Protein 7P47 (pdb70)

Structure (mmCIF, N/CA/C/O backbone):
data_7P47
#
_entry.id   7P47
#
_cell.length_a   71.144
_cell.length_b   103.240
_cell.length_c   115.616
_cell.angle_alpha   90.000
_cell.angle_beta   90.000
_cell.angle_gamma   90.000
#
_symmetry.space_group_name_H-M   'P 21 21 21'
#
loop_
_entity.id
_entity.type
_entity.pdbx_description
1 polymer 'Structural maintenance of chromosomes protein 5'
2 polymer 'SUMO-conjugating enzyme UBC9'
3 polymer 'E3 SUMO-protein ligase MMS21'
4 polymer 'Ubiquitin-like protein SMT3'
5 non-polymer 'ZINC ION'
#
loop_
_atom_site.group_PDB
_atom_site.id
_atom_site.type_symbol
_atom_site.label_atom_id
_atom_site.label_alt_id
_atom_site.label_comp_id
_atom_site.label_asym_id
_atom_site.label_entity_id
_atom_site.label_seq_id
_atom_site.pdbx_PDB_ins_code
_atom_site.Cartn_x
_atom_site.Cartn_y
_atom_site.Cartn_z
_atom_site.occupancy
_atom_site.B_iso_or_equiv
_atom_site.auth_seq_id
_atom_site.auth_comp_id
_atom_site.auth_asym_id
_atom_site.auth_atom_id
_atom_site.pdbx_PDB_model_num
ATOM 1 N N . ASP A 1 4 ? -3.263 -18.346 -70.756 1.00 125.19 329 ASP B N 1
ATOM 2 C CA . ASP A 1 4 ? -1.881 -18.689 -71.194 1.00 125.21 329 ASP B CA 1
ATOM 3 C C . ASP A 1 4 ? -0.818 -17.852 -70.486 1.00 123.41 329 ASP B C 1
ATOM 4 O O . ASP A 1 4 ? 0.074 -18.408 -69.846 1.00 122.39 329 ASP B O 1
ATOM 9 N N . GLU A 1 5 ? -0.900 -16.527 -70.621 1.00 122.04 330 GLU B N 1
ATOM 10 C CA . GLU A 1 5 ? 0.071 -15.613 -69.996 1.00 120.74 330 GLU B CA 1
ATOM 11 C C . GLU A 1 5 ? 0.272 -15.928 -68.510 1.00 116.43 330 GLU B C 1
ATOM 12 O O . GLU A 1 5 ? 1.404 -15.983 -68.028 1.00 115.85 330 GLU B O 1
ATOM 18 N N . PHE A 1 6 ? -0.841 -16.169 -67.815 1.00 114.99 331 PHE B N 1
ATOM 19 C CA . PHE A 1 6 ? -0.868 -16.634 -66.430 1.00 111.78 331 PHE B CA 1
ATOM 20 C C . PHE A 1 6 ? 0.073 -17.818 -66.194 1.00 109.96 331 PHE B C 1
ATOM 21 O O . PHE A 1 6 ? 0.737 -17.903 -65.163 1.00 108.92 331 PHE B O 1
ATOM 29 N N . LEU A 1 7 ? 0.123 -18.724 -67.162 1.00 109.45 332 LEU B N 1
ATOM 30 C CA . LEU A 1 7 ? 0.825 -19.995 -67.021 1.00 107.74 332 LEU B CA 1
ATOM 31 C C . LEU A 1 7 ? 2.342 -19.863 -67.171 1.00 104.85 332 LEU B C 1
ATOM 32 O O . LEU A 1 7 ? 3.106 -20.340 -66.317 1.00 78.98 332 LEU B O 1
ATOM 37 N N . LYS A 1 8 ? 2.766 -19.230 -68.265 1.00 103.07 333 LYS B N 1
ATOM 38 C CA . LYS A 1 8 ? 4.186 -18.954 -68.509 1.00 100.46 333 LYS B CA 1
ATOM 39 C C . LYS A 1 8 ? 4.773 -18.095 -67.390 1.00 98.45 333 LYS B C 1
ATOM 40 O O . LYS A 1 8 ? 5.962 -18.155 -67.111 1.00 77.62 333 LYS B O 1
ATOM 46 N N . ALA A 1 9 ? 3.912 -17.315 -66.746 1.00 97.74 334 ALA B N 1
ATOM 47 C CA . ALA A 1 9 ? 4.258 -16.599 -65.528 1.00 95.82 334 ALA B CA 1
ATOM 48 C C . ALA A 1 9 ? 4.504 -17.580 -64.378 1.00 94.24 334 ALA B C 1
ATOM 49 O O . ALA A 1 9 ? 5.528 -17.496 -63.689 1.00 93.05 334 ALA B O 1
ATOM 51 N N . LYS A 1 10 ? 3.560 -18.504 -64.186 1.00 94.01 335 LYS B N 1
ATOM 52 C CA . LYS A 1 10 ? 3.639 -19.524 -63.136 1.00 93.49 335 LYS B CA 1
ATOM 53 C C . LYS A 1 10 ? 4.929 -20.351 -63.266 1.00 94.01 335 LYS B C 1
ATOM 54 O O . LYS A 1 10 ? 5.739 -20.416 -62.327 1.00 92.89 335 LYS B O 1
ATOM 60 N N . GLU A 1 11 ? 5.133 -20.951 -64.436 1.00 96.15 336 GLU B N 1
ATOM 61 C CA . GLU A 1 11 ? 6.349 -21.718 -64.676 1.00 98.30 336 GLU B CA 1
ATOM 62 C C . GLU A 1 11 ? 7.585 -20.842 -64.541 1.00 97.15 336 GLU B C 1
ATOM 63 O O . GLU A 1 11 ? 8.658 -21.320 -64.180 1.00 96.54 336 GLU B O 1
ATOM 69 N N . LYS A 1 12 ? 7.429 -19.553 -64.801 1.00 98.06 337 LYS B N 1
ATOM 70 C CA . LYS A 1 12 ? 8.527 -18.635 -64.600 1.00 97.57 337 LYS B CA 1
ATOM 71 C C . LYS A 1 12 ? 8.896 -18.558 -63.130 1.00 96.45 337 LYS B C 1
ATOM 72 O O . LYS A 1 12 ? 10.068 -18.683 -62.795 1.00 95.61 337 LYS B O 1
ATOM 78 N N . ILE A 1 13 ? 7.899 -18.371 -62.263 1.00 96.15 338 ILE B N 1
ATOM 79 C CA . ILE A 1 13 ? 8.133 -18.287 -60.807 1.00 94.45 338 ILE B CA 1
ATOM 80 C C . ILE A 1 13 ? 8.877 -19.526 -60.292 1.00 92.99 338 ILE B C 1
ATOM 81 O O . ILE A 1 13 ? 9.920 -19.401 -59.641 1.00 72.42 338 ILE B O 1
ATOM 86 N N . ASN A 1 14 ? 8.345 -20.712 -60.587 1.00 92.85 339 ASN B N 1
ATOM 87 C CA . ASN A 1 14 ? 8.973 -21.944 -60.124 1.00 93.53 339 ASN B CA 1
ATOM 88 C C . ASN A 1 14 ? 10.445 -22.020 -60.505 1.00 94.48 339 ASN B C 1
ATOM 89 O O . ASN A 1 14 ? 11.279 -22.424 -59.691 1.00 94.46 339 ASN B O 1
ATOM 94 N N . GLU A 1 15 ? 10.767 -21.591 -61.722 1.00 95.49 340 GLU B N 1
ATOM 95 C CA . GLU A 1 15 ? 12.160 -21.467 -62.122 1.00 95.56 340 GLU B CA 1
ATOM 96 C C . GLU A 1 15 ? 12.952 -20.586 -61.137 1.00 94.06 340 GLU B C 1
ATOM 97 O O . GLU A 1 15 ? 14.052 -20.957 -60.730 1.00 94.71 340 GLU B O 1
ATOM 103 N N . ILE A 1 16 ? 12.378 -19.447 -60.741 1.00 92.90 341 ILE B N 1
ATOM 104 C CA . ILE A 1 16 ? 13.010 -18.535 -59.775 1.00 91.79 341 ILE B CA 1
ATOM 105 C C . ILE A 1 16 ? 13.254 -19.221 -58.448 1.00 92.38 341 ILE B C 1
ATOM 106 O O . ILE A 1 16 ? 14.356 -19.150 -57.907 1.00 92.01 341 ILE B O 1
ATOM 111 N N . PHE A 1 17 ? 12.211 -19.860 -57.920 1.00 92.90 342 PHE B N 1
ATOM 112 C CA . PHE A 1 17 ? 12.310 -20.591 -56.667 1.00 92.02 342 PHE B CA 1
ATOM 113 C C . PHE A 1 17 ? 13.481 -21.580 -56.710 1.00 91.61 342 PHE B C 1
ATOM 114 O O . PHE A 1 17 ? 14.376 -21.545 -55.858 1.00 91.25 342 PHE B O 1
ATOM 122 N N . GLU A 1 18 ? 13.496 -22.444 -57.716 1.00 92.01 343 GLU B N 1
ATOM 123 C CA . GLU A 1 18 ? 14.536 -23.448 -57.766 1.00 92.77 343 GLU B CA 1
ATOM 124 C C . GLU A 1 18 ? 15.909 -22.811 -57.986 1.00 91.90 343 GLU B C 1
ATOM 125 O O . GLU A 1 18 ? 16.895 -23.280 -57.423 1.00 91.36 343 GLU B O 1
ATOM 131 N N . LYS A 1 19 ? 15.972 -21.735 -58.772 1.00 91.99 344 LYS B N 1
ATOM 132 C CA . LYS A 1 19 ? 17.218 -20.983 -58.908 1.00 71.80 344 LYS B CA 1
ATOM 133 C C . LYS A 1 19 ? 17.701 -20.566 -57.525 1.00 70.88 344 LYS B C 1
ATOM 134 O O . LYS A 1 19 ? 18.825 -20.849 -57.138 1.00 70.82 344 LYS B O 1
ATOM 140 N N . LEU A 1 20 ? 16.823 -19.922 -56.769 1.00 80.84 345 LEU B N 1
ATOM 141 C CA . LEU A 1 20 ? 17.142 -19.472 -55.423 1.00 80.07 345 LEU B CA 1
ATOM 142 C C . LEU A 1 20 ? 17.658 -20.565 -54.496 1.00 80.95 345 LEU B C 1
ATOM 143 O O . LEU A 1 20 ? 18.572 -20.343 -53.691 1.00 80.31 345 LEU B O 1
ATOM 148 N N . ASN A 1 21 ? 17.062 -21.744 -54.601 1.00 82.37 346 ASN B N 1
ATOM 149 C CA . ASN A 1 21 ? 17.472 -22.846 -53.762 1.00 83.49 346 ASN B CA 1
ATOM 150 C C . ASN A 1 21 ? 18.889 -23.296 -54.052 1.00 87.05 346 ASN B C 1
ATOM 151 O O . ASN A 1 21 ? 19.710 -23.359 -53.133 1.00 87.19 346 ASN B O 1
ATOM 156 N N . THR A 1 22 ? 19.191 -23.576 -55.321 1.00 90.48 347 THR B N 1
ATOM 157 C CA . THR A 1 22 ? 20.540 -24.029 -55.668 1.00 93.51 347 THR B CA 1
ATOM 158 C C . THR A 1 22 ? 21.569 -22.974 -55.255 1.00 94.67 347 THR B C 1
ATOM 159 O O . THR A 1 22 ? 22.696 -23.322 -54.894 1.00 96.51 347 THR B O 1
ATOM 163 N N . ILE A 1 23 ? 21.177 -21.698 -55.271 1.00 93.15 348 ILE B N 1
ATOM 164 C CA . ILE A 1 23 ? 22.080 -20.636 -54.822 1.00 91.81 348 ILE B CA 1
ATOM 165 C C . ILE A 1 23 ? 22.331 -20.725 -53.315 1.00 93.00 348 ILE B C 1
ATOM 166 O O . ILE A 1 23 ? 23.456 -20.506 -52.870 1.00 92.94 348 ILE B O 1
ATOM 171 N N . ARG A 1 24 ? 21.302 -21.056 -52.536 1.00 94.30 349 ARG B N 1
ATOM 172 C CA . ARG A 1 24 ? 21.516 -21.324 -51.119 1.00 93.25 349 ARG B CA 1
ATOM 173 C C . ARG A 1 24 ? 22.584 -22.385 -50.939 1.00 93.93 349 ARG B C 1
ATOM 174 O O . ARG A 1 24 ? 23.598 -22.146 -50.282 1.00 94.02 349 ARG B O 1
ATOM 182 N N . ASP A 1 25 ? 22.349 -23.550 -51.537 1.00 95.28 350 ASP B N 1
ATOM 183 C CA . ASP A 1 25 ? 23.282 -24.670 -51.474 1.00 96.94 350 ASP B CA 1
ATOM 184 C C . ASP A 1 25 ? 24.689 -24.221 -51.769 1.00 97.39 350 ASP B C 1
ATOM 185 O O . ASP A 1 25 ? 25.595 -24.445 -50.977 1.00 96.08 350 ASP B O 1
ATOM 190 N N . GLU A 1 26 ? 24.863 -23.588 -52.921 1.00 99.57 351 GLU B N 1
ATOM 191 C CA . GLU A 1 26 ? 26.160 -23.080 -53.312 1.00 97.87 351 GLU B CA 1
ATOM 192 C C . GLU A 1 26 ? 26.779 -22.302 -52.169 1.00 95.00 351 GLU B C 1
ATOM 193 O O . GLU A 1 26 ? 27.871 -22.626 -51.723 1.00 95.58 351 GLU B O 1
ATOM 199 N N . VAL A 1 27 ? 26.053 -21.306 -51.670 1.00 91.89 352 VAL B N 1
ATOM 200 C CA . VAL A 1 27 ? 26.536 -20.471 -50.577 1.00 88.58 352 VAL B CA 1
ATOM 201 C C . VAL A 1 27 ? 26.974 -21.315 -49.383 1.00 86.76 352 VAL B C 1
ATOM 202 O O . VAL A 1 27 ? 28.127 -21.212 -48.944 1.00 86.41 352 VAL B O 1
ATOM 206 N N . ILE A 1 28 ? 26.060 -22.146 -48.875 1.00 85.08 353 ILE B N 1
ATOM 207 C CA . ILE A 1 28 ? 26.366 -23.069 -47.778 1.00 83.11 353 ILE B CA 1
ATOM 208 C C . ILE A 1 28 ? 27.683 -23.779 -48.059 1.00 84.25 353 ILE B C 1
ATOM 209 O O . ILE A 1 28 ? 28.618 -23.721 -47.264 1.00 84.24 353 ILE B O 1
ATOM 214 N N . LYS A 1 29 ? 27.729 -24.433 -49.218 1.00 85.64 354 LYS B N 1
ATOM 215 C CA . LYS A 1 29 ? 28.880 -25.191 -49.679 1.00 87.00 354 LYS B CA 1
ATOM 216 C C . LYS A 1 29 ? 30.190 -24.381 -49.551 1.00 88.83 354 LYS B C 1
ATOM 217 O O . LYS A 1 29 ? 31.193 -24.912 -49.080 1.00 89.74 354 LYS B O 1
ATOM 223 N N . LYS A 1 30 ? 30.171 -23.104 -49.936 1.00 89.82 355 LYS B N 1
ATOM 224 C CA . LYS A 1 30 ? 31.392 -22.287 -49.944 1.00 92.45 355 LYS B CA 1
ATOM 225 C C . LYS A 1 30 ? 31.628 -21.668 -48.580 1.00 94.86 355 LYS B C 1
ATOM 226 O O . LYS A 1 30 ? 32.749 -21.253 -48.255 1.00 94.89 355 LYS B O 1
ATOM 232 N N . LYS A 1 31 ? 30.548 -21.592 -47.801 1.00 97.57 356 LYS B N 1
ATOM 233 C CA . LYS A 1 31 ? 30.609 -21.190 -46.410 1.00 97.67 356 LYS B CA 1
ATOM 234 C C . LYS A 1 31 ? 31.252 -22.333 -45.635 1.00 99.51 356 LYS B C 1
ATOM 235 O O . LYS A 1 31 ? 31.926 -22.097 -44.654 1.00 101.41 356 LYS B O 1
ATOM 241 N N . ASN A 1 32 ? 31.060 -23.568 -46.092 1.00 101.84 357 ASN B N 1
ATOM 242 C CA . ASN A 1 32 ? 31.848 -24.696 -45.598 1.00 103.77 357 ASN B CA 1
ATOM 243 C C . ASN A 1 32 ? 33.301 -24.597 -46.021 1.00 104.62 357 ASN B C 1
ATOM 244 O O . ASN A 1 32 ? 34.184 -24.632 -45.170 1.00 104.29 357 ASN B O 1
ATOM 249 N N . GLN A 1 33 ? 33.546 -24.472 -47.328 1.00 106.52 358 GLN B N 1
ATOM 250 C CA . GLN A 1 33 ? 34.904 -24.300 -47.862 1.00 108.94 358 GLN B CA 1
ATOM 251 C C . GLN A 1 33 ? 35.665 -23.232 -47.089 1.00 110.66 358 GLN B C 1
ATOM 252 O O . GLN A 1 33 ? 36.892 -23.277 -46.991 1.00 111.85 358 GLN B O 1
ATOM 258 N N . ASN A 1 34 ? 34.926 -22.278 -46.534 1.00 111.29 359 ASN B N 1
ATOM 259 C CA . ASN A 1 34 ? 35.524 -21.250 -45.696 1.00 112.93 359 ASN B CA 1
ATOM 260 C C . ASN A 1 34 ? 35.633 -21.604 -44.213 1.00 113.66 359 ASN B C 1
ATOM 261 O O . ASN A 1 34 ? 36.593 -21.199 -43.565 1.00 113.28 359 ASN B O 1
ATOM 266 N N . GLU A 1 35 ? 34.671 -22.356 -43.673 1.00 114.65 360 GLU B N 1
ATOM 267 C CA . GLU A 1 35 ? 34.768 -22.812 -42.277 1.00 115.17 360 GLU B CA 1
ATOM 268 C C . GLU A 1 35 ? 35.896 -23.846 -42.141 1.00 116.75 360 GLU B C 1
ATOM 269 O O . GLU A 1 35 ? 36.373 -24.134 -41.042 1.00 117.39 360 GLU B O 1
ATOM 275 N N . TYR A 1 36 ? 36.313 -24.387 -43.282 1.00 117.69 361 TYR B N 1
ATOM 276 C CA . TYR A 1 36 ? 37.527 -25.176 -43.404 1.00 118.98 361 TYR B CA 1
ATOM 277 C C . TYR A 1 36 ? 38.724 -24.219 -43.384 1.00 120.03 361 TYR B C 1
ATOM 278 O O . TYR A 1 36 ? 39.880 -24.640 -43.390 1.00 118.73 361 TYR B O 1
ATOM 287 N N . TYR A 1 37 ? 38.409 -22.925 -43.334 1.00 123.06 362 TYR B N 1
ATOM 288 C CA . TYR A 1 37 ? 39.354 -21.802 -43.442 1.00 126.02 362 TYR B CA 1
ATOM 289 C C . TYR A 1 37 ? 40.447 -21.919 -44.532 1.00 129.85 362 TYR B C 1
ATOM 290 O O . TYR A 1 37 ? 41.561 -21.416 -44.350 1.00 131.19 362 TYR B O 1
ATOM 299 N N . ARG A 1 38 ? 40.112 -22.549 -45.670 1.00 131.73 363 ARG B N 1
ATOM 300 C CA . ARG A 1 38 ? 41.039 -22.616 -46.830 1.00 134.49 363 ARG B CA 1
ATOM 301 C C . ARG A 1 38 ? 40.461 -22.726 -48.250 1.00 133.24 363 ARG B C 1
ATOM 302 O O . ARG A 1 38 ? 39.273 -22.942 -48.447 1.00 131.45 363 ARG B O 1
ATOM 310 N N . VAL A 1 47 ? 49.178 -17.930 -47.755 1.00 134.11 740 VAL B N 1
ATOM 311 C CA . VAL A 1 47 ? 48.123 -18.734 -47.060 1.00 133.86 740 VAL B CA 1
ATOM 312 C C . VAL A 1 47 ? 46.742 -18.064 -47.071 1.00 134.27 740 VAL B C 1
ATOM 313 O O . VAL A 1 47 ? 45.714 -18.746 -47.027 1.00 132.98 740 VAL B O 1
ATOM 317 N N . SER A 1 48 ? 46.729 -16.735 -47.172 1.00 137.02 741 SER B N 1
ATOM 318 C CA . SER A 1 48 ? 45.545 -15.933 -46.833 1.00 138.12 741 SER B CA 1
ATOM 319 C C . SER A 1 48 ? 44.535 -15.633 -47.957 1.00 138.49 741 SER B C 1
ATOM 320 O O . SER A 1 48 ? 43.341 -15.490 -47.686 1.00 136.21 741 SER B O 1
ATOM 323 N N . GLN A 1 49 ? 45.014 -15.539 -49.199 1.00 141.15 742 GLN B N 1
ATOM 324 C CA . GLN A 1 49 ? 44.215 -15.032 -50.334 1.00 142.72 742 GLN B CA 1
ATOM 325 C C . GLN A 1 49 ? 42.861 -15.568 -50.811 1.00 141.88 742 GLN B C 1
ATOM 326 O O . GLN A 1 49 ? 41.906 -14.799 -50.980 1.00 139.43 742 GLN B O 1
ATOM 332 N N . LYS A 1 50 ? 42.808 -16.885 -51.023 1.00 145.67 743 LYS B N 1
ATOM 333 C CA . LYS A 1 50 ? 41.586 -17.603 -51.418 1.00 144.53 743 LYS B CA 1
ATOM 334 C C . LYS A 1 50 ? 40.422 -17.504 -50.452 1.00 142.21 743 LYS B C 1
ATOM 335 O O . LYS A 1 50 ? 39.272 -17.489 -50.873 1.00 141.95 743 LYS B O 1
ATOM 341 N N . ILE A 1 51 ? 40.734 -17.436 -49.164 1.00 141.88 744 ILE B N 1
ATOM 342 C CA . ILE A 1 51 ? 39.751 -17.201 -48.113 1.00 139.49 744 ILE B CA 1
ATOM 343 C C . ILE A 1 51 ? 38.869 -16.002 -48.445 1.00 134.20 744 ILE B C 1
ATOM 344 O O . ILE A 1 51 ? 37.647 -16.136 -48.539 1.00 131.55 744 ILE B O 1
ATOM 349 N N . LYS A 1 52 ? 39.503 -14.847 -48.640 1.00 132.32 745 LYS B N 1
ATOM 350 C CA . LYS A 1 52 ? 38.802 -13.606 -48.971 1.00 130.53 745 LYS B CA 1
ATOM 351 C C . LYS A 1 52 ? 38.153 -13.686 -50.346 1.00 130.37 745 LYS B C 1
ATOM 352 O O . LYS A 1 52 ? 37.001 -13.280 -50.532 1.00 130.70 745 LYS B O 1
ATOM 358 N N . ASP A 1 53 ? 38.914 -14.221 -51.293 1.00 130.18 746 ASP B N 1
ATOM 359 C CA . ASP A 1 53 ? 38.453 -14.479 -52.651 1.00 128.84 746 ASP B CA 1
ATOM 360 C C . ASP A 1 53 ? 37.118 -15.252 -52.655 1.00 126.18 746 ASP B C 1
ATOM 361 O O . ASP A 1 53 ? 36.119 -14.757 -53.187 1.00 125.15 746 ASP B O 1
ATOM 366 N N . ILE A 1 54 ? 37.113 -16.440 -52.042 1.00 125.10 747 ILE B N 1
ATOM 367 C CA . ILE A 1 54 ? 35.903 -17.269 -51.865 1.00 123.82 747 ILE B CA 1
ATOM 368 C C . ILE A 1 54 ? 34.808 -16.454 -51.206 1.00 121.85 747 ILE B C 1
ATOM 369 O O . ILE A 1 54 ? 33.687 -16.374 -51.718 1.00 121.73 747 ILE B O 1
ATOM 374 N N . ASP A 1 55 ? 35.157 -15.847 -50.075 1.00 121.10 748 ASP B N 1
ATOM 375 C CA . ASP A 1 55 ? 34.237 -15.021 -49.319 1.00 118.89 748 ASP B CA 1
ATOM 376 C C . ASP A 1 55 ? 33.596 -13.960 -50.204 1.00 115.92 748 ASP B C 1
ATOM 377 O O . ASP A 1 55 ? 32.415 -13.650 -50.054 1.00 114.75 748 ASP B O 1
ATOM 382 N N . ASP A 1 56 ? 34.377 -13.404 -51.122 1.00 115.76 749 ASP B N 1
ATOM 383 C CA . ASP A 1 56 ? 33.859 -12.358 -51.974 1.00 114.15 749 ASP B CA 1
ATOM 384 C C . ASP A 1 56 ? 32.880 -12.869 -53.021 1.00 111.21 749 ASP B C 1
ATOM 385 O O . ASP A 1 56 ? 31.885 -12.214 -53.313 1.00 110.44 749 ASP B O 1
ATOM 390 N N . GLN A 1 57 ? 33.174 -14.019 -53.606 1.00 108.88 750 GLN B N 1
ATOM 391 C CA . GLN A 1 57 ? 32.230 -14.640 -54.518 1.00 105.98 750 GLN B CA 1
ATOM 392 C C . GLN A 1 57 ? 30.916 -14.792 -53.807 1.00 102.50 750 GLN B C 1
ATOM 393 O O . GLN A 1 57 ? 29.874 -14.491 -54.372 1.00 101.58 750 GLN B O 1
ATOM 399 N N . ILE A 1 58 ? 30.977 -15.262 -52.562 1.00 100.78 751 ILE B N 1
ATOM 400 C CA . ILE A 1 58 ? 29.792 -15.404 -51.725 1.00 98.50 751 ILE B CA 1
ATOM 401 C C . ILE A 1 58 ? 28.957 -14.127 -51.738 1.00 94.37 751 ILE B C 1
ATOM 402 O O . ILE A 1 58 ? 27.734 -14.182 -51.903 1.00 93.22 751 ILE B O 1
ATOM 407 N N . GLN A 1 59 ? 29.623 -12.985 -51.564 1.00 92.31 752 GLN B N 1
ATOM 408 C CA . GLN A 1 59 ? 28.957 -11.689 -51.558 1.00 91.63 752 GLN B CA 1
ATOM 409 C C . GLN A 1 59 ? 28.184 -11.504 -52.860 1.00 91.31 752 GLN B C 1
ATOM 410 O O . GLN A 1 59 ? 26.996 -11.169 -52.849 1.00 90.99 752 GLN B O 1
ATOM 416 N N . GLN A 1 60 ? 28.866 -11.753 -53.975 1.00 91.23 753 GLN B N 1
ATOM 417 C CA . GLN A 1 60 ? 28.268 -11.733 -55.304 1.00 90.26 753 GLN B CA 1
ATOM 418 C C . GLN A 1 60 ? 27.003 -12.594 -55.391 1.00 87.89 753 GLN B C 1
ATOM 419 O O . GLN A 1 60 ? 26.032 -12.214 -56.042 1.00 87.41 753 GLN B O 1
ATOM 425 N N . LEU A 1 61 ? 27.026 -13.750 -54.732 1.00 86.30 754 LEU B N 1
ATOM 426 C CA . LEU A 1 61 ? 25.883 -14.663 -54.714 1.00 84.17 754 LEU B CA 1
ATOM 427 C C . LEU A 1 61 ? 24.699 -14.139 -53.923 1.00 83.14 754 LEU B C 1
ATOM 428 O O . LEU A 1 61 ? 23.554 -14.411 -54.268 1.00 84.26 754 LEU B O 1
ATOM 433 N N . LEU A 1 62 ? 24.961 -13.395 -52.859 1.00 81.01 755 LEU B N 1
ATOM 434 C CA . LEU A 1 62 ? 23.869 -12.828 -52.090 1.00 79.12 755 LEU B CA 1
ATOM 435 C C . LEU A 1 62 ? 23.181 -11.755 -52.886 1.00 78.63 755 LEU B C 1
ATOM 436 O O . LEU A 1 62 ? 21.963 -11.625 -52.822 1.00 79.14 755 LEU B O 1
ATOM 441 N N . LEU A 1 63 ? 23.968 -10.999 -53.648 1.00 78.41 756 LEU B N 1
ATOM 442 C CA . LEU A 1 63 ? 23.413 -10.072 -54.627 1.00 78.14 756 LEU B CA 1
ATOM 443 C C . LEU A 1 63 ? 22.410 -10.801 -55.517 1.00 79.33 756 LEU B C 1
ATOM 444 O O . LEU A 1 63 ? 21.230 -10.435 -55.552 1.00 78.83 756 LEU B O 1
ATOM 449 N N . LYS A 1 64 ? 22.882 -11.835 -56.216 1.00 80.42 757 LYS B N 1
ATOM 450 C CA . LYS A 1 64 ? 22.013 -12.654 -57.056 1.00 80.42 757 LYS B CA 1
ATOM 451 C C . LYS A 1 64 ? 20.708 -12.971 -56.340 1.00 79.66 757 LYS B C 1
ATOM 452 O O . LYS A 1 64 ? 19.625 -12.818 -56.905 1.00 80.76 757 LYS B O 1
ATOM 458 N N . GLN A 1 65 ? 20.821 -13.388 -55.085 1.00 77.56 758 GLN B N 1
ATOM 459 C CA . GLN A 1 65 ? 19.654 -13.738 -54.301 1.00 75.98 758 GLN B CA 1
ATOM 460 C C . GLN A 1 65 ? 18.660 -12.579 -54.170 1.00 74.92 758 GLN B C 1
ATOM 461 O O . GLN A 1 65 ? 17.459 -12.753 -54.398 1.00 74.81 758 GLN B O 1
ATOM 467 N N . ARG A 1 66 ? 19.168 -11.402 -53.811 1.00 74.08 759 ARG B N 1
ATOM 468 C CA . ARG A 1 66 ? 18.328 -10.233 -53.546 1.00 73.48 759 ARG B CA 1
ATOM 469 C C . ARG A 1 66 ? 17.644 -9.761 -54.817 1.00 73.26 759 ARG B C 1
ATOM 470 O O . ARG A 1 66 ? 16.529 -9.214 -54.791 1.00 72.48 759 ARG B O 1
ATOM 478 N N . HIS A 1 67 ? 18.346 -9.977 -55.925 1.00 73.95 760 HIS B N 1
ATOM 479 C CA . HIS A 1 67 ? 17.864 -9.649 -57.251 1.00 74.62 760 HIS B CA 1
ATOM 480 C C . HIS A 1 67 ? 16.822 -10.632 -57.718 1.00 74.36 760 HIS B C 1
ATOM 481 O O . HIS A 1 67 ? 15.825 -10.253 -58.327 1.00 74.59 760 HIS B O 1
ATOM 488 N N . LEU A 1 68 ? 17.040 -11.910 -57.437 1.00 73.88 761 LEU B N 1
ATOM 489 C CA . LEU A 1 68 ? 16.071 -12.915 -57.830 1.00 73.62 761 LEU B CA 1
ATOM 490 C C . LEU A 1 68 ? 14.749 -12.658 -57.144 1.00 74.06 761 LEU B C 1
ATOM 491 O O . LEU A 1 68 ? 13.711 -12.687 -57.795 1.00 75.49 761 LEU B O 1
ATOM 496 N N . LEU A 1 69 ? 14.795 -12.371 -55.844 1.00 73.19 762 LEU B N 1
ATOM 497 C CA . LEU A 1 69 ? 13.589 -12.053 -55.076 1.00 72.46 762 LEU B CA 1
ATOM 498 C C . LEU A 1 69 ? 12.886 -10.896 -55.719 1.00 72.87 762 LEU B C 1
ATOM 499 O O . LEU A 1 69 ? 11.658 -10.873 -55.809 1.00 68.60 762 LEU B O 1
ATOM 504 N N . SER A 1 70 ? 13.697 -9.939 -56.159 1.00 73.53 763 SER B N 1
ATOM 505 C CA . SER A 1 70 ? 13.236 -8.782 -56.891 1.00 74.43 763 SER B CA 1
ATOM 506 C C . SER A 1 70 ? 12.393 -9.203 -58.098 1.00 75.32 763 SER B C 1
ATOM 507 O O . SER A 1 70 ? 11.228 -8.818 -58.199 1.00 75.87 763 SER B O 1
ATOM 510 N N . LYS A 1 71 ? 12.965 -10.012 -58.990 1.00 75.31 764 LYS B N 1
ATOM 511 C CA . LYS A 1 71 ? 12.221 -10.504 -60.151 1.00 75.22 764 LYS B CA 1
ATOM 512 C C . LYS A 1 71 ? 10.952 -11.154 -59.664 1.00 75.83 764 LYS B C 1
ATOM 513 O O . LYS A 1 71 ? 9.859 -10.762 -60.061 1.00 76.98 764 LYS B O 1
ATOM 519 N N . MET A 1 72 ? 11.119 -12.133 -58.781 1.00 75.71 765 MET B N 1
ATOM 520 C CA . MET A 1 72 ? 10.027 -12.933 -58.252 1.00 76.20 765 MET B CA 1
ATOM 521 C C . MET A 1 72 ? 8.835 -12.085 -57.868 1.00 76.00 765 MET B C 1
ATOM 522 O O . MET A 1 72 ? 7.720 -12.329 -58.324 1.00 75.67 765 MET B O 1
ATOM 527 N N . ALA A 1 73 ? 9.087 -11.083 -57.036 1.00 77.06 766 ALA B N 1
ATOM 528 C CA . ALA A 1 73 ? 8.030 -10.233 -56.527 1.00 78.31 766 ALA B CA 1
ATOM 529 C C . ALA A 1 73 ? 7.241 -9.533 -57.640 1.00 81.98 766 ALA B C 1
ATOM 530 O O . ALA A 1 73 ? 6.061 -9.818 -57.819 1.00 83.09 766 ALA B O 1
ATOM 532 N N . SER A 1 74 ? 7.889 -8.644 -58.397 1.00 84.14 767 SER B N 1
ATOM 533 C CA . SER A 1 74 ? 7.201 -7.867 -59.445 1.00 85.08 767 SER B CA 1
ATOM 534 C C . SER A 1 74 ? 6.519 -8.787 -60.446 1.00 86.44 767 SER B C 1
ATOM 535 O O . SER A 1 74 ? 5.514 -8.443 -61.063 1.00 87.30 767 SER B O 1
ATOM 538 N N . SER A 1 75 ? 7.077 -9.978 -60.562 1.00 86.48 768 SER B N 1
ATOM 539 C CA . SER A 1 75 ? 6.564 -11.015 -61.410 1.00 87.67 768 SER B CA 1
ATOM 540 C C . SER A 1 75 ? 5.158 -11.455 -61.001 1.00 88.09 768 SER B C 1
ATOM 541 O O . SER A 1 75 ? 4.381 -11.903 -61.829 1.00 73.98 768 SER B O 1
ATOM 544 N N . MET A 1 76 ? 4.826 -11.313 -59.725 1.00 88.41 769 MET B N 1
ATOM 545 C CA . MET A 1 76 ? 3.517 -11.739 -59.222 1.00 91.38 769 MET B CA 1
ATOM 546 C C . MET A 1 76 ? 2.411 -10.712 -59.388 1.00 93.43 769 MET B C 1
ATOM 547 O O . MET A 1 76 ? 1.296 -10.926 -58.914 1.00 94.09 769 MET B O 1
ATOM 552 N N . LYS A 1 77 ? 2.728 -9.603 -60.054 1.00 93.75 770 LYS B N 1
ATOM 553 C CA . LYS A 1 77 ? 1.735 -8.598 -60.436 1.00 94.65 770 LYS B CA 1
ATOM 554 C C . LYS A 1 77 ? 0.772 -9.149 -61.460 1.00 95.01 770 LYS B C 1
ATOM 555 O O . LYS A 1 77 ? -0.295 -8.586 -61.693 1.00 95.54 770 LYS B O 1
ATOM 561 N N . SER A 1 78 ? 1.155 -10.263 -62.064 1.00 94.77 771 SER B N 1
ATOM 562 C CA . SER A 1 78 ? 0.391 -10.809 -63.158 1.00 95.42 771 SER B CA 1
ATOM 563 C C . SER A 1 78 ? -0.135 -12.200 -62.850 1.00 95.24 771 SER B C 1
ATOM 564 O O . SER A 1 78 ? 0.109 -13.140 -63.599 1.00 95.68 771 SER B O 1
ATOM 567 N N . LEU A 1 79 ? -0.860 -12.332 -61.746 1.00 95.04 772 LEU B N 1
ATOM 568 C CA . LEU A 1 79 ? -1.635 -13.548 -61.513 1.00 95.81 772 LEU B CA 1
ATOM 569 C C . LEU A 1 79 ? -3.100 -13.260 -61.108 1.00 97.40 772 LEU B C 1
ATOM 570 O O . LEU A 1 79 ? -3.884 -14.191 -60.875 1.00 98.45 772 LEU B O 1
ATOM 575 N N . LYS A 1 80 ? -3.458 -11.971 -61.065 1.00 97.09 773 LYS B N 1
ATOM 576 C CA . LYS A 1 80 ? -4.831 -11.524 -60.801 1.00 98.15 773 LYS B CA 1
ATOM 577 C C . LYS A 1 80 ? -5.391 -12.057 -59.470 1.00 98.78 773 LYS B C 1
ATOM 578 O O . LYS A 1 80 ? -6.026 -13.118 -59.408 1.00 99.97 773 LYS B O 1
ATOM 584 N N . SER B 2 3 ? 20.290 -34.417 -16.772 1.00 88.01 3 SER C N 1
ATOM 585 C CA . SER B 2 3 ? 21.369 -33.955 -17.697 1.00 88.59 3 SER C CA 1
ATOM 586 C C . SER B 2 3 ? 21.118 -32.510 -18.066 1.00 88.05 3 SER C C 1
ATOM 587 O O . SER B 2 3 ? 22.060 -31.734 -18.137 1.00 87.76 3 SER C O 1
ATOM 590 N N . LEU B 2 4 ? 19.855 -32.150 -18.309 1.00 87.37 4 LEU C N 1
ATOM 591 C CA . LEU B 2 4 ? 19.513 -30.743 -18.501 1.00 85.45 4 LEU C CA 1
ATOM 592 C C . LEU B 2 4 ? 19.505 -29.917 -17.229 1.00 84.24 4 LEU C C 1
ATOM 593 O O . LEU B 2 4 ? 19.972 -28.770 -17.221 1.00 83.90 4 LEU C O 1
ATOM 598 N N . CYS B 2 5 ? 18.971 -30.517 -16.167 1.00 83.42 5 CYS C N 1
ATOM 599 C CA . CYS B 2 5 ? 19.131 -30.089 -14.782 1.00 81.05 5 CYS C CA 1
ATOM 600 C C . CYS B 2 5 ? 20.591 -29.804 -14.421 1.00 78.62 5 CYS C C 1
ATOM 601 O O . CYS B 2 5 ? 20.899 -28.832 -13.724 1.00 77.69 5 CYS C O 1
ATOM 604 N N . LEU B 2 6 ? 21.481 -30.662 -14.904 1.00 77.88 6 LEU C N 1
ATOM 605 C CA . LEU B 2 6 ? 22.901 -30.539 -14.615 1.00 77.55 6 LEU C CA 1
ATOM 606 C C . LEU B 2 6 ? 23.577 -29.459 -15.452 1.00 77.95 6 LEU C C 1
ATOM 607 O O . LEU B 2 6 ? 24.401 -28.695 -14.951 1.00 78.24 6 LEU C O 1
ATOM 612 N N . GLN B 2 7 ? 23.225 -29.391 -16.726 1.00 78.79 7 GLN C N 1
ATOM 613 C CA . GLN B 2 7 ? 23.762 -28.351 -17.586 1.00 80.12 7 GLN C CA 1
ATOM 614 C C . GLN B 2 7 ? 23.272 -27.011 -17.105 1.00 77.28 7 GLN C C 1
ATOM 615 O O . GLN B 2 7 ? 24.047 -26.063 -17.056 1.00 77.04 7 GLN C O 1
ATOM 621 N N . ARG B 2 8 ? 21.994 -26.946 -16.731 1.00 75.43 8 ARG C N 1
ATOM 622 C CA . ARG B 2 8 ? 21.449 -25.735 -16.140 1.00 73.34 8 ARG C CA 1
ATOM 623 C C . ARG B 2 8 ? 22.355 -25.242 -15.025 1.00 73.94 8 ARG C C 1
ATOM 624 O O . ARG B 2 8 ? 22.803 -24.094 -15.049 1.00 73.27 8 ARG C O 1
ATOM 632 N N . LEU B 2 9 ? 22.633 -26.118 -14.061 1.00 75.93 9 LEU C N 1
ATOM 633 C CA . LEU B 2 9 ? 23.417 -25.729 -12.883 1.00 77.07 9 LEU C CA 1
ATOM 634 C C . LEU B 2 9 ? 24.819 -25.293 -13.257 1.00 79.28 9 LEU C C 1
ATOM 635 O O . LEU B 2 9 ? 25.326 -24.306 -12.715 1.00 78.22 9 LEU C O 1
ATOM 640 N N . GLN B 2 10 ? 25.428 -26.002 -14.203 1.00 83.50 10 GLN C N 1
ATOM 641 C CA . GLN B 2 10 ? 26.772 -25.654 -14.626 1.00 87.44 10 GLN C CA 1
ATOM 642 C C . GLN B 2 10 ? 26.876 -24.213 -15.158 1.00 87.54 10 GLN C C 1
ATOM 643 O O . GLN B 2 10 ? 27.794 -23.475 -14.785 1.00 87.24 10 GLN C O 1
ATOM 649 N N . GLU B 2 11 ? 25.934 -23.809 -16.006 1.00 87.74 11 GLU C N 1
ATOM 650 C CA . GLU B 2 11 ? 25.909 -22.434 -16.489 1.00 88.10 11 GLU C CA 1
ATOM 651 C C . GLU B 2 11 ? 25.538 -21.483 -15.361 1.00 86.11 11 GLU C C 1
ATOM 652 O O . GLU B 2 11 ? 26.174 -20.442 -15.200 1.00 86.54 11 GLU C O 1
ATOM 658 N N . GLU B 2 12 ? 24.534 -21.855 -14.568 1.00 84.64 12 GLU C N 1
ATOM 659 C CA . GLU B 2 12 ? 24.151 -21.081 -13.379 1.00 82.69 12 GLU C CA 1
ATOM 660 C C . GLU B 2 12 ? 25.399 -20.664 -12.593 1.00 80.09 12 GLU C C 1
ATOM 661 O O . GLU B 2 12 ? 25.582 -19.477 -12.305 1.00 79.44 12 GLU C O 1
ATOM 667 N N . ARG B 2 13 ? 26.266 -21.634 -12.289 1.00 78.83 13 ARG C N 1
ATOM 668 C CA . ARG B 2 13 ? 27.510 -21.358 -11.575 1.00 77.53 13 ARG C CA 1
ATOM 669 C C . ARG B 2 13 ? 28.341 -20.273 -12.228 1.00 78.47 13 ARG C C 1
ATOM 670 O O . ARG B 2 13 ? 28.775 -19.349 -11.545 1.00 78.76 13 ARG C O 1
ATOM 678 N N . LYS B 2 14 ? 28.575 -20.376 -13.534 1.00 78.93 14 LYS C N 1
ATOM 679 C CA . LYS B 2 14 ? 29.416 -19.365 -14.178 1.00 79.02 14 LYS C CA 1
ATOM 680 C C . LYS B 2 14 ? 28.724 -18.011 -14.343 1.00 76.02 14 LYS C C 1
ATOM 681 O O . LYS B 2 14 ? 29.411 -16.989 -14.406 1.00 76.60 14 LYS C O 1
ATOM 687 N N . LYS B 2 15 ? 27.391 -17.989 -14.378 1.00 73.63 15 LYS C N 1
ATOM 688 C CA . LYS B 2 15 ? 26.688 -16.704 -14.353 1.00 72.09 15 LYS C CA 1
ATOM 689 C C . LYS B 2 15 ? 26.860 -16.040 -13.000 1.00 70.40 15 LYS C C 1
ATOM 690 O O . LYS B 2 15 ? 27.113 -14.836 -12.922 1.00 70.52 15 LYS C O 1
ATOM 696 N N . TRP B 2 16 ? 26.753 -16.832 -11.938 1.00 68.96 16 TRP C N 1
ATOM 697 C CA . TRP B 2 16 ? 26.977 -16.331 -10.579 1.00 66.96 16 TRP C CA 1
ATOM 698 C C . TRP B 2 16 ? 28.317 -15.654 -10.454 1.00 66.26 16 TRP C C 1
ATOM 699 O O . TRP B 2 16 ? 28.450 -14.563 -9.903 1.00 65.24 16 TRP C O 1
ATOM 710 N N . ARG B 2 17 ? 29.320 -16.320 -11.000 1.00 68.03 17 ARG C N 1
ATOM 711 C CA . ARG B 2 17 ? 30.680 -15.854 -10.947 1.00 70.20 17 ARG C CA 1
ATOM 712 C C . ARG B 2 17 ? 30.864 -14.556 -11.694 1.00 74.34 17 ARG C C 1
ATOM 713 O O . ARG B 2 17 ? 31.848 -13.850 -11.478 1.00 74.38 17 ARG C O 1
ATOM 721 N N . LYS B 2 18 ? 29.923 -14.247 -12.580 1.00 77.52 18 LYS C N 1
ATOM 722 C CA . LYS B 2 18 ? 30.043 -13.070 -13.431 1.00 81.69 18 LYS C CA 1
ATOM 723 C C . LYS B 2 18 ? 29.166 -11.944 -12.921 1.00 84.67 18 LYS C C 1
ATOM 724 O O . LYS B 2 18 ? 29.510 -10.780 -13.073 1.00 84.77 18 LYS C O 1
ATOM 730 N N . ASP B 2 19 ? 28.051 -12.298 -12.292 1.00 88.67 19 ASP C N 1
ATOM 731 C CA . ASP B 2 19 ? 27.171 -11.313 -11.672 1.00 92.96 19 ASP C CA 1
ATOM 732 C C . ASP B 2 19 ? 26.534 -11.874 -10.410 1.00 89.90 19 ASP C C 1
ATOM 733 O O . ASP B 2 19 ? 25.707 -12.794 -10.462 1.00 89.29 19 ASP C O 1
ATOM 738 N N . HIS B 2 20 ? 26.931 -11.304 -9.279 1.00 87.68 20 HIS C N 1
ATOM 739 C CA . HIS B 2 20 ? 26.346 -11.656 -7.996 1.00 84.94 20 HIS C CA 1
ATOM 740 C C . HIS B 2 20 ? 26.540 -10.542 -7.008 1.00 83.49 20 HIS C C 1
ATOM 741 O O . HIS B 2 20 ? 27.585 -9.892 -7.012 1.00 84.35 20 HIS C O 1
ATOM 748 N N . PRO B 2 21 ? 25.539 -10.309 -6.141 1.00 80.95 21 PRO C N 1
ATOM 749 C CA . PRO B 2 21 ? 25.509 -9.172 -5.228 1.00 79.45 21 PRO C CA 1
ATOM 750 C C . PRO B 2 21 ? 26.705 -9.184 -4.319 1.00 78.69 21 PRO C C 1
ATOM 751 O O . PRO B 2 21 ? 27.152 -10.264 -3.890 1.00 78.72 21 PRO C O 1
ATOM 755 N N . PHE B 2 22 ? 27.209 -7.987 -4.028 1.00 77.91 22 PHE C N 1
ATOM 756 C CA . PHE B 2 22 ? 28.440 -7.838 -3.272 1.00 77.04 22 PHE C CA 1
ATOM 757 C C . PHE B 2 22 ? 28.262 -8.298 -1.830 1.00 75.27 22 PHE C C 1
ATOM 758 O O . PHE B 2 22 ? 27.311 -7.904 -1.154 1.00 74.96 22 PHE C O 1
ATOM 766 N N . GLY B 2 23 ? 29.177 -9.149 -1.377 1.00 73.57 23 GLY C N 1
ATOM 767 C CA . GLY B 2 23 ? 29.083 -9.727 -0.044 1.00 73.34 23 GLY C CA 1
ATOM 768 C C . GLY B 2 23 ? 28.639 -11.176 -0.051 1.00 72.91 23 GLY C C 1
ATOM 769 O O . GLY B 2 23 ? 29.133 -11.975 0.740 1.00 58.59 23 GLY C O 1
ATOM 770 N N . PHE B 2 24 ? 27.704 -11.516 -0.939 1.00 72.77 24 PHE C N 1
ATOM 771 C CA . PHE B 2 24 ? 27.208 -12.899 -1.073 1.00 73.19 24 PHE C CA 1
ATOM 772 C C . PHE B 2 24 ? 28.192 -13.836 -1.732 1.00 73.98 24 PHE C C 1
ATOM 773 O O . PHE B 2 24 ? 29.103 -13.408 -2.453 1.00 74.81 24 PHE C O 1
ATOM 781 N N . TYR B 2 25 ? 27.990 -15.121 -1.511 1.00 57.96 25 TYR C N 1
ATOM 782 C CA . TYR B 2 25 ? 28.780 -16.087 -2.226 1.00 70.96 25 TYR C CA 1
ATOM 783 C C . TYR B 2 25 ? 27.992 -17.386 -2.357 1.00 70.93 25 TYR C C 1
ATOM 784 O O . TYR B 2 25 ? 27.043 -17.638 -1.608 1.00 70.99 25 TYR C O 1
ATOM 793 N N . ALA B 2 26 ? 28.404 -18.199 -3.320 1.00 70.14 26 ALA C N 1
ATOM 794 C CA . ALA B 2 26 ? 27.696 -19.394 -3.678 1.00 69.01 26 ALA C CA 1
ATOM 795 C C . ALA B 2 26 ? 28.620 -20.259 -4.525 1.00 68.27 26 ALA C C 1
ATOM 796 O O . ALA B 2 26 ? 29.272 -19.769 -5.459 1.00 69.12 26 ALA C O 1
ATOM 798 N N . LYS B 2 27 ? 28.694 -21.538 -4.169 1.00 66.99 27 LYS C N 1
ATOM 799 C CA . LYS B 2 27 ? 29.476 -22.536 -4.901 1.00 66.54 27 LYS C CA 1
ATOM 800 C C . LYS B 2 27 ? 28.905 -23.905 -4.583 1.00 67.59 27 LYS C C 1
ATOM 801 O O . LYS B 2 27 ? 28.248 -24.075 -3.556 1.00 67.87 27 LYS C O 1
ATOM 807 N N . PRO B 2 28 ? 29.117 -24.885 -5.473 1.00 68.73 28 PRO C N 1
ATOM 808 C CA . PRO B 2 28 ? 28.688 -26.220 -5.085 1.00 70.11 28 PRO C CA 1
ATOM 809 C C . PRO B 2 28 ? 29.718 -26.895 -4.153 1.00 72.16 28 PRO C C 1
ATOM 810 O O . PRO B 2 28 ? 30.831 -26.387 -3.994 1.00 72.60 28 PRO C O 1
ATOM 814 N N . VAL B 2 29 ? 29.331 -28.010 -3.531 1.00 73.32 29 VAL C N 1
ATOM 815 C CA . VAL B 2 29 ? 30.202 -28.742 -2.607 1.00 74.41 29 VAL C CA 1
ATOM 816 C C . VAL B 2 29 ? 30.909 -29.914 -3.273 1.00 76.24 29 VAL C C 1
ATOM 817 O O . VAL B 2 29 ? 30.405 -30.494 -4.244 1.00 76.76 29 VAL C O 1
ATOM 821 N N . LYS B 2 30 ? 32.075 -30.263 -2.732 1.00 77.35 30 LYS C N 1
ATOM 822 C CA . LYS B 2 30 ? 32.773 -31.481 -3.112 1.00 78.70 30 LYS C CA 1
ATOM 823 C C . LYS B 2 30 ? 32.160 -32.651 -2.349 1.00 80.09 30 LYS C C 1
ATOM 824 O O . LYS B 2 30 ? 31.852 -32.525 -1.157 1.00 80.41 30 LYS C O 1
ATOM 830 N N . LYS B 2 31 ? 31.949 -33.772 -3.036 1.00 81.39 31 LYS C N 1
ATOM 831 C CA . LYS B 2 31 ? 31.513 -35.001 -2.364 1.00 83.28 31 LYS C CA 1
ATOM 832 C C . LYS B 2 31 ? 32.722 -35.832 -1.892 1.00 85.07 31 LYS C C 1
ATOM 833 O O . LYS B 2 31 ? 33.862 -35.371 -1.963 1.00 85.24 31 LYS C O 1
ATOM 839 N N . ALA B 2 32 ? 32.481 -37.043 -1.395 1.00 86.55 32 ALA C N 1
ATOM 840 C CA . ALA B 2 32 ? 33.562 -37.855 -0.835 1.00 88.52 32 ALA C CA 1
ATOM 841 C C . ALA B 2 32 ? 34.596 -38.281 -1.889 1.00 90.36 32 ALA C C 1
ATOM 842 O O . ALA B 2 32 ? 35.637 -38.834 -1.553 1.00 91.74 32 ALA C O 1
ATOM 844 N N . ASP B 2 33 ? 34.309 -38.002 -3.157 1.00 90.60 33 ASP C N 1
ATOM 845 C CA . ASP B 2 33 ? 35.183 -38.384 -4.261 1.00 92.54 33 ASP C CA 1
ATOM 846 C C . ASP B 2 33 ? 36.263 -37.349 -4.488 1.00 90.71 33 ASP C C 1
ATOM 847 O O . ASP B 2 33 ? 37.379 -37.672 -4.892 1.00 90.78 33 ASP C O 1
ATOM 852 N N . GLY B 2 34 ? 35.912 -36.097 -4.236 1.00 89.16 34 GLY C N 1
ATOM 853 C CA . GLY B 2 34 ? 36.693 -34.971 -4.702 1.00 88.13 34 GLY C CA 1
ATOM 854 C C . GLY B 2 34 ? 35.948 -34.324 -5.853 1.00 86.97 34 GLY C C 1
ATOM 855 O O . GLY B 2 34 ? 36.361 -33.275 -6.336 1.00 85.60 34 GLY C O 1
ATOM 856 N N . SER B 2 35 ? 34.848 -34.952 -6.286 1.00 86.71 35 SER C N 1
ATOM 857 C CA . SER B 2 35 ? 34.028 -34.453 -7.403 1.00 86.69 35 SER C CA 1
ATOM 858 C C . SER B 2 35 ? 32.978 -33.432 -6.959 1.00 85.61 35 SER C C 1
ATOM 859 O O . SER B 2 35 ? 32.631 -33.372 -5.778 1.00 86.30 35 SER C O 1
ATOM 862 N N . MET B 2 36 ? 32.489 -32.629 -7.908 1.00 84.95 36 MET C N 1
ATOM 863 C CA . MET B 2 36 ? 31.536 -31.561 -7.609 1.00 83.34 36 MET C CA 1
ATOM 864 C C . MET B 2 36 ? 30.131 -32.094 -7.574 1.00 82.72 36 MET C C 1
ATOM 865 O O . MET B 2 36 ? 29.706 -32.810 -8.476 1.00 83.00 36 MET C O 1
ATOM 870 N N . ASP B 2 37 ? 29.412 -31.741 -6.518 1.00 81.88 37 ASP C N 1
ATOM 871 C CA . ASP B 2 37 ? 28.004 -32.084 -6.400 1.00 82.46 37 ASP C CA 1
ATOM 872 C C . ASP B 2 37 ? 27.221 -30.844 -6.804 1.00 82.65 37 ASP C C 1
ATOM 873 O O . ASP B 2 37 ? 26.981 -29.955 -5.989 1.00 83.04 37 ASP C O 1
ATOM 878 N N . LEU B 2 38 ? 26.832 -30.776 -8.069 1.00 82.02 38 LEU C N 1
ATOM 879 C CA . LEU B 2 38 ? 26.187 -29.580 -8.579 1.00 80.15 38 LEU C CA 1
ATOM 880 C C . LEU B 2 38 ? 24.782 -29.461 -8.060 1.00 77.90 38 LEU C C 1
ATOM 881 O O . LEU B 2 38 ? 24.129 -28.451 -8.279 1.00 77.21 38 LEU C O 1
ATOM 886 N N . GLN B 2 39 ? 24.330 -30.491 -7.352 1.00 77.09 39 GLN C N 1
ATOM 887 C CA . GLN B 2 39 ? 23.005 -30.491 -6.755 1.00 76.06 39 GLN C CA 1
ATOM 888 C C . GLN B 2 39 ? 22.999 -30.030 -5.292 1.00 76.37 39 GLN C C 1
ATOM 889 O O . GLN B 2 39 ? 21.942 -29.833 -4.700 1.00 76.55 39 GLN C O 1
ATOM 895 N N . LYS B 2 40 ? 24.174 -29.846 -4.711 1.00 76.40 40 LYS C N 1
ATOM 896 C CA . LYS B 2 40 ? 24.253 -29.292 -3.373 1.00 77.00 40 LYS C CA 1
ATOM 897 C C . LYS B 2 40 ? 25.187 -28.087 -3.371 1.00 77.66 40 LYS C C 1
ATOM 898 O O . LYS B 2 40 ? 26.246 -28.121 -3.991 1.00 77.91 40 LYS C O 1
ATOM 904 N N . TRP B 2 41 ? 24.792 -27.020 -2.680 1.00 78.36 41 TRP C N 1
ATOM 905 C CA . TRP B 2 41 ? 25.544 -25.770 -2.721 1.00 78.87 41 TRP C CA 1
ATOM 906 C C . TRP B 2 41 ? 25.758 -25.178 -1.364 1.00 80.77 41 TRP C C 1
ATOM 907 O O . TRP B 2 41 ? 24.887 -25.290 -0.499 1.00 82.21 41 TRP C O 1
ATOM 918 N N . GLU B 2 42 ? 26.915 -24.545 -1.158 1.00 81.58 42 GLU C N 1
ATOM 919 C CA . GLU B 2 42 ? 27.105 -23.684 0.005 1.00 82.28 42 GLU C CA 1
ATOM 920 C C . GLU B 2 42 ? 26.923 -22.234 -0.425 1.00 80.03 42 GLU C C 1
ATOM 921 O O . GLU B 2 42 ? 27.382 -21.831 -1.492 1.00 79.04 42 GLU C O 1
ATOM 927 N N . ALA B 2 43 ? 26.229 -21.461 0.402 1.00 79.83 43 ALA C N 1
ATOM 928 C CA . ALA B 2 43 ? 26.030 -20.048 0.139 1.00 78.16 43 ALA C CA 1
ATOM 929 C C . ALA B 2 43 ? 26.107 -19.243 1.423 1.00 77.40 43 ALA C C 1
ATOM 930 O O . ALA B 2 43 ? 25.817 -19.757 2.502 1.00 78.14 43 ALA C O 1
ATOM 932 N N . GLY B 2 44 ? 26.503 -17.981 1.297 1.00 75.05 44 GLY C N 1
ATOM 933 C CA . GLY B 2 44 ? 26.557 -17.075 2.433 1.00 72.86 44 GLY C CA 1
ATOM 934 C C . GLY B 2 44 ? 25.819 -15.784 2.160 1.00 70.61 44 GLY C C 1
ATOM 935 O O . GLY B 2 44 ? 26.020 -15.141 1.125 1.00 70.38 44 GLY C O 1
ATOM 936 N N . ILE B 2 45 ? 24.963 -15.405 3.099 1.00 69.54 45 ILE C N 1
ATOM 937 C CA . ILE B 2 45 ? 24.133 -14.222 2.958 1.00 68.80 45 ILE C CA 1
ATOM 938 C C . ILE B 2 45 ? 24.496 -13.161 3.995 1.00 69.73 45 ILE C C 1
ATOM 939 O O . ILE B 2 45 ? 24.259 -13.344 5.200 1.00 70.81 45 ILE C O 1
ATOM 944 N N . PRO B 2 46 ? 25.081 -12.046 3.533 1.00 68.96 46 PRO C N 1
ATOM 945 C CA . PRO B 2 46 ? 25.467 -11.002 4.469 1.00 68.43 46 PRO C CA 1
ATOM 946 C C . PRO B 2 46 ? 24.246 -10.203 4.926 1.00 67.41 46 PRO C C 1
ATOM 947 O O . PRO B 2 46 ? 23.259 -10.120 4.198 1.00 67.05 46 PRO C O 1
ATOM 951 N N . GLY B 2 47 ? 24.316 -9.643 6.132 1.00 67.01 47 GLY C N 1
ATOM 952 C CA . GLY B 2 47 ? 23.205 -8.888 6.712 1.00 67.16 47 GLY C CA 1
ATOM 953 C C . GLY B 2 47 ? 23.265 -7.422 6.349 1.00 60.13 47 GLY C C 1
ATOM 954 O O . GLY B 2 47 ? 24.347 -6.839 6.299 1.00 60.24 47 GLY C O 1
ATOM 955 N N . LYS B 2 48 ? 22.099 -6.827 6.110 1.00 60.32 48 LYS C N 1
ATOM 956 C CA . LYS B 2 48 ? 22.003 -5.444 5.637 1.00 78.05 48 LYS C CA 1
ATOM 957 C C . LYS B 2 48 ? 22.518 -4.438 6.653 1.00 80.31 48 LYS C C 1
ATOM 958 O O . LYS B 2 48 ? 22.066 -4.445 7.794 1.00 80.08 48 LYS C O 1
ATOM 964 N N . GLU B 2 49 ? 23.459 -3.584 6.240 1.00 83.33 49 GLU C N 1
ATOM 965 C CA . GLU B 2 49 ? 24.103 -2.641 7.171 1.00 87.71 49 GLU C CA 1
ATOM 966 C C . GLU B 2 49 ? 23.076 -1.777 7.860 1.00 86.30 49 GLU C C 1
ATOM 967 O O . GLU B 2 49 ? 22.117 -1.312 7.226 1.00 87.56 49 GLU C O 1
ATOM 973 N N . GLY B 2 50 ? 23.277 -1.571 9.157 1.00 83.59 50 GLY C N 1
ATOM 974 C CA . GLY B 2 50 ? 22.369 -0.744 9.933 1.00 82.97 50 GLY C CA 1
ATOM 975 C C . GLY B 2 50 ? 21.274 -1.540 10.614 1.00 82.06 50 GLY C C 1
ATOM 976 O O . GLY B 2 50 ? 20.462 -0.979 11.358 1.00 83.50 50 GLY C O 1
ATOM 977 N N . THR B 2 51 ? 21.239 -2.843 10.348 1.00 81.74 51 THR C N 1
ATOM 978 C CA . THR B 2 51 ? 20.367 -3.754 11.086 1.00 81.18 51 THR C CA 1
ATOM 979 C C . THR B 2 51 ? 21.240 -4.603 11.994 1.00 79.87 51 THR C C 1
ATOM 980 O O . THR B 2 51 ? 22.450 -4.722 11.764 1.00 78.12 51 THR C O 1
ATOM 984 N N . ASN B 2 52 ? 20.637 -5.195 13.021 1.00 78.34 52 ASN C N 1
ATOM 985 C CA . ASN B 2 52 ? 21.389 -5.991 13.991 1.00 76.88 52 ASN C CA 1
ATOM 986 C C . ASN B 2 52 ? 22.003 -7.212 13.331 1.00 74.77 52 ASN C C 1
ATOM 987 O O . ASN B 2 52 ? 22.943 -7.834 13.851 1.00 73.81 52 ASN C O 1
ATOM 992 N N . TRP B 2 53 ? 21.505 -7.470 12.115 1.00 74.54 53 TRP C N 1
ATOM 993 C CA . TRP B 2 53 ? 21.970 -8.574 11.235 1.00 73.17 53 TRP C CA 1
ATOM 994 C C . TRP B 2 53 ? 23.238 -8.123 10.501 1.00 75.42 53 TRP C C 1
ATOM 995 O O . TRP B 2 53 ? 23.906 -8.988 9.900 1.00 75.05 53 TRP C O 1
ATOM 1006 N N . ALA B 2 54 ? 23.555 -6.820 10.549 1.00 78.28 54 ALA C N 1
ATOM 1007 C CA . ALA B 2 54 ? 24.780 -6.303 9.922 1.00 80.20 54 ALA C CA 1
ATOM 1008 C C . ALA B 2 54 ? 26.059 -6.951 10.454 1.00 82.86 54 ALA C C 1
ATOM 1009 O O . ALA B 2 54 ? 26.138 -7.338 11.624 1.00 82.74 54 ALA C O 1
ATOM 1011 N N . GLY B 2 55 ? 27.054 -7.075 9.581 1.00 85.08 55 GLY C N 1
ATOM 1012 C CA . GLY B 2 55 ? 28.309 -7.739 9.933 1.00 87.84 55 GLY C CA 1
ATOM 1013 C C . GLY B 2 55 ? 28.203 -9.254 9.911 1.00 89.96 55 GLY C C 1
ATOM 1014 O O . GLY B 2 55 ? 29.218 -9.959 9.865 1.00 89.67 55 GLY C O 1
ATOM 1015 N N . GLY B 2 56 ? 26.965 -9.751 9.944 1.00 92.71 56 GLY C N 1
ATOM 1016 C CA . GLY B 2 56 ? 26.686 -11.181 9.866 1.00 91.93 56 GLY C CA 1
ATOM 1017 C C . GLY B 2 56 ? 26.681 -11.674 8.436 1.00 90.90 56 GLY C C 1
ATOM 1018 O O . GLY B 2 56 ? 26.151 -11.020 7.538 1.00 90.95 56 GLY C O 1
ATOM 1019 N N . VAL B 2 57 ? 27.298 -12.826 8.223 1.00 85.95 57 VAL C N 1
ATOM 1020 C CA . VAL B 2 57 ? 27.303 -13.471 6.912 1.00 80.85 57 VAL C CA 1
ATOM 1021 C C . VAL B 2 57 ? 26.853 -14.928 7.079 1.00 75.88 57 VAL C C 1
ATOM 1022 O O . VAL B 2 57 ? 27.632 -15.778 7.493 1.00 59.39 57 VAL C O 1
ATOM 1026 N N . TYR B 2 58 ? 25.593 -15.206 6.771 1.00 72.69 58 TYR C N 1
ATOM 1027 C CA . TYR B 2 58 ? 24.963 -16.429 7.257 1.00 73.63 58 TYR C CA 1
ATOM 1028 C C . TYR B 2 58 ? 24.910 -17.560 6.238 1.00 74.42 58 TYR C C 1
ATOM 1029 O O . TYR B 2 58 ? 24.494 -17.348 5.097 1.00 76.04 58 TYR C O 1
ATOM 1038 N N . PRO B 2 59 ? 25.320 -18.772 6.650 1.00 73.60 59 PRO C N 1
ATOM 1039 C CA . PRO B 2 59 ? 25.353 -19.899 5.736 1.00 72.82 59 PRO C CA 1
ATOM 1040 C C . PRO B 2 59 ? 23.989 -20.523 5.525 1.00 72.22 59 PRO C C 1
ATOM 1041 O O . PRO B 2 59 ? 23.208 -20.670 6.464 1.00 72.74 59 PRO C O 1
ATOM 1045 N N . ILE B 2 60 ? 23.713 -20.858 4.274 1.00 70.82 60 ILE C N 1
ATOM 1046 C CA . ILE B 2 60 ? 22.572 -21.665 3.917 1.00 69.84 60 ILE C CA 1
ATOM 1047 C C . ILE B 2 60 ? 23.101 -22.682 2.935 1.00 70.27 60 ILE C C 1
ATOM 1048 O O . ILE B 2 60 ? 24.127 -22.453 2.288 1.00 69.88 60 ILE C O 1
ATOM 1053 N N . THR B 2 61 ? 22.430 -23.817 2.832 1.00 71.41 61 THR C N 1
ATOM 1054 C CA . THR B 2 61 ? 22.765 -24.738 1.773 1.00 72.97 61 THR C CA 1
ATOM 1055 C C . THR B 2 61 ? 21.577 -24.782 0.838 1.00 74.38 61 THR C C 1
ATOM 1056 O O . THR B 2 61 ? 20.435 -24.539 1.245 1.00 73.90 61 THR C O 1
ATOM 1060 N N . VAL B 2 62 ? 21.848 -25.075 -0.426 1.00 76.36 62 VAL C N 1
ATOM 1061 C CA . VAL B 2 62 ? 20.779 -25.254 -1.392 1.00 78.08 62 VAL C CA 1
ATOM 1062 C C . VAL B 2 62 ? 20.844 -26.666 -1.949 1.00 80.82 62 VAL C C 1
ATOM 1063 O O . VAL B 2 62 ? 21.861 -27.062 -2.530 1.00 80.61 62 VAL C O 1
ATOM 1067 N N . GLU B 2 63 ? 19.774 -27.429 -1.742 1.00 84.11 63 GLU C N 1
ATOM 1068 C CA . GLU B 2 63 ? 19.709 -28.775 -2.283 1.00 88.43 63 GLU C CA 1
ATOM 1069 C C . GLU B 2 63 ? 18.721 -28.804 -3.433 1.00 85.22 63 GLU C C 1
ATOM 1070 O O . GLU B 2 63 ? 17.521 -28.646 -3.226 1.00 85.95 63 GLU C O 1
ATOM 1076 N N . TYR B 2 64 ? 19.259 -28.966 -4.646 1.00 82.20 64 TYR C N 1
ATOM 1077 C CA . TYR B 2 64 ? 18.497 -29.003 -5.910 1.00 78.70 64 TYR C CA 1
ATOM 1078 C C . TYR B 2 64 ? 17.963 -30.394 -6.240 1.00 78.06 64 TYR C C 1
ATOM 1079 O O . TYR B 2 64 ? 18.734 -31.346 -6.265 1.00 77.58 64 TYR C O 1
ATOM 1088 N N . PRO B 2 65 ? 16.655 -30.519 -6.537 1.00 78.51 65 PRO C N 1
ATOM 1089 C CA . PRO B 2 65 ? 16.138 -31.845 -6.856 1.00 80.91 65 PRO C CA 1
ATOM 1090 C C . PRO B 2 65 ? 16.631 -32.289 -8.242 1.00 83.12 65 PRO C C 1
ATOM 1091 O O . PRO B 2 65 ? 17.324 -31.520 -8.926 1.00 83.50 65 PRO C O 1
ATOM 1095 N N . ASN B 2 66 ? 16.288 -33.513 -8.647 1.00 84.39 66 ASN C N 1
ATOM 1096 C CA . ASN B 2 66 ? 16.689 -34.028 -9.955 1.00 84.45 66 ASN C CA 1
ATOM 1097 C C . ASN B 2 66 ? 15.929 -33.405 -11.105 1.00 85.98 66 ASN C C 1
ATOM 1098 O O . ASN B 2 66 ? 16.368 -33.497 -12.247 1.00 86.51 66 ASN C O 1
ATOM 1103 N N . GLU B 2 67 ? 14.793 -32.780 -10.807 1.00 87.43 67 GLU C N 1
ATOM 1104 C CA . GLU B 2 67 ? 13.952 -32.193 -11.849 1.00 89.10 67 GLU C CA 1
ATOM 1105 C C . GLU B 2 67 ? 14.022 -30.694 -11.838 1.00 87.28 67 GLU C C 1
ATOM 1106 O O . GLU B 2 67 ? 13.197 -30.045 -12.465 1.00 88.05 67 GLU C O 1
ATOM 1112 N N . TYR B 2 68 ? 14.988 -30.138 -11.118 1.00 84.97 68 TYR C N 1
ATOM 1113 C CA . TYR B 2 68 ? 15.286 -28.721 -11.268 1.00 82.66 68 TYR C CA 1
ATOM 1114 C C . TYR B 2 68 ? 15.538 -28.478 -12.746 1.00 81.87 68 TYR C C 1
ATOM 1115 O O . TYR B 2 68 ? 16.318 -29.201 -13.358 1.00 82.40 68 TYR C O 1
ATOM 1124 N N . PRO B 2 69 ? 14.896 -27.450 -13.323 1.00 80.49 69 PRO C N 1
ATOM 1125 C CA . PRO B 2 69 ? 14.133 -26.428 -12.631 1.00 80.07 69 PRO C CA 1
ATOM 1126 C C . PRO B 2 69 ? 12.615 -26.625 -12.568 1.00 81.21 69 PRO C C 1
ATOM 1127 O O . PRO B 2 69 ? 11.908 -25.668 -12.252 1.00 81.69 69 PRO C O 1
ATOM 1131 N N . SER B 2 70 ? 12.109 -27.824 -12.857 1.00 81.64 70 SER C N 1
ATOM 1132 C CA . SER B 2 70 ? 10.662 -28.052 -12.774 1.00 81.39 70 SER C CA 1
ATOM 1133 C C . SER B 2 70 ? 10.197 -27.867 -11.344 1.00 80.26 70 SER C C 1
ATOM 1134 O O . SER B 2 70 ? 9.297 -27.081 -11.079 1.00 79.81 70 SER C O 1
ATOM 1137 N N . LYS B 2 71 ? 10.827 -28.595 -10.431 1.00 79.99 71 LYS C N 1
ATOM 1138 C CA . LYS B 2 71 ? 10.625 -28.394 -9.008 1.00 80.27 71 LYS C CA 1
ATOM 1139 C C . LYS B 2 71 ? 11.814 -27.612 -8.450 1.00 77.86 71 LYS C C 1
ATOM 1140 O O . LYS B 2 71 ? 12.957 -27.910 -8.787 1.00 76.07 71 LYS C O 1
ATOM 1146 N N . PRO B 2 72 ? 11.544 -26.605 -7.603 1.00 78.29 72 PRO C N 1
ATOM 1147 C CA . PRO B 2 72 ? 12.528 -25.692 -7.013 1.00 61.22 72 PRO C CA 1
ATOM 1148 C C . PRO B 2 72 ? 13.320 -26.356 -5.901 1.00 76.04 72 PRO C C 1
ATOM 1149 O O . PRO B 2 72 ? 12.915 -27.416 -5.420 1.00 77.06 72 PRO C O 1
ATOM 1153 N N . PRO B 2 73 ? 14.432 -25.730 -5.473 1.00 75.06 73 PRO C N 1
ATOM 1154 C CA . PRO B 2 73 ? 15.347 -26.356 -4.517 1.00 60.71 73 PRO C CA 1
ATOM 1155 C C . PRO B 2 73 ? 14.981 -26.050 -3.074 1.00 74.07 73 PRO C C 1
ATOM 1156 O O . PRO B 2 73 ? 14.321 -25.048 -2.807 1.00 72.75 73 PRO C O 1
ATOM 1160 N N . LYS B 2 74 ? 15.384 -26.909 -2.148 1.00 76.97 74 LYS C N 1
ATOM 1161 C CA . LYS B 2 74 ? 15.146 -26.618 -0.737 1.00 79.53 74 LYS C CA 1
ATOM 1162 C C . LYS B 2 74 ? 16.341 -25.812 -0.184 1.00 79.54 74 LYS C C 1
ATOM 1163 O O . LYS B 2 74 ? 17.506 -26.068 -0.544 1.00 79.88 74 LYS C O 1
ATOM 1169 N N . VAL B 2 75 ? 16.043 -24.808 0.644 1.00 77.11 75 VAL C N 1
ATOM 1170 C CA . VAL B 2 75 ? 17.089 -23.976 1.236 1.00 74.71 75 VAL C CA 1
ATOM 1171 C C . VAL B 2 75 ? 17.105 -24.046 2.768 1.00 74.64 75 VAL C C 1
ATOM 1172 O O . VAL B 2 75 ? 16.082 -23.864 3.449 1.00 74.69 75 VAL C O 1
ATOM 1176 N N . LYS B 2 76 ? 18.292 -24.304 3.299 1.00 73.06 76 LYS C N 1
ATOM 1177 C CA . LYS B 2 76 ? 18.452 -24.540 4.716 1.00 71.71 76 LYS C CA 1
ATOM 1178 C C . LYS B 2 76 ? 19.536 -23.683 5.359 1.00 71.71 76 LYS C C 1
ATOM 1179 O O . LYS B 2 76 ? 20.715 -23.764 5.005 1.00 70.67 76 LYS C O 1
ATOM 1185 N N . PHE B 2 77 ? 19.104 -22.855 6.301 1.00 73.44 77 PHE C N 1
ATOM 1186 C CA . PHE B 2 77 ? 19.970 -22.286 7.317 1.00 76.37 77 PHE C CA 1
ATOM 1187 C C . PHE B 2 77 ? 20.395 -23.396 8.281 1.00 81.81 77 PHE C C 1
ATOM 1188 O O . PHE B 2 77 ? 19.728 -24.437 8.369 1.00 83.82 77 PHE C O 1
ATOM 1196 N N . PRO B 2 78 ? 21.499 -23.173 9.020 1.00 85.68 78 PRO C N 1
ATOM 1197 C CA . PRO B 2 78 ? 22.018 -24.100 10.025 1.00 87.53 78 PRO C CA 1
ATOM 1198 C C . PRO B 2 78 ? 21.017 -24.658 11.025 1.00 91.56 78 PRO C C 1
ATOM 1199 O O . PRO B 2 78 ? 20.005 -24.018 11.350 1.00 91.21 78 PRO C O 1
ATOM 1203 N N . ALA B 2 79 ? 21.342 -25.870 11.475 1.00 95.92 79 ALA C N 1
ATOM 1204 C CA . ALA B 2 79 ? 20.686 -26.574 12.565 1.00 96.29 79 ALA C CA 1
ATOM 1205 C C . ALA B 2 79 ? 19.497 -25.807 13.149 1.00 95.90 79 ALA C C 1
ATOM 1206 O O . ALA B 2 79 ? 18.370 -25.970 12.679 1.00 96.24 79 ALA C O 1
ATOM 1208 N N . GLY B 2 80 ? 19.755 -24.955 14.140 1.00 94.06 80 GLY C N 1
ATOM 1209 C CA . GLY B 2 80 ? 18.695 -24.200 14.793 1.00 92.58 80 GLY C CA 1
ATOM 1210 C C . GLY B 2 80 ? 18.899 -22.711 14.648 1.00 89.56 80 GLY C C 1
ATOM 1211 O O . GLY B 2 80 ? 19.267 -22.034 15.598 1.00 89.28 80 GLY C O 1
ATOM 1212 N N . PHE B 2 81 ? 18.661 -22.192 13.453 1.00 86.33 81 PHE C N 1
ATOM 1213 C CA . PHE B 2 81 ? 18.857 -20.769 13.207 1.00 82.61 81 PHE C CA 1
ATOM 1214 C C . PHE B 2 81 ? 17.737 -19.948 13.852 1.00 81.84 81 PHE C C 1
ATOM 1215 O O . PHE B 2 81 ? 16.571 -20.341 13.853 1.00 82.37 81 PHE C O 1
ATOM 1223 N N . TYR B 2 82 ? 18.105 -18.804 14.405 1.00 80.57 82 TYR C N 1
ATOM 1224 C CA . TYR B 2 82 ? 17.176 -18.004 15.176 1.00 80.29 82 TYR C CA 1
ATOM 1225 C C . TYR B 2 82 ? 16.578 -16.914 14.316 1.00 77.36 82 TYR C C 1
ATOM 1226 O O . TYR B 2 82 ? 17.205 -15.889 14.109 1.00 76.45 82 TYR C O 1
ATOM 1235 N N . HIS B 2 83 ? 15.375 -17.160 13.807 1.00 75.84 83 HIS C N 1
ATOM 1236 C CA . HIS B 2 83 ? 14.598 -16.183 13.033 1.00 74.12 83 HIS C CA 1
ATOM 1237 C C . HIS B 2 83 ? 13.183 -16.671 12.984 1.00 63.63 83 HIS C C 1
ATOM 1238 O O . HIS B 2 83 ? 12.936 -17.877 12.884 1.00 63.75 83 HIS C O 1
ATOM 1245 N N . PRO B 2 84 ? 12.222 -15.745 13.073 1.00 64.13 84 PRO C N 1
ATOM 1246 C CA . PRO B 2 84 ? 10.810 -16.131 13.117 1.00 72.49 84 PRO C CA 1
ATOM 1247 C C . PRO B 2 84 ? 10.314 -17.051 11.984 1.00 72.39 84 PRO C C 1
ATOM 1248 O O . PRO B 2 84 ? 9.318 -17.750 12.172 1.00 72.72 84 PRO C O 1
ATOM 1252 N N . ASN B 2 85 ? 10.992 -17.057 10.838 1.00 72.60 85 ASN C N 1
ATOM 1253 C CA . ASN B 2 85 ? 10.489 -17.757 9.645 1.00 72.83 85 ASN C CA 1
ATOM 1254 C C . ASN B 2 85 ? 11.377 -18.884 9.179 1.00 72.64 85 ASN C C 1
ATOM 1255 O O . ASN B 2 85 ? 11.072 -19.570 8.213 1.00 72.40 85 ASN C O 1
ATOM 1260 N N . VAL B 2 86 ? 12.494 -19.061 9.859 1.00 73.66 86 VAL C N 1
ATOM 1261 C CA . VAL B 2 86 ? 13.275 -20.256 9.675 1.00 76.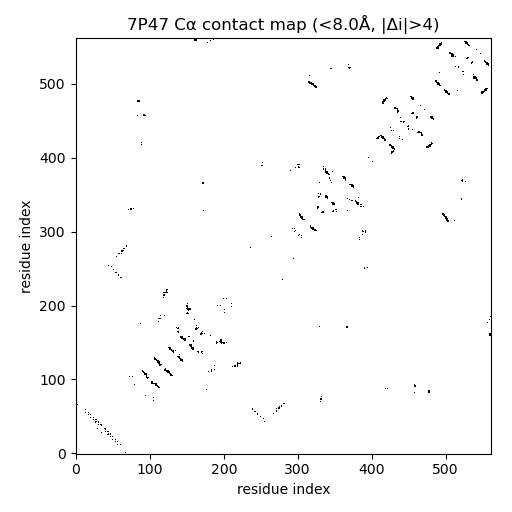00 86 VAL C CA 1
ATOM 1262 C C . VAL B 2 86 ? 12.625 -21.337 10.520 1.00 78.79 86 VAL C C 1
ATOM 1263 O O . VAL B 2 86 ? 12.156 -21.059 11.623 1.00 80.27 86 VAL C O 1
ATOM 1267 N N . TYR B 2 87 ? 12.585 -22.559 9.995 1.00 80.07 87 TYR C N 1
ATOM 1268 C CA . TYR B 2 87 ? 12.131 -23.723 10.757 1.00 81.46 87 TYR C CA 1
ATOM 1269 C C . TYR B 2 87 ? 13.174 -24.108 11.826 1.00 82.49 87 TYR C C 1
ATOM 1270 O O . TYR B 2 87 ? 14.319 -23.627 11.788 1.00 81.31 87 TYR C O 1
ATOM 1279 N N . PRO B 2 88 ? 12.788 -24.967 12.793 1.00 84.34 88 PRO C N 1
ATOM 1280 C CA . PRO B 2 88 ? 13.788 -25.393 13.766 1.00 85.02 88 PRO C CA 1
ATOM 1281 C C . PRO B 2 88 ? 14.790 -26.303 13.094 1.00 85.64 88 PRO C C 1
ATOM 1282 O O . PRO B 2 88 ? 15.877 -26.513 13.629 1.00 84.98 88 PRO C O 1
ATOM 1286 N N . SER B 2 89 ? 14.408 -26.825 11.927 1.00 87.00 89 SER C N 1
ATOM 1287 C CA . SER B 2 89 ? 15.263 -27.668 11.098 1.00 86.99 89 SER C CA 1
ATOM 1288 C C . SER B 2 89 ? 16.161 -26.832 10.205 1.00 87.15 89 SER C C 1
ATOM 1289 O O . SER B 2 89 ? 16.944 -27.369 9.420 1.00 63.11 89 SER C O 1
ATOM 1292 N N . GLY B 2 90 ? 16.009 -25.516 10.305 1.00 86.96 90 GLY C N 1
ATOM 1293 C CA . GLY B 2 90 ? 16.830 -24.577 9.561 1.00 85.04 90 GLY C CA 1
ATOM 1294 C C . GLY B 2 90 ? 16.263 -24.263 8.197 1.00 83.44 90 GLY C C 1
ATOM 1295 O O . GLY B 2 90 ? 16.812 -23.450 7.470 1.00 82.85 90 GLY C O 1
ATOM 1296 N N . THR B 2 91 ? 15.158 -24.903 7.846 1.00 83.59 91 THR C N 1
ATOM 1297 C CA . THR B 2 91 ? 14.577 -24.707 6.532 1.00 82.69 91 THR C CA 1
ATOM 1298 C C . THR B 2 91 ? 13.921 -23.353 6.473 1.00 81.74 91 THR C C 1
ATOM 1299 O O . THR B 2 91 ? 13.433 -22.867 7.489 1.00 81.99 91 THR C O 1
ATOM 1303 N N . ILE B 2 92 ? 13.935 -22.731 5.297 1.00 80.84 92 ILE C N 1
ATOM 1304 C CA . ILE B 2 92 ? 13.117 -21.540 5.055 1.00 81.28 92 ILE C CA 1
ATOM 1305 C C . ILE B 2 92 ? 12.250 -21.779 3.862 1.00 82.27 92 ILE C C 1
ATOM 1306 O O . ILE B 2 92 ? 12.664 -22.460 2.931 1.00 82.72 92 ILE C O 1
ATOM 1311 N N . CYS B 2 93 ? 11.056 -21.209 3.871 1.00 82.41 93 CYS C N 1
ATOM 1312 C CA . CYS B 2 93 ? 10.218 -21.307 2.697 1.00 81.75 93 CYS C CA 1
ATOM 1313 C C . CYS B 2 93 ? 9.777 -19.928 2.236 1.00 80.87 93 CYS C C 1
ATOM 1314 O O . CYS B 2 93 ? 8.885 -19.316 2.813 1.00 81.77 93 CYS C O 1
ATOM 1317 N N . LEU B 2 94 ? 10.451 -19.444 1.201 1.00 79.10 94 LEU C N 1
ATOM 1318 C CA . LEU B 2 94 ? 10.090 -18.214 0.521 1.00 78.29 94 LEU C CA 1
ATOM 1319 C C . LEU B 2 94 ? 8.987 -18.497 -0.518 1.00 77.49 94 LEU C C 1
ATOM 1320 O O . LEU B 2 94 ? 8.873 -19.622 -1.000 1.00 77.41 94 LEU C O 1
ATOM 1325 N N . SER B 2 95 ? 8.169 -17.497 -0.854 1.00 77.44 95 SER C N 1
ATOM 1326 C CA . SER B 2 95 ? 7.036 -17.723 -1.771 1.00 78.65 95 SER C CA 1
ATOM 1327 C C . SER B 2 95 ? 7.512 -18.121 -3.173 1.00 79.26 95 SER C C 1
ATOM 1328 O O . SER B 2 95 ? 6.922 -18.987 -3.822 1.00 79.18 95 SER C O 1
ATOM 1331 N N . ILE B 2 96 ? 8.593 -17.487 -3.617 1.00 79.39 96 ILE C N 1
ATOM 1332 C CA . ILE B 2 96 ? 9.219 -17.788 -4.903 1.00 79.06 96 ILE C CA 1
ATOM 1333 C C . ILE B 2 96 ? 9.949 -19.116 -4.838 1.00 81.40 96 ILE C C 1
ATOM 1334 O O . ILE B 2 96 ? 10.357 -19.680 -5.849 1.00 81.60 96 ILE C O 1
ATOM 1339 N N . LEU B 2 97 ? 10.117 -19.618 -3.634 1.00 83.67 97 LEU C N 1
ATOM 1340 C CA . LEU B 2 97 ? 10.810 -20.859 -3.469 1.00 86.17 97 LEU C CA 1
ATOM 1341 C C . LEU B 2 97 ? 9.793 -21.973 -3.341 1.00 91.17 97 LEU C C 1
ATOM 1342 O O . LEU B 2 97 ? 10.105 -23.050 -2.851 1.00 90.71 97 LEU C O 1
ATOM 1347 N N . ASN B 2 98 ? 8.572 -21.718 -3.783 1.00 96.44 98 ASN C N 1
ATOM 1348 C CA . ASN B 2 98 ? 7.503 -22.652 -3.514 1.00 102.52 98 ASN C CA 1
ATOM 1349 C C . ASN B 2 98 ? 6.895 -23.194 -4.782 1.00 105.46 98 ASN C C 1
ATOM 1350 O O . ASN B 2 98 ? 6.355 -22.433 -5.586 1.00 104.03 98 ASN C O 1
ATOM 1355 N N . GLU B 2 99 ? 6.980 -24.516 -4.939 1.00 112.08 99 GLU C N 1
ATOM 1356 C CA . GLU B 2 99 ? 6.398 -25.209 -6.084 1.00 115.81 99 GLU C CA 1
ATOM 1357 C C . GLU B 2 99 ? 4.937 -24.807 -6.176 1.00 115.22 99 GLU C C 1
ATOM 1358 O O . GLU B 2 99 ? 4.477 -24.327 -7.213 1.00 114.72 99 GLU C O 1
ATOM 1364 N N . ASP B 2 100 ? 4.237 -24.968 -5.057 1.00 115.94 100 ASP C N 1
ATOM 1365 C CA . ASP B 2 100 ? 2.799 -24.745 -4.972 1.00 116.21 100 ASP C CA 1
ATOM 1366 C C . ASP B 2 100 ? 2.404 -23.267 -5.043 1.00 113.53 100 ASP C C 1
ATOM 1367 O O . ASP B 2 100 ? 1.231 -22.960 -5.245 1.00 113.42 100 ASP C O 1
ATOM 1372 N N . GLN B 2 101 ? 3.366 -22.357 -4.886 1.00 110.80 101 GLN C N 1
ATOM 1373 C CA . GLN B 2 101 ? 3.046 -20.927 -4.914 1.00 108.59 101 GLN C CA 1
ATOM 1374 C C . GLN B 2 101 ? 3.554 -20.201 -6.155 1.00 105.47 101 GLN C C 1
ATOM 1375 O O . GLN B 2 101 ? 2.837 -20.112 -7.152 1.00 105.73 101 GLN C O 1
ATOM 1381 N N . ASP B 2 102 ? 4.787 -19.704 -6.099 1.00 102.71 102 ASP C N 1
ATOM 1382 C CA . ASP B 2 102 ? 5.294 -18.805 -7.131 1.00 100.73 102 ASP C CA 1
ATOM 1383 C C . ASP B 2 102 ? 6.573 -19.224 -7.815 1.00 96.06 102 ASP C C 1
ATOM 1384 O O . ASP B 2 102 ? 7.099 -18.464 -8.636 1.00 96.00 102 ASP C O 1
ATOM 1389 N N . TRP B 2 103 ? 7.093 -20.402 -7.487 1.00 91.36 103 TRP C N 1
ATOM 1390 C CA . TRP B 2 103 ? 8.319 -20.836 -8.137 1.00 85.96 103 TRP C CA 1
ATOM 1391 C C . TRP B 2 103 ? 8.123 -20.959 -9.622 1.00 84.24 103 TRP C C 1
ATOM 1392 O O . TRP B 2 103 ? 7.086 -21.432 -10.093 1.00 84.72 103 TRP C O 1
ATOM 1403 N N . ARG B 2 104 ? 9.115 -20.491 -10.366 1.00 81.87 104 ARG C N 1
ATOM 1404 C CA . ARG B 2 104 ? 9.161 -20.672 -11.802 1.00 79.91 104 ARG C CA 1
ATOM 1405 C C . ARG B 2 104 ? 10.607 -20.974 -12.147 1.00 79.35 104 ARG C C 1
ATOM 1406 O O . ARG B 2 104 ? 11.496 -20.682 -11.360 1.00 79.76 104 ARG C O 1
ATOM 1414 N N . PRO B 2 105 ? 10.856 -21.557 -13.325 1.00 78.65 105 PRO C N 1
ATOM 1415 C CA . PRO B 2 105 ? 12.216 -21.869 -13.733 1.00 77.21 105 PRO C CA 1
ATOM 1416 C C . PRO B 2 105 ? 13.045 -20.661 -14.123 1.00 75.72 105 PRO C C 1
ATOM 1417 O O . PRO B 2 105 ? 14.199 -20.821 -14.467 1.00 74.79 105 PRO C O 1
ATOM 1421 N N . ALA B 2 106 ? 12.479 -19.466 -14.088 1.00 76.12 106 ALA C N 1
ATOM 1422 C CA . ALA B 2 106 ? 13.257 -18.296 -14.468 1.00 77.32 106 ALA C CA 1
ATOM 1423 C C . ALA B 2 106 ? 13.837 -17.566 -13.258 1.00 78.51 106 ALA C C 1
ATOM 1424 O O . ALA B 2 106 ? 14.518 -16.554 -13.411 1.00 79.49 106 ALA C O 1
ATOM 1426 N N . ILE B 2 107 ? 13.576 -18.092 -12.066 1.00 79.26 107 ILE C N 1
ATOM 1427 C CA . ILE B 2 107 ? 13.980 -17.442 -10.826 1.00 79.39 107 ILE C CA 1
ATOM 1428 C C . ILE B 2 107 ? 15.494 -17.566 -10.640 1.00 80.22 107 ILE C C 1
ATOM 1429 O O . ILE B 2 107 ? 15.994 -18.685 -10.520 1.00 80.61 107 ILE C O 1
ATOM 1434 N N . THR B 2 108 ? 16.210 -16.432 -10.615 1.00 80.14 108 THR C N 1
ATOM 1435 C CA . THR B 2 108 ? 17.681 -16.428 -10.463 1.00 80.13 108 THR C CA 1
ATOM 1436 C C . THR B 2 108 ? 18.078 -16.879 -9.083 1.00 79.46 108 THR C C 1
ATOM 1437 O O . THR B 2 108 ? 17.371 -16.624 -8.118 1.00 79.56 108 THR C O 1
ATOM 1441 N N . LEU B 2 109 ? 19.232 -17.520 -8.976 1.00 79.24 109 LEU C N 1
ATOM 1442 C CA . LEU B 2 109 ? 19.803 -17.705 -7.664 1.00 79.37 109 LEU C CA 1
ATOM 1443 C C . LEU B 2 109 ? 19.912 -16.332 -7.003 1.00 77.79 109 LEU C C 1
ATOM 1444 O O . LEU B 2 109 ? 19.506 -16.170 -5.853 1.00 76.14 109 LEU C O 1
ATOM 1449 N N . LYS B 2 110 ? 20.418 -15.336 -7.737 1.00 79.61 110 LYS C N 1
ATOM 1450 C CA . LYS B 2 110 ? 20.556 -13.997 -7.154 1.00 80.52 110 LYS C CA 1
ATOM 1451 C C . LYS B 2 110 ? 19.210 -13.517 -6.583 1.00 82.22 110 LYS C C 1
ATOM 1452 O O . LYS B 2 110 ? 19.164 -12.980 -5.480 1.00 83.39 110 LYS C O 1
ATOM 1458 N N . GLN B 2 111 ? 18.115 -13.791 -7.286 1.00 80.79 111 GLN C N 1
ATOM 1459 C CA . GLN B 2 111 ? 16.781 -13.456 -6.772 1.00 80.02 111 GLN C CA 1
ATOM 1460 C C . GLN B 2 111 ? 16.454 -14.133 -5.435 1.00 77.05 111 GLN C C 1
ATOM 1461 O O . GLN B 2 111 ? 15.702 -13.584 -4.625 1.00 76.05 111 GLN C O 1
ATOM 1467 N N . ILE B 2 112 ? 17.028 -15.318 -5.221 1.00 75.61 112 ILE C N 1
ATOM 1468 C CA . ILE B 2 112 ? 16.772 -16.150 -4.036 1.00 74.55 112 ILE C CA 1
ATOM 1469 C C . ILE B 2 112 ? 17.532 -15.673 -2.808 1.00 73.20 112 ILE C C 1
ATOM 1470 O O . ILE B 2 112 ? 16.970 -15.540 -1.720 1.00 71.69 112 ILE C O 1
ATOM 1475 N N . VAL B 2 113 ? 18.828 -15.452 -2.984 1.00 72.62 113 VAL C N 1
ATOM 1476 C CA . VAL B 2 113 ? 19.640 -14.955 -1.895 1.00 71.65 113 VAL C CA 1
ATOM 1477 C C . VAL B 2 113 ? 19.103 -13.594 -1.478 1.00 70.26 113 VAL C C 1
ATOM 1478 O O . VAL B 2 113 ? 18.890 -13.343 -0.281 1.00 69.61 113 VAL C O 1
ATOM 1482 N N . LEU B 2 114 ? 18.830 -12.741 -2.464 1.00 69.12 114 LEU C N 1
ATOM 1483 C CA . LEU B 2 114 ? 18.326 -11.410 -2.174 1.00 67.86 114 LEU C CA 1
ATOM 1484 C C . LEU B 2 114 ? 17.018 -11.494 -1.436 1.00 67.33 114 LEU C C 1
ATOM 1485 O O . LEU B 2 114 ? 16.766 -10.689 -0.538 1.00 68.12 114 LEU C O 1
ATOM 1490 N N . GLY B 2 115 ? 16.202 -12.479 -1.814 1.00 67.21 115 GLY C N 1
ATOM 1491 C CA . GLY B 2 115 ? 14.872 -12.668 -1.223 1.00 68.46 115 GLY C CA 1
ATOM 1492 C C . GLY B 2 115 ? 14.912 -13.106 0.232 1.00 70.79 115 GLY C C 1
ATOM 1493 O O . GLY B 2 115 ? 14.060 -12.715 1.046 1.00 71.44 115 GLY C O 1
ATOM 1494 N N . VAL B 2 116 ? 15.908 -13.932 0.535 1.00 72.09 116 VAL C N 1
ATOM 1495 C CA . VAL B 2 116 ? 16.185 -14.389 1.875 1.00 59.35 116 VAL C CA 1
ATOM 1496 C C . VAL B 2 116 ? 16.636 -13.221 2.730 1.00 85.12 116 VAL C C 1
ATOM 1497 O O . VAL B 2 116 ? 15.971 -12.892 3.719 1.00 59.91 116 VAL C O 1
ATOM 1501 N N . GLN B 2 117 ? 17.772 -12.629 2.362 1.00 84.54 117 GLN C N 1
ATOM 1502 C CA . GLN B 2 117 ? 18.361 -11.507 3.130 1.00 84.50 117 GLN C CA 1
ATOM 1503 C C . GLN B 2 117 ? 17.322 -10.415 3.320 1.00 85.06 117 GLN C C 1
ATOM 1504 O O . GLN B 2 117 ? 17.462 -9.644 4.259 1.00 85.82 117 GLN C O 1
ATOM 1510 N N . ASP B 2 118 ? 16.344 -10.315 2.431 1.00 85.57 118 ASP C N 1
ATOM 1511 C CA . ASP B 2 118 ? 15.350 -9.247 2.673 1.00 86.44 118 ASP C CA 1
ATOM 1512 C C . ASP B 2 118 ? 14.508 -9.695 3.856 1.00 85.93 118 ASP C C 1
ATOM 1513 O O . ASP B 2 118 ? 14.210 -8.872 4.706 1.00 86.73 118 ASP C O 1
ATOM 1518 N N . LEU B 2 119 ? 14.180 -10.981 3.906 1.00 83.48 119 LEU C N 1
ATOM 1519 C CA . LEU B 2 119 ? 13.337 -11.489 5.011 1.00 82.82 119 LEU C CA 1
ATOM 1520 C C . LEU B 2 119 ? 14.136 -11.461 6.306 1.00 82.44 119 LEU C C 1
ATOM 1521 O O . LEU B 2 119 ? 13.542 -11.699 7.359 1.00 83.43 119 LEU C O 1
ATOM 1526 N N . LEU B 2 120 ? 15.430 -11.173 6.242 1.00 81.76 120 LEU C N 1
ATOM 1527 C CA . LEU B 2 120 ? 16.133 -11.226 7.509 1.00 80.83 120 LEU C CA 1
ATOM 1528 C C . LEU B 2 120 ? 15.659 -10.150 8.446 1.00 81.75 120 LEU C C 1
ATOM 1529 O O . LEU B 2 120 ? 15.273 -10.459 9.558 1.00 81.13 120 LEU C O 1
ATOM 1534 N N . ASP B 2 121 ? 15.655 -8.898 7.993 1.00 84.38 121 ASP C N 1
ATOM 1535 C CA . ASP B 2 121 ? 15.076 -7.815 8.786 1.00 88.20 121 ASP C CA 1
ATOM 1536 C C . ASP B 2 121 ? 13.705 -7.409 8.241 1.00 85.83 121 ASP C C 1
ATOM 1537 O O . ASP B 2 121 ? 13.330 -6.244 8.299 1.00 86.10 121 ASP C O 1
ATOM 1542 N N . SER B 2 122 ? 12.958 -8.370 7.704 1.00 84.51 122 SER C N 1
ATOM 1543 C CA . SER B 2 122 ? 11.548 -8.132 7.353 1.00 83.50 122 SER C CA 1
ATOM 1544 C C . SER B 2 122 ? 10.666 -9.331 7.669 1.00 82.31 122 SER C C 1
ATOM 1545 O O . SER B 2 122 ? 9.800 -9.716 6.866 1.00 82.19 122 SER C O 1
ATOM 1548 N N . PRO B 2 123 ? 10.865 -9.909 8.861 1.00 80.36 123 PRO C N 1
ATOM 1549 C CA . PRO B 2 123 ? 10.167 -11.142 9.158 1.00 80.22 123 PRO C CA 1
ATOM 1550 C C . PRO B 2 123 ? 8.661 -10.920 9.080 1.00 80.36 123 PRO C C 1
ATOM 1551 O O . PRO B 2 123 ? 8.129 -10.046 9.756 1.00 80.92 123 PRO C O 1
ATOM 1555 N N . ASN B 2 124 ? 8.006 -11.669 8.201 1.00 80.40 124 ASN C N 1
ATOM 1556 C CA . ASN B 2 124 ? 6.557 -11.655 8.089 1.00 80.48 124 ASN C CA 1
ATOM 1557 C C . ASN B 2 124 ? 5.967 -12.438 9.259 1.00 81.35 124 ASN C C 1
ATOM 1558 O O . ASN B 2 124 ? 6.142 -13.659 9.336 1.00 81.28 124 ASN C O 1
ATOM 1563 N N . PRO B 2 125 ? 5.269 -11.733 10.175 1.00 81.72 125 PRO C N 1
ATOM 1564 C CA . PRO B 2 125 ? 4.772 -12.304 11.422 1.00 83.12 125 PRO C CA 1
ATOM 1565 C C . PRO B 2 125 ? 3.459 -13.057 11.237 1.00 85.85 125 PRO C C 1
ATOM 1566 O O . PRO B 2 125 ? 2.981 -13.714 12.169 1.00 87.37 125 PRO C O 1
ATOM 1570 N N . ASN B 2 126 ? 2.882 -12.958 10.045 1.00 87.74 126 ASN C N 1
ATOM 1571 C CA . ASN B 2 126 ? 1.658 -13.671 9.751 1.00 90.81 126 ASN C CA 1
ATOM 1572 C C . ASN B 2 126 ? 1.852 -15.159 9.501 1.00 90.55 126 ASN C C 1
ATOM 1573 O O . ASN B 2 126 ? 0.880 -15.890 9.348 1.00 91.14 126 ASN C O 1
ATOM 1578 N N . SER B 2 127 ? 3.103 -15.608 9.476 1.00 89.28 127 SER C N 1
ATOM 1579 C CA . SER B 2 127 ? 3.410 -16.983 9.098 1.00 88.64 127 SER C CA 1
ATOM 1580 C C . SER B 2 127 ? 4.664 -17.518 9.805 1.00 88.64 127 SER C C 1
ATOM 1581 O O . SER B 2 127 ? 5.594 -18.011 9.153 1.00 87.45 127 SER C O 1
ATOM 1584 N N . PRO B 2 128 ? 4.683 -17.453 11.146 1.00 90.32 128 PRO C N 1
ATOM 1585 C CA . PRO B 2 128 ? 5.858 -17.875 11.909 1.00 91.07 128 PRO C CA 1
ATOM 1586 C C . PRO B 2 128 ? 6.154 -19.342 11.659 1.00 92.60 128 PRO C C 1
ATOM 1587 O O . PRO B 2 128 ? 5.246 -20.092 11.321 1.00 93.68 128 PRO C O 1
ATOM 1591 N N . LYS B 2 129 ? 7.352 -19.726 11.716 1.00 92.97 129 LYS C N 1
ATOM 1592 C CA . LYS B 2 129 ? 7.774 -21.065 11.295 1.00 93.73 129 LYS C CA 1
ATOM 1593 C C . LYS B 2 129 ? 8.557 -21.765 12.408 1.00 94.42 129 LYS C C 1
ATOM 1594 O O . LYS B 2 129 ? 8.617 -22.992 12.466 1.00 94.45 129 LYS C O 1
ATOM 1600 N N . GLN B 2 130 ? 8.953 -20.949 13.409 1.00 95.79 130 GLN C N 1
ATOM 1601 C CA . GLN B 2 130 ? 9.684 -21.334 14.661 1.00 98.50 130 GLN C CA 1
ATOM 1602 C C . GLN B 2 130 ? 8.931 -20.787 15.896 1.00 103.13 130 GLN C C 1
ATOM 1603 O O . GLN B 2 130 ? 8.077 -19.901 15.696 1.00 104.38 130 GLN C O 1
ATOM 1609 N N . GLU B 2 131 ? 9.222 -21.284 17.121 1.00 106.56 131 GLU C N 1
ATOM 1610 C CA . GLU B 2 131 ? 8.466 -20.849 18.304 1.00 110.72 131 GLU C CA 1
ATOM 1611 C C . GLU B 2 131 ? 9.277 -20.038 19.333 1.00 110.86 131 GLU C C 1
ATOM 1612 O O . GLU B 2 131 ? 8.697 -19.192 20.021 1.00 112.92 131 GLU C O 1
ATOM 1618 N N . PRO B 2 132 ? 10.606 -20.286 19.456 1.00 112.38 132 PRO C N 1
ATOM 1619 C CA . PRO B 2 132 ? 11.366 -19.350 20.295 1.00 114.48 132 PRO C CA 1
ATOM 1620 C C . PRO B 2 132 ? 11.360 -17.987 19.643 1.00 117.48 132 PRO C C 1
ATOM 1621 O O . PRO B 2 132 ? 10.838 -17.030 20.222 1.00 119.61 132 PRO C O 1
ATOM 1625 N N . ALA B 2 133 ? 11.904 -17.948 18.432 1.00 117.24 133 ALA C N 1
ATOM 1626 C CA . ALA B 2 133 ? 12.059 -16.715 17.638 1.00 116.01 133 ALA C CA 1
ATOM 1627 C C . ALA B 2 133 ? 10.753 -15.929 17.552 1.00 113.88 133 ALA C C 1
ATOM 1628 O O . ALA B 2 133 ? 10.823 -14.704 17.597 1.00 114.62 133 ALA C O 1
ATOM 1630 N N . TRP B 2 134 ? 9.607 -16.594 17.435 1.00 111.19 134 TRP C N 1
ATOM 1631 C CA . TRP B 2 134 ? 8.362 -15.799 17.277 1.00 109.69 134 TRP C CA 1
ATOM 1632 C C . TRP B 2 134 ? 7.815 -15.336 18.618 1.00 112.48 134 TRP C C 1
ATOM 1633 O O . TRP B 2 134 ? 7.142 -14.307 18.635 1.00 112.06 134 TRP C O 1
ATOM 1644 N N . ARG B 2 135 ? 8.029 -16.109 19.676 1.00 116.42 135 ARG C N 1
ATOM 1645 C CA . ARG B 2 135 ? 7.512 -15.669 20.990 1.00 121.05 135 ARG C CA 1
ATOM 1646 C C . ARG B 2 135 ? 8.168 -14.325 21.282 1.00 121.24 135 ARG C C 1
ATOM 1647 O O . ARG B 2 135 ? 7.458 -13.335 21.491 1.00 122.30 135 ARG C O 1
ATOM 1655 N N . SER B 2 136 ? 9.494 -14.326 21.239 1.00 123.53 136 SER C N 1
ATOM 1656 C CA . SER B 2 136 ? 10.330 -13.152 21.506 1.00 125.30 136 SER C CA 1
ATOM 1657 C C . SER B 2 136 ? 10.124 -11.993 20.536 1.00 122.82 136 SER C C 1
ATOM 1658 O O . SER B 2 136 ? 10.248 -10.837 20.933 1.00 123.34 136 SER C O 1
ATOM 1661 N N . PHE B 2 137 ? 9.818 -12.286 19.274 1.00 119.84 137 PHE C N 1
ATOM 1662 C CA . PHE B 2 137 ? 9.525 -11.215 18.319 1.00 117.05 137 PHE C CA 1
ATOM 1663 C C . PHE B 2 137 ? 8.235 -10.447 18.650 1.00 118.47 137 PHE C C 1
ATOM 1664 O O . PHE B 2 137 ? 8.115 -9.272 18.316 1.00 119.56 137 PHE C O 1
ATOM 1672 N N . SER B 2 138 ? 7.273 -11.101 19.290 1.00 118.28 138 SER C N 1
ATOM 1673 C CA . SER B 2 138 ? 6.074 -10.399 19.739 1.00 118.65 138 SER C CA 1
ATOM 1674 C C . SER B 2 138 ? 6.093 -10.076 21.245 1.00 120.08 138 SER C C 1
ATOM 1675 O O . SER B 2 138 ? 5.559 -9.044 21.654 1.00 120.80 138 SER C O 1
ATOM 1678 N N . ARG B 2 139 ? 6.719 -10.938 22.054 1.00 120.30 139 ARG C N 1
ATOM 1679 C CA . ARG B 2 139 ? 6.826 -10.745 23.518 1.00 121.35 139 ARG C CA 1
ATOM 1680 C C . ARG B 2 139 ? 7.685 -9.563 23.992 1.00 121.92 139 ARG C C 1
ATOM 1681 O O . ARG B 2 139 ? 7.175 -8.644 24.644 1.00 122.48 139 ARG C O 1
ATOM 1689 N N . ASN B 2 140 ? 8.979 -9.595 23.672 1.00 121.93 140 ASN C N 1
ATOM 1690 C CA . ASN B 2 140 ? 9.855 -8.428 23.775 1.00 123.36 140 ASN C CA 1
ATOM 1691 C C . ASN B 2 140 ? 10.997 -8.496 22.763 1.00 123.73 140 ASN C C 1
ATOM 1692 O O . ASN B 2 140 ? 11.884 -9.354 22.852 1.00 122.81 140 ASN C O 1
ATOM 1697 N N . LYS B 2 141 ? 10.945 -7.601 21.779 1.00 125.79 141 LYS C N 1
ATOM 1698 C CA . LYS B 2 141 ? 12.024 -7.471 20.812 1.00 126.86 141 LYS C CA 1
ATOM 1699 C C . LYS B 2 141 ? 13.247 -6.980 21.549 1.00 127.46 141 LYS C C 1
ATOM 1700 O O . LYS B 2 141 ? 14.370 -7.132 21.073 1.00 127.63 141 LYS C O 1
ATOM 1706 N N . ALA B 2 142 ? 13.015 -6.407 22.725 1.00 128.38 142 ALA C N 1
ATOM 1707 C CA . ALA B 2 142 ? 14.092 -5.945 23.576 1.00 128.50 142 ALA C CA 1
ATOM 1708 C C . ALA B 2 142 ? 15.235 -6.959 23.554 1.00 128.04 142 ALA C C 1
ATOM 1709 O O . ALA B 2 142 ? 16.360 -6.627 23.170 1.00 127.34 142 ALA C O 1
ATOM 1711 N N . GLU B 2 143 ? 14.934 -8.202 23.910 1.00 128.59 143 GLU C N 1
ATOM 1712 C CA . GLU B 2 143 ? 15.977 -9.207 24.047 1.00 128.24 143 GLU C CA 1
ATOM 1713 C C . GLU B 2 143 ? 16.074 -10.100 22.836 1.00 120.92 143 GLU C C 1
ATOM 1714 O O . GLU B 2 143 ? 17.106 -10.731 22.609 1.00 120.31 143 GLU C O 1
ATOM 1720 N N . TYR B 2 144 ? 14.994 -10.146 22.062 1.00 117.00 144 TYR C N 1
ATOM 1721 C CA . TYR B 2 144 ? 15.032 -10.756 20.743 1.00 111.77 14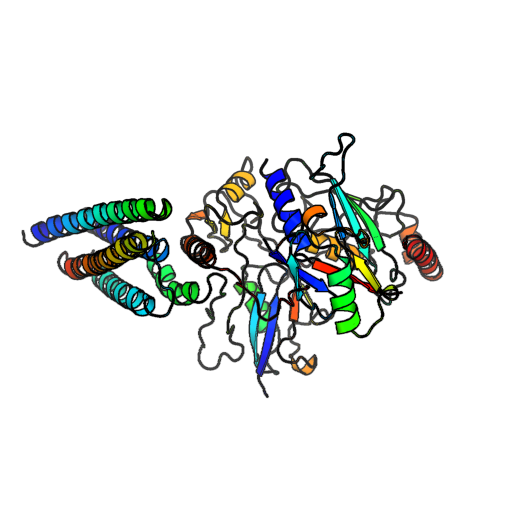4 TYR C CA 1
ATOM 1722 C C . TYR B 2 144 ? 16.208 -10.150 19.965 1.00 107.33 144 TYR C C 1
ATOM 1723 O O . TYR B 2 144 ? 17.113 -10.869 19.542 1.00 105.63 144 TYR C O 1
ATOM 1732 N N . ASP B 2 145 ? 16.221 -8.826 19.840 1.00 105.31 145 ASP C N 1
ATOM 1733 C CA . ASP B 2 145 ? 17.326 -8.122 19.209 1.00 103.41 145 ASP C CA 1
ATOM 1734 C C . ASP B 2 145 ? 18.662 -8.533 19.773 1.00 99.20 145 ASP C C 1
ATOM 1735 O O . ASP B 2 145 ? 19.650 -8.586 19.040 1.00 97.17 145 ASP C O 1
ATOM 1740 N N . LYS B 2 146 ? 18.693 -8.808 21.076 1.00 99.33 146 LYS C N 1
ATOM 1741 C CA . LYS B 2 146 ? 19.922 -9.255 21.733 1.00 98.27 146 LYS C CA 1
ATOM 1742 C C . LYS B 2 146 ? 20.409 -10.609 21.177 1.00 94.99 146 LYS C C 1
ATOM 1743 O O . LYS B 2 146 ? 21.583 -10.746 20.783 1.00 95.68 146 LYS C O 1
ATOM 1749 N N . LYS B 2 147 ? 19.504 -11.590 21.129 1.00 93.44 147 LYS C N 1
ATOM 1750 C CA . LYS B 2 147 ? 19.828 -12.915 20.589 1.00 91.57 147 LYS C CA 1
ATOM 1751 C C . LYS B 2 147 ? 20.179 -12.816 19.112 1.00 89.77 147 LYS C C 1
ATOM 1752 O O . LYS B 2 147 ? 21.022 -13.572 18.617 1.00 88.80 147 LYS C O 1
ATOM 1758 N N . VAL B 2 148 ? 19.538 -11.863 18.429 1.00 89.15 148 VAL C N 1
ATOM 1759 C CA . VAL B 2 148 ? 19.846 -11.531 17.032 1.00 86.84 148 VAL C CA 1
ATOM 1760 C C . VAL B 2 148 ? 21.289 -11.075 16.861 1.00 86.24 148 VAL C C 1
ATOM 1761 O O . VAL B 2 148 ? 21.925 -11.383 15.847 1.00 86.10 148 VAL C O 1
ATOM 1765 N N . LEU B 2 149 ? 21.790 -10.336 17.849 1.00 85.99 149 LEU C N 1
ATOM 1766 C CA . LEU B 2 149 ? 23.127 -9.770 17.779 1.00 85.04 149 LEU C CA 1
ATOM 1767 C C . LEU B 2 149 ? 24.192 -10.792 18.097 1.00 85.53 149 LEU C C 1
ATOM 1768 O O . LEU B 2 149 ? 25.322 -10.677 17.629 1.00 85.04 149 LEU C O 1
ATOM 1773 N N . LEU B 2 150 ? 23.835 -11.789 18.893 1.00 86.11 150 LEU C N 1
ATOM 1774 C CA . LEU B 2 150 ? 24.784 -12.832 19.225 1.00 87.00 150 LEU C CA 1
ATOM 1775 C C . LEU B 2 150 ? 24.912 -13.802 18.068 1.00 88.44 150 LEU C C 1
ATOM 1776 O O . LEU B 2 150 ? 26.014 -14.265 17.766 1.00 88.75 150 LEU C O 1
ATOM 1781 N N . GLN B 2 151 ? 23.782 -14.084 17.419 1.00 88.84 151 GLN C N 1
ATOM 1782 C CA . GLN B 2 151 ? 23.753 -14.894 16.202 1.00 90.10 151 GLN C CA 1
ATOM 1783 C C . GLN B 2 151 ? 24.356 -14.130 15.029 1.00 92.05 151 GLN C C 1
ATOM 1784 O O . GLN B 2 151 ? 24.894 -14.735 14.100 1.00 92.68 151 GLN C O 1
ATOM 1790 N N . ALA B 2 152 ? 24.249 -12.803 15.077 1.00 93.58 152 ALA C N 1
ATOM 1791 C CA . ALA B 2 152 ? 24.877 -11.935 14.088 1.00 94.52 152 ALA C CA 1
ATOM 1792 C C . ALA B 2 152 ? 26.391 -12.003 14.207 1.00 97.54 152 ALA C C 1
ATOM 1793 O O . ALA B 2 152 ? 27.087 -12.297 13.229 1.00 97.40 152 ALA C O 1
ATOM 1795 N N . ARG B 2 153 ? 26.893 -11.744 15.413 1.00 101.07 153 ARG C N 1
ATOM 1796 C CA . ARG B 2 153 ? 28.333 -11.730 15.656 1.00 104.75 153 ARG C CA 1
ATOM 1797 C C . ARG B 2 153 ? 28.889 -13.125 15.482 1.00 102.47 153 ARG C C 1
ATOM 1798 O O . ARG B 2 153 ? 29.974 -13.296 14.920 1.00 102.19 153 ARG C O 1
ATOM 1806 N N . GLN B 2 154 ? 28.122 -14.114 15.943 1.00 100.83 154 GLN C N 1
ATOM 1807 C CA . GLN B 2 154 ? 28.495 -15.516 15.798 1.00 99.11 154 GLN C CA 1
ATOM 1808 C C . GLN B 2 154 ? 29.096 -15.767 14.429 1.00 98.69 154 GLN C C 1
ATOM 1809 O O . GLN B 2 154 ? 30.153 -16.385 14.313 1.00 98.55 154 GLN C O 1
ATOM 1815 N N . TYR B 2 155 ? 28.430 -15.260 13.397 1.00 98.52 155 TYR C N 1
ATOM 1816 C CA . TYR B 2 155 ? 28.669 -15.752 12.055 1.00 97.24 155 TYR C CA 1
ATOM 1817 C C . TYR B 2 155 ? 29.651 -14.986 11.226 1.00 100.60 155 TYR C C 1
ATOM 1818 O O . TYR B 2 155 ? 29.671 -15.141 10.008 1.00 100.43 155 TYR C O 1
ATOM 1827 N N . SER B 2 156 ? 30.475 -14.175 11.866 1.00 104.00 156 SER C N 1
ATOM 1828 C CA . SER B 2 156 ? 31.593 -13.634 11.142 1.00 108.96 156 SER C CA 1
ATOM 1829 C C . SER B 2 156 ? 32.901 -14.434 11.352 1.00 113.70 156 SER C C 1
ATOM 1830 O O . SER B 2 156 ? 33.774 -14.003 12.106 1.00 114.66 156 SER C O 1
ATOM 1833 N N . LYS B 2 157 ? 33.033 -15.590 10.687 1.00 116.41 157 LYS C N 1
ATOM 1834 C CA . LYS B 2 157 ? 34.284 -16.372 10.729 1.00 118.63 157 LYS C CA 1
ATOM 1835 C C . LYS B 2 157 ? 35.316 -15.681 9.865 1.00 119.83 157 LYS C C 1
ATOM 1836 O O . LYS B 2 157 ? 35.215 -15.725 8.643 1.00 120.63 157 LYS C O 1
ATOM 1842 N N . HIS C 3 20 ? -13.441 -21.109 -57.863 1.00 121.69 23 HIS A N 1
ATOM 1843 C CA . HIS C 3 20 ? -12.614 -19.907 -57.573 1.00 120.62 23 HIS A CA 1
ATOM 1844 C C . HIS C 3 20 ? -11.880 -20.101 -56.247 1.00 120.66 23 HIS A C 1
ATOM 1845 O O . HIS C 3 20 ? -10.672 -19.820 -56.201 1.00 119.14 23 HIS A O 1
ATOM 1852 N N . MET C 3 21 ? -12.593 -20.595 -55.232 1.00 122.69 24 MET A N 1
ATOM 1853 C CA . MET C 3 21 ? -12.036 -20.830 -53.873 1.00 123.27 24 MET A CA 1
ATOM 1854 C C . MET C 3 21 ? -10.696 -21.561 -53.972 1.00 123.62 24 MET A C 1
ATOM 1855 O O . MET C 3 21 ? -9.732 -21.092 -53.360 1.00 122.13 24 MET A O 1
ATOM 1860 N N . LEU C 3 22 ? -10.649 -22.669 -54.707 1.00 126.04 25 LEU A N 1
ATOM 1861 C CA . LEU C 3 22 ? -9.376 -23.406 -54.895 1.00 127.41 25 LEU A CA 1
ATOM 1862 C C . LEU C 3 22 ? -8.328 -22.428 -55.426 1.00 126.69 25 LEU A C 1
ATOM 1863 O O . LEU C 3 22 ? -7.278 -22.286 -54.788 1.00 124.34 25 LEU A O 1
ATOM 1868 N N . GLU C 3 23 ? -8.639 -21.751 -56.533 1.00 129.21 26 GLU A N 1
ATOM 1869 C CA . GLU C 3 23 ? -7.689 -20.789 -57.147 1.00 131.47 26 GLU A CA 1
ATOM 1870 C C . GLU C 3 23 ? -7.260 -19.768 -56.094 1.00 129.10 26 GLU A C 1
ATOM 1871 O O . GLU C 3 23 ? -6.052 -19.547 -55.954 1.00 127.76 26 GLU A O 1
ATOM 1877 N N . ALA C 3 24 ? -8.221 -19.187 -55.379 1.00 128.96 27 ALA A N 1
ATOM 1878 C CA . ALA C 3 24 ? -7.893 -18.196 -54.333 1.00 127.53 27 ALA A CA 1
ATOM 1879 C C . ALA C 3 24 ? -6.904 -18.816 -53.349 1.00 125.57 27 ALA A C 1
ATOM 1880 O O . ALA C 3 24 ? -5.810 -18.275 -53.206 1.00 126.11 27 ALA A O 1
ATOM 1882 N N . ARG C 3 25 ? -7.278 -19.922 -52.712 1.00 124.02 28 ARG A N 1
ATOM 1883 C CA . ARG C 3 25 ? -6.363 -20.554 -51.728 1.00 121.00 28 ARG A CA 1
ATOM 1884 C C . ARG C 3 25 ? -5.035 -20.885 -52.410 1.00 118.10 28 ARG A C 1
ATOM 1885 O O . ARG C 3 25 ? -3.992 -20.531 -51.848 1.00 116.63 28 ARG A O 1
ATOM 1893 N N . ASP C 3 26 ? -5.092 -21.516 -53.582 1.00 117.51 29 ASP A N 1
ATOM 1894 C CA . ASP C 3 26 ? -3.867 -21.923 -54.317 1.00 115.60 29 ASP A CA 1
ATOM 1895 C C . ASP C 3 26 ? -2.929 -20.729 -54.458 1.00 112.48 29 ASP A C 1
ATOM 1896 O O . ASP C 3 26 ? -1.735 -20.892 -54.212 1.00 110.73 29 ASP A O 1
ATOM 1901 N N . LEU C 3 27 ? -3.470 -19.577 -54.835 1.00 112.01 30 LEU A N 1
ATOM 1902 C CA . LEU C 3 27 ? -2.633 -18.366 -54.988 1.00 109.89 30 LEU A CA 1
ATOM 1903 C C . LEU C 3 27 ? -1.885 -18.110 -53.680 1.00 105.75 30 LEU A C 1
ATOM 1904 O O . LEU C 3 27 ? -0.655 -18.052 -53.715 1.00 102.82 30 LEU A O 1
ATOM 1909 N N . SER C 3 28 ? -2.614 -18.017 -52.569 1.00 104.84 31 SER A N 1
ATOM 1910 C CA . SER C 3 28 ? -1.994 -17.731 -51.272 1.00 103.72 31 SER A CA 1
ATOM 1911 C C . SER C 3 28 ? -0.852 -18.721 -50.966 1.00 102.41 31 SER A C 1
ATOM 1912 O O . SER C 3 28 ? 0.135 -18.347 -50.330 1.00 102.02 31 SER A O 1
ATOM 1915 N N . ASN C 3 29 ? -0.978 -19.961 -51.452 1.00 102.20 32 ASN A N 1
ATOM 1916 C CA . ASN C 3 29 ? 0.105 -20.951 -51.389 1.00 101.30 32 ASN A CA 1
ATOM 1917 C C . ASN C 3 29 ? 1.385 -20.426 -52.007 1.00 100.26 32 ASN A C 1
ATOM 1918 O O . ASN C 3 29 ? 2.459 -20.538 -51.416 1.00 100.05 32 ASN A O 1
ATOM 1923 N N . ILE C 3 30 ? 1.251 -19.856 -53.201 1.00 100.55 33 ILE A N 1
ATOM 1924 C CA . ILE C 3 30 ? 2.373 -19.280 -53.929 1.00 99.37 33 ILE A CA 1
ATOM 1925 C C . ILE C 3 30 ? 2.997 -18.129 -53.128 1.00 97.18 33 ILE A C 1
ATOM 1926 O O . ILE C 3 30 ? 4.227 -18.043 -53.003 1.00 96.37 33 ILE A O 1
ATOM 1931 N N . TYR C 3 31 ? 2.146 -17.265 -52.569 1.00 95.84 34 TYR A N 1
ATOM 1932 C CA . TYR C 3 31 ? 2.618 -16.117 -51.799 1.00 94.00 34 TYR A CA 1
ATOM 1933 C C . TYR C 3 31 ? 3.342 -16.535 -50.530 1.00 94.08 34 TYR A C 1
ATOM 1934 O O . TYR C 3 31 ? 4.346 -15.932 -50.156 1.00 93.76 34 TYR A O 1
ATOM 1943 N N . GLN C 3 32 ? 2.844 -17.572 -49.871 1.00 95.33 35 GLN A N 1
ATOM 1944 C CA . GLN C 3 32 ? 3.523 -18.072 -48.690 1.00 96.72 35 GLN A CA 1
ATOM 1945 C C . GLN C 3 32 ? 4.957 -18.484 -49.033 1.00 95.68 35 GLN A C 1
ATOM 1946 O O . GLN C 3 32 ? 5.907 -18.044 -48.370 1.00 94.89 35 GLN A O 1
ATOM 1952 N N . GLN C 3 33 ? 5.111 -19.281 -50.091 1.00 95.36 36 GLN A N 1
ATOM 1953 C CA . GLN C 3 33 ? 6.435 -19.738 -50.524 1.00 93.65 36 GLN A CA 1
ATOM 1954 C C . GLN C 3 33 ? 7.322 -18.543 -50.843 1.00 91.54 36 GLN A C 1
ATOM 1955 O O . GLN C 3 33 ? 8.511 -18.566 -50.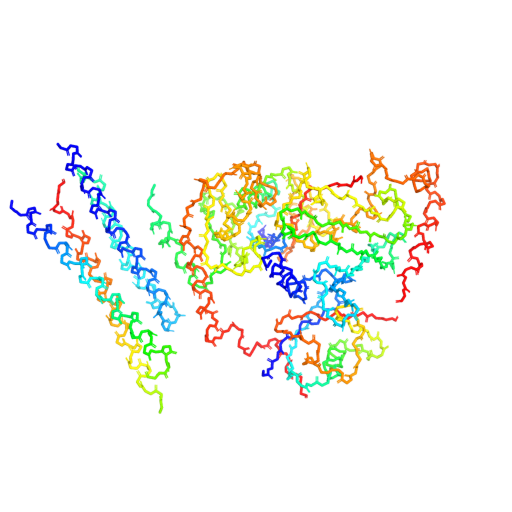522 1.00 90.51 36 GLN A O 1
ATOM 1961 N N . CYS C 3 34 ? 6.738 -17.507 -51.456 1.00 90.72 37 CYS A N 1
ATOM 1962 C CA . CYS C 3 34 ? 7.443 -16.240 -51.688 1.00 89.51 37 CYS A CA 1
ATOM 1963 C C . CYS C 3 34 ? 7.993 -15.673 -50.383 1.00 87.84 37 CYS A C 1
ATOM 1964 O O . CYS C 3 34 ? 9.189 -15.388 -50.281 1.00 87.36 37 CYS A O 1
ATOM 1967 N N . TYR C 3 35 ? 7.117 -15.514 -49.392 1.00 86.56 38 TYR A N 1
ATOM 1968 C CA . TYR C 3 35 ? 7.535 -15.001 -48.100 1.00 84.53 38 TYR A CA 1
ATOM 1969 C C . TYR C 3 35 ? 8.565 -15.918 -47.479 1.00 85.12 38 TYR A C 1
ATOM 1970 O O . TYR C 3 35 ? 9.623 -15.455 -47.063 1.00 84.30 38 TYR A O 1
ATOM 1979 N N . LYS C 3 36 ? 8.259 -17.216 -47.443 1.00 86.52 39 LYS A N 1
ATOM 1980 C CA . LYS C 3 36 ? 9.210 -18.242 -47.002 1.00 87.65 39 LYS A CA 1
ATOM 1981 C C . LYS C 3 36 ? 10.559 -18.068 -47.729 1.00 88.67 39 LYS A C 1
ATOM 1982 O O . LYS C 3 36 ? 11.628 -18.232 -47.128 1.00 87.35 39 LYS A O 1
ATOM 1988 N N . GLN C 3 37 ? 10.497 -17.692 -49.005 1.00 90.80 40 GLN A N 1
ATOM 1989 C CA . GLN C 3 37 ? 11.696 -17.444 -49.797 1.00 91.35 40 GLN A CA 1
ATOM 1990 C C . GLN C 3 37 ? 12.467 -16.207 -49.350 1.00 92.00 40 GLN A C 1
ATOM 1991 O O . GLN C 3 37 ? 13.706 -16.238 -49.296 1.00 91.60 40 GLN A O 1
ATOM 1997 N N . ILE C 3 38 ? 11.738 -15.128 -49.039 1.00 92.34 41 ILE A N 1
ATOM 1998 C CA . ILE C 3 38 ? 12.338 -13.916 -48.447 1.00 92.64 41 ILE A CA 1
ATOM 1999 C C . ILE C 3 38 ? 13.024 -14.271 -47.122 1.00 93.83 41 ILE A C 1
ATOM 2000 O O . ILE C 3 38 ? 14.172 -13.862 -46.880 1.00 93.22 41 ILE A O 1
ATOM 2005 N N . ASP C 3 39 ? 12.307 -15.037 -46.287 1.00 96.50 42 ASP A N 1
ATOM 2006 C CA . ASP C 3 39 ? 12.812 -15.542 -45.003 1.00 96.65 42 ASP A CA 1
ATOM 2007 C C . ASP C 3 39 ? 14.171 -16.193 -45.181 1.00 96.66 42 ASP A C 1
ATOM 2008 O O . ASP C 3 39 ? 15.151 -15.770 -44.574 1.00 96.30 42 ASP A O 1
ATOM 2013 N N . GLU C 3 40 ? 14.226 -17.205 -46.038 1.00 95.52 43 GLU A N 1
ATOM 2014 C CA . GLU C 3 40 ? 15.452 -17.956 -46.247 1.00 94.57 43 GLU A CA 1
ATOM 2015 C C . GLU C 3 40 ? 16.612 -17.087 -46.725 1.00 92.77 43 GLU A C 1
ATOM 2016 O O . GLU C 3 40 ? 17.757 -17.336 -46.358 1.00 91.71 43 GLU A O 1
ATOM 2022 N N . THR C 3 41 ? 16.323 -16.065 -47.522 1.00 92.99 44 THR A N 1
ATOM 2023 C CA . THR C 3 41 ? 17.384 -15.204 -48.037 1.00 92.96 44 THR A CA 1
ATOM 2024 C C . THR C 3 41 ? 17.948 -14.320 -46.942 1.00 90.91 44 THR A C 1
ATOM 2025 O O . THR C 3 41 ? 19.167 -14.220 -46.782 1.00 90.55 44 THR A O 1
ATOM 2029 N N . ILE C 3 42 ? 17.038 -13.672 -46.213 1.00 89.75 45 ILE A N 1
ATOM 2030 C CA . ILE C 3 42 ? 17.376 -12.838 -45.056 1.00 87.99 45 ILE A CA 1
ATOM 2031 C C . ILE C 3 42 ? 18.229 -13.619 -44.066 1.00 88.88 45 ILE A C 1
ATOM 2032 O O . ILE C 3 42 ? 19.328 -13.190 -43.722 1.00 88.19 45 ILE A O 1
ATOM 2037 N N . ASN C 3 43 ? 17.711 -14.766 -43.625 1.00 90.06 46 ASN A N 1
ATOM 2038 C CA . ASN C 3 43 ? 18.437 -15.653 -42.724 1.00 91.28 46 ASN A CA 1
ATOM 2039 C C . ASN C 3 43 ? 19.852 -15.869 -43.237 1.00 92.37 46 ASN A C 1
ATOM 2040 O O . ASN C 3 43 ? 20.828 -15.542 -42.561 1.00 93.06 46 ASN A O 1
ATOM 2045 N N . GLN C 3 44 ? 19.934 -16.394 -44.453 1.00 96.13 47 GLN A N 1
ATOM 2046 C CA . GLN C 3 44 ? 21.193 -16.691 -45.099 1.00 99.55 47 GLN A CA 1
ATOM 2047 C C . GLN C 3 44 ? 22.063 -15.451 -45.233 1.00 103.48 47 GLN A C 1
ATOM 2048 O O . GLN C 3 44 ? 23.290 -15.535 -45.163 1.00 103.00 47 GLN A O 1
ATOM 2054 N N . LEU C 3 45 ? 21.430 -14.300 -45.422 1.00 107.73 48 LEU A N 1
ATOM 2055 C CA . LEU C 3 45 ? 22.181 -13.066 -45.573 1.00 113.00 48 LEU A CA 1
ATOM 2056 C C . LEU C 3 45 ? 23.040 -12.783 -44.340 1.00 118.01 48 LEU A C 1
ATOM 2057 O O . LEU C 3 45 ? 24.221 -12.464 -44.459 1.00 117.26 48 LEU A O 1
ATOM 2062 N N . VAL C 3 46 ? 22.431 -12.917 -43.168 1.00 124.46 49 VAL A N 1
ATOM 2063 C CA . VAL C 3 46 ? 23.080 -12.609 -41.903 1.00 130.25 49 VAL A CA 1
ATOM 2064 C C . VAL C 3 46 ? 23.987 -13.746 -41.461 1.00 132.54 49 VAL A C 1
ATOM 2065 O O . VAL C 3 46 ? 25.091 -13.518 -40.968 1.00 132.46 49 VAL A O 1
ATOM 2069 N N . ASP C 3 47 ? 23.499 -14.967 -41.655 1.00 135.61 50 ASP A N 1
ATOM 2070 C CA . ASP C 3 47 ? 24.171 -16.190 -41.228 1.00 139.72 50 ASP A CA 1
ATOM 2071 C C . ASP C 3 47 ? 25.503 -16.403 -41.960 1.00 145.52 50 ASP A C 1
ATOM 2072 O O . ASP C 3 47 ? 26.242 -17.340 -41.646 1.00 146.06 50 ASP A O 1
ATOM 2077 N N . SER C 3 48 ? 25.822 -15.516 -42.903 1.00 159.48 51 SER A N 1
ATOM 2078 C CA . SER C 3 48 ? 27.028 -15.677 -43.718 1.00 171.37 51 SER A CA 1
ATOM 2079 C C . SER C 3 48 ? 27.732 -14.440 -44.279 1.00 174.77 51 SER A C 1
ATOM 2080 O O . SER C 3 48 ? 28.375 -14.496 -45.328 1.00 176.65 51 SER A O 1
ATOM 2083 N N . THR C 3 49 ? 27.603 -13.318 -43.564 1.00 174.81 52 THR A N 1
ATOM 2084 C CA . THR C 3 49 ? 28.213 -12.032 -44.001 1.00 178.57 52 THR A CA 1
ATOM 2085 C C . THR C 3 49 ? 29.644 -11.913 -43.464 1.00 175.51 52 THR A C 1
ATOM 2086 O O . THR C 3 49 ? 29.976 -12.630 -42.498 1.00 175.58 52 THR A O 1
ATOM 2090 N N . SER C 3 50 ? 30.449 -11.037 -44.076 1.00 173.39 53 SER A N 1
ATOM 2091 C CA . SER C 3 50 ? 31.857 -10.807 -43.657 1.00 176.82 53 SER A CA 1
ATOM 2092 C C . SER C 3 50 ? 32.166 -9.407 -43.115 1.00 179.53 53 SER A C 1
ATOM 2093 O O . SER C 3 50 ? 32.590 -9.306 -41.947 1.00 179.58 53 SER A O 1
ATOM 2096 N N . PRO C 3 51 ? 31.976 -8.326 -43.906 1.00 178.06 54 PRO A N 1
ATOM 2097 C CA . PRO C 3 51 ? 32.073 -6.951 -43.403 1.00 176.55 54 PRO A CA 1
ATOM 2098 C C . PRO C 3 51 ? 30.795 -6.631 -42.614 1.00 174.82 54 PRO A C 1
ATOM 2099 O O . PRO C 3 51 ? 29.741 -7.094 -43.012 1.00 174.93 54 PRO A O 1
ATOM 2103 N N . SER C 3 52 ? 30.910 -5.850 -41.535 1.00 172.54 55 SER A N 1
ATOM 2104 C CA . SER C 3 52 ? 29.732 -5.550 -40.723 1.00 169.78 55 SER A CA 1
ATOM 2105 C C . SER C 3 52 ? 29.614 -4.073 -40.333 1.00 167.95 55 SER A C 1
ATOM 2106 O O . SER C 3 52 ? 29.906 -3.683 -39.203 1.00 167.15 55 SER A O 1
ATOM 2109 N N . THR C 3 53 ? 29.179 -3.262 -41.293 1.00 167.16 56 THR A N 1
ATOM 2110 C CA . THR C 3 53 ? 28.902 -1.843 -41.063 1.00 165.77 56 THR A CA 1
ATOM 2111 C C . THR C 3 53 ? 27.515 -1.476 -41.620 1.00 163.14 56 THR A C 1
ATOM 2112 O O . THR C 3 53 ? 26.535 -2.178 -41.350 1.00 162.80 56 THR A O 1
ATOM 2116 N N . ILE C 3 54 ? 27.446 -0.381 -42.385 1.00 161.26 57 ILE A N 1
ATOM 2117 C CA . ILE C 3 54 ? 26.192 0.130 -42.978 1.00 159.47 57 ILE A CA 1
ATOM 2118 C C . ILE C 3 54 ? 26.064 -0.275 -44.466 1.00 157.50 57 ILE A C 1
ATOM 2119 O O . ILE C 3 54 ? 25.169 0.192 -45.188 1.00 156.34 57 ILE A O 1
ATOM 2124 N N . GLY C 3 55 ? 26.954 -1.172 -44.900 1.00 156.40 58 GLY A N 1
ATOM 2125 C CA . GLY C 3 55 ? 26.891 -1.773 -46.238 1.00 154.38 58 GLY A CA 1
ATOM 2126 C C . GLY C 3 55 ? 25.714 -2.725 -46.354 1.00 151.26 58 GLY A C 1
ATOM 2127 O O . GLY C 3 55 ? 25.168 -2.910 -47.442 1.00 151.21 58 GLY A O 1
ATOM 2128 N N . ILE C 3 56 ? 25.338 -3.321 -45.217 1.00 148.04 59 ILE A N 1
ATOM 2129 C CA . ILE C 3 56 ? 24.149 -4.173 -45.091 1.00 143.60 59 ILE A CA 1
ATOM 2130 C C . ILE C 3 56 ? 22.870 -3.334 -45.132 1.00 139.81 59 ILE A C 1
ATOM 2131 O O . ILE C 3 56 ? 21.775 -3.872 -45.301 1.00 139.73 59 ILE A O 1
ATOM 2136 N N . GLU C 3 57 ? 22.998 -2.021 -44.964 1.00 135.77 60 GLU A N 1
ATOM 2137 C CA . GLU C 3 57 ? 21.812 -1.175 -44.980 1.00 131.96 60 GLU A CA 1
ATOM 2138 C C . GLU C 3 57 ? 21.203 -1.192 -46.364 1.00 127.54 60 GLU A C 1
ATOM 2139 O O . GLU C 3 57 ? 19.996 -1.380 -46.510 1.00 128.30 60 GLU A O 1
ATOM 2145 N N . GLU C 3 58 ? 22.046 -1.064 -47.380 1.00 123.69 61 GLU A N 1
ATOM 2146 C CA . GLU C 3 58 ? 21.574 -1.257 -48.736 1.00 119.14 61 GLU A CA 1
ATOM 2147 C C . GLU C 3 58 ? 20.987 -2.658 -48.962 1.00 112.91 61 GLU A C 1
ATOM 2148 O O . GLU C 3 58 ? 20.019 -2.817 -49.712 1.00 109.90 61 GLU A O 1
ATOM 2154 N N . GLN C 3 59 ? 21.584 -3.670 -48.339 1.00 111.22 62 GLN A N 1
ATOM 2155 C CA . GLN C 3 59 ? 21.011 -5.008 -48.373 1.00 109.56 62 GLN A CA 1
ATOM 2156 C C . GLN C 3 59 ? 19.539 -4.959 -47.999 1.00 107.18 62 GLN A C 1
ATOM 2157 O O . GLN C 3 59 ? 18.662 -5.254 -48.818 1.00 107.07 62 GLN A O 1
ATOM 2163 N N . VAL C 3 60 ? 19.278 -4.561 -46.760 1.00 104.56 63 VAL A N 1
ATOM 2164 C CA . VAL C 3 60 ? 17.928 -4.597 -46.224 1.00 102.17 63 VAL A CA 1
ATOM 2165 C C . VAL C 3 60 ? 17.015 -3.711 -47.050 1.00 99.73 63 VAL A C 1
ATOM 2166 O O . VAL C 3 60 ? 15.875 -4.089 -47.311 1.00 99.86 63 VAL A O 1
ATOM 2170 N N . ALA C 3 61 ? 17.528 -2.552 -47.467 1.00 97.19 64 ALA A N 1
ATOM 2171 C CA . ALA C 3 61 ? 16.775 -1.623 -48.307 1.00 95.56 64 ALA A CA 1
ATOM 2172 C C . ALA C 3 61 ? 16.126 -2.351 -49.486 1.00 94.79 64 ALA A C 1
ATOM 2173 O O . ALA C 3 61 ? 14.902 -2.334 -49.613 1.00 95.26 64 ALA A O 1
ATOM 2175 N N . ASP C 3 62 ? 16.936 -3.009 -50.321 1.00 92.83 65 ASP A N 1
ATOM 2176 C CA . ASP C 3 62 ? 16.407 -3.769 -51.456 1.00 90.84 65 ASP A CA 1
ATOM 2177 C C . ASP C 3 62 ? 15.370 -4.739 -50.951 1.00 86.33 65 ASP A C 1
ATOM 2178 O O . ASP C 3 62 ? 14.226 -4.747 -51.402 1.00 86.67 65 ASP A O 1
ATOM 2183 N N . ILE C 3 63 ? 15.785 -5.547 -49.991 1.00 84.13 66 ILE A N 1
ATOM 2184 C CA . ILE C 3 63 ? 14.925 -6.567 -49.440 1.00 81.63 66 ILE A CA 1
ATOM 2185 C C . ILE C 3 63 ? 13.628 -5.982 -48.894 1.00 77.94 66 ILE A C 1
ATOM 2186 O O . ILE C 3 63 ? 12.553 -6.501 -49.161 1.00 77.06 66 ILE A O 1
ATOM 2191 N N . THR C 3 64 ? 13.724 -4.885 -48.164 1.00 75.87 67 THR A N 1
ATOM 2192 C CA . THR C 3 64 ? 12.526 -4.246 -47.668 1.00 75.29 67 THR A CA 1
ATOM 2193 C C . THR C 3 64 ? 11.617 -3.874 -48.839 1.00 75.67 67 THR A C 1
ATOM 2194 O O . THR C 3 64 ? 10.505 -4.376 -48.932 1.00 76.96 67 THR A O 1
ATOM 2198 N N . SER C 3 65 ? 12.103 -3.036 -49.749 1.00 75.05 68 SER A N 1
ATOM 2199 C CA . SER C 3 65 ? 11.303 -2.594 -50.897 1.00 74.36 68 SER A CA 1
ATOM 2200 C C . SER C 3 65 ? 10.661 -3.775 -51.632 1.00 73.42 68 SER A C 1
ATOM 2201 O O . SER C 3 65 ? 9.467 -3.743 -51.939 1.00 73.15 68 SER A O 1
ATOM 2204 N N . THR C 3 66 ? 11.452 -4.815 -51.895 1.00 72.54 69 THR A N 1
ATOM 2205 C CA . THR C 3 66 ? 10.947 -6.013 -52.560 1.00 67.51 69 THR A CA 1
ATOM 2206 C C . THR C 3 66 ? 9.754 -6.535 -51.774 1.00 67.41 69 THR A C 1
ATOM 2207 O O . THR C 3 66 ? 8.684 -6.765 -52.338 1.00 67.94 69 THR A O 1
ATOM 2211 N N . TYR C 3 67 ? 9.930 -6.680 -50.466 1.00 66.81 70 TYR A N 1
ATOM 2212 C CA . TYR C 3 67 ? 8.854 -7.175 -49.632 1.00 66.74 70 TYR A CA 1
ATOM 2213 C C . TYR C 3 67 ? 7.654 -6.260 -49.735 1.00 81.67 70 TYR A C 1
ATOM 2214 O O . TYR C 3 67 ? 6.539 -6.727 -49.958 1.00 67.76 70 TYR A O 1
ATOM 2223 N N . LYS C 3 68 ? 7.872 -4.962 -49.552 1.00 82.04 71 LYS A N 1
ATOM 2224 C CA . LYS C 3 68 ? 6.761 -4.028 -49.573 1.00 83.44 71 LYS A CA 1
ATOM 2225 C C . LYS C 3 68 ? 5.995 -4.222 -50.875 1.00 85.28 71 LYS A C 1
ATOM 2226 O O . LYS C 3 68 ? 4.777 -4.424 -50.858 1.00 85.73 71 LYS A O 1
ATOM 2232 N N . LEU C 3 69 ? 6.722 -4.198 -51.991 1.00 86.45 72 LEU A N 1
ATOM 2233 C CA . LEU C 3 69 ? 6.121 -4.396 -53.304 1.00 69.61 72 LEU A CA 1
ATOM 2234 C C . LEU C 3 69 ? 5.290 -5.660 -53.306 1.00 69.75 72 LEU A C 1
ATOM 2235 O O . LEU C 3 69 ? 4.088 -5.617 -53.550 1.00 70.41 72 LEU A O 1
ATOM 2240 N N . LEU C 3 70 ? 5.943 -6.778 -53.020 1.00 69.21 73 LEU A N 1
ATOM 2241 C CA . LEU C 3 70 ? 5.282 -8.081 -52.984 1.00 82.95 73 LEU A CA 1
ATOM 2242 C C . LEU C 3 70 ? 3.977 -8.059 -52.168 1.00 83.24 73 LEU A C 1
ATOM 2243 O O . LEU C 3 70 ? 2.913 -8.471 -52.655 1.00 70.34 73 LEU A O 1
ATOM 2248 N N . SER C 3 71 ? 4.074 -7.578 -50.932 1.00 82.67 74 SER A N 1
ATOM 2249 C CA . SER C 3 71 ? 2.927 -7.503 -50.074 1.00 82.73 74 SER A CA 1
ATOM 2250 C C . SER C 3 71 ? 1.837 -6.704 -50.767 1.00 83.94 74 SER A C 1
ATOM 2251 O O . SER C 3 71 ? 0.682 -7.126 -50.801 1.00 84.38 74 SER A O 1
ATOM 2254 N N . THR C 3 72 ? 2.221 -5.565 -51.338 1.00 84.65 75 THR A N 1
ATOM 2255 C CA . THR C 3 72 ? 1.275 -4.686 -52.025 1.00 86.26 75 THR A CA 1
ATOM 2256 C C . THR C 3 72 ? 0.456 -5.462 -53.055 1.00 86.47 75 THR A C 1
ATOM 2257 O O . THR C 3 72 ? -0.770 -5.464 -52.997 1.00 86.91 75 THR A O 1
ATOM 2261 N N . TYR C 3 73 ? 1.137 -6.144 -53.970 1.00 86.88 76 TYR A N 1
ATOM 2262 C CA . TYR C 3 73 ? 0.456 -6.933 -54.991 1.00 88.63 76 TYR A CA 1
ATOM 2263 C C . TYR C 3 73 ? -0.522 -7.915 -54.371 1.00 91.67 76 TYR A C 1
ATOM 2264 O O . TYR C 3 73 ? -1.659 -8.024 -54.832 1.00 93.06 76 TYR A O 1
ATOM 2273 N N . GLU C 3 74 ? -0.080 -8.624 -53.329 1.00 93.47 77 GLU A N 1
ATOM 2274 C CA . GLU C 3 74 ? -0.925 -9.636 -52.702 1.00 95.95 77 GLU A CA 1
ATOM 2275 C C . GLU C 3 74 ? -2.231 -9.035 -52.228 1.00 99.15 77 GLU A C 1
ATOM 2276 O O . GLU C 3 74 ? -3.297 -9.577 -52.513 1.00 100.05 77 GLU A O 1
ATOM 2282 N N . SER C 3 75 ? -2.141 -7.838 -51.643 1.00 101.15 78 SER A N 1
ATOM 2283 C CA . SER C 3 75 ? -3.289 -7.070 -51.083 1.00 103.94 78 SER A CA 1
ATOM 2284 C C . SER C 3 75 ? -4.523 -7.114 -51.994 1.00 105.51 78 SER A C 1
ATOM 2285 O O . SER C 3 75 ? -5.631 -7.236 -51.468 1.00 105.76 78 SER A O 1
ATOM 2288 N N . GLU C 3 76 ? -4.324 -7.052 -53.310 1.00 107.18 79 GLU A N 1
ATOM 2289 C CA . GLU C 3 76 ? -5.450 -7.176 -54.273 1.00 110.07 79 GLU A CA 1
ATOM 2290 C C . GLU C 3 76 ? -5.765 -8.555 -54.860 1.00 111.60 79 GLU A C 1
ATOM 2291 O O . GLU C 3 76 ? -6.886 -9.031 -54.670 1.00 112.98 79 GLU A O 1
ATOM 2297 N N . SER C 3 77 ? -4.786 -9.143 -55.548 1.00 111.56 80 SER A N 1
ATOM 2298 C CA . SER C 3 77 ? -4.606 -10.559 -55.895 1.00 112.33 80 SER A CA 1
ATOM 2299 C C . SER C 3 77 ? -5.740 -11.548 -55.582 1.00 112.80 80 SER A C 1
ATOM 2300 O O . SER C 3 77 ? -6.832 -11.442 -56.1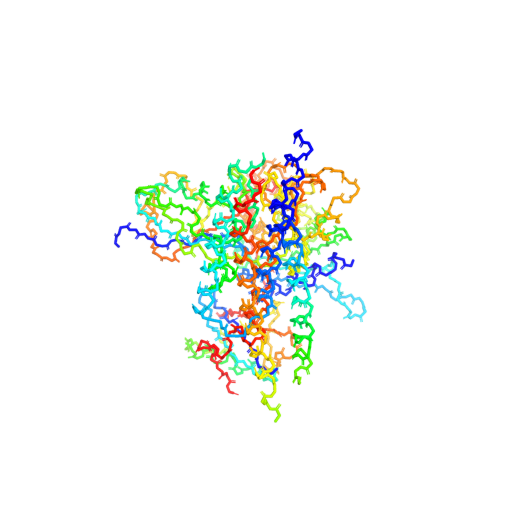37 1.00 113.23 80 SER A O 1
ATOM 2303 N N . ASN C 3 78 ? -5.441 -12.505 -54.695 1.00 112.30 81 ASN A N 1
ATOM 2304 C CA . ASN C 3 78 ? -6.234 -13.734 -54.467 1.00 112.28 81 ASN A CA 1
ATOM 2305 C C . ASN C 3 78 ? -7.300 -14.054 -55.520 1.00 113.32 81 ASN A C 1
ATOM 2306 O O . ASN C 3 78 ? -8.464 -13.736 -55.344 1.00 113.80 81 ASN A O 1
ATOM 2311 N N . ASN C 3 87 ? -0.824 -11.052 -39.601 1.00 118.96 140 ASN A N 1
ATOM 2312 C CA . ASN C 3 87 ? 0.257 -10.598 -40.466 1.00 119.86 140 ASN A CA 1
ATOM 2313 C C . ASN C 3 87 ? 1.354 -11.660 -40.635 1.00 120.46 140 ASN A C 1
ATOM 2314 O O . ASN C 3 87 ? 1.361 -12.667 -39.928 1.00 120.18 140 ASN A O 1
ATOM 2319 N N . THR C 3 88 ? 2.270 -11.451 -41.578 1.00 121.35 141 THR A N 1
ATOM 2320 C CA . THR C 3 88 ? 3.373 -12.394 -41.761 1.00 121.48 141 THR A CA 1
ATOM 2321 C C . THR C 3 88 ? 4.629 -11.914 -41.039 1.00 122.32 141 THR A C 1
ATOM 2322 O O . THR C 3 88 ? 5.064 -10.770 -41.201 1.00 122.64 141 THR A O 1
ATOM 2326 N N . ASP C 3 89 ? 5.188 -12.809 -40.230 1.00 122.86 142 ASP A N 1
ATOM 2327 C CA . ASP C 3 89 ? 6.373 -12.538 -39.419 1.00 123.92 142 ASP A CA 1
ATOM 2328 C C . ASP C 3 89 ? 7.500 -11.837 -40.179 1.00 122.32 142 ASP A C 1
ATOM 2329 O O . ASP C 3 89 ? 8.181 -10.977 -39.623 1.00 123.25 142 ASP A O 1
ATOM 2334 N N . THR C 3 90 ? 7.686 -12.213 -41.444 1.00 121.52 143 THR A N 1
ATOM 2335 C CA . THR C 3 90 ? 8.739 -11.657 -42.299 1.00 119.26 143 THR A CA 1
ATOM 2336 C C . THR C 3 90 ? 8.832 -10.141 -42.135 1.00 114.78 143 THR A C 1
ATOM 2337 O O . THR C 3 90 ? 9.928 -9.583 -42.018 1.00 113.84 143 THR A O 1
ATOM 2341 N N . LEU C 3 91 ? 7.669 -9.489 -42.115 1.00 110.87 144 LEU A N 1
ATOM 2342 C CA . LEU C 3 91 ? 7.586 -8.045 -41.940 1.00 106.61 144 LEU A CA 1
ATOM 2343 C C . LEU C 3 91 ? 8.221 -7.626 -40.632 1.00 103.54 144 LEU A C 1
ATOM 2344 O O . LEU C 3 91 ? 9.129 -6.794 -40.618 1.00 103.87 144 LEU A O 1
ATOM 2349 N N . LYS C 3 92 ? 7.727 -8.208 -39.541 1.00 100.64 145 LYS A N 1
ATOM 2350 C CA . LYS C 3 92 ? 8.300 -8.008 -38.216 1.00 97.42 145 LYS A CA 1
ATOM 2351 C C . LYS C 3 92 ? 9.828 -8.075 -38.312 1.00 95.30 145 LYS A C 1
ATOM 2352 O O . LYS C 3 92 ? 10.509 -7.079 -38.073 1.00 94.70 145 LYS A O 1
ATOM 2358 N N . ILE C 3 93 ? 10.344 -9.229 -38.734 1.00 93.84 146 ILE A N 1
ATOM 2359 C CA . ILE C 3 93 ? 11.780 -9.444 -38.947 1.00 91.31 146 ILE A CA 1
ATOM 2360 C C . ILE C 3 93 ? 12.462 -8.265 -39.619 1.00 88.96 146 ILE A C 1
ATOM 2361 O O . ILE C 3 93 ? 13.547 -7.834 -39.205 1.00 88.40 146 ILE A O 1
ATOM 2366 N N . LEU C 3 94 ? 11.824 -7.765 -40.673 1.00 87.78 147 LEU A N 1
ATOM 2367 C CA . LEU C 3 94 ? 12.419 -6.729 -41.498 1.00 86.92 147 LEU A CA 1
ATOM 2368 C C . LEU C 3 94 ? 12.503 -5.378 -40.807 1.00 86.62 147 LEU A C 1
ATOM 2369 O O . LEU C 3 94 ? 13.456 -4.623 -41.042 1.00 87.37 147 LEU A O 1
ATOM 2374 N N . LYS C 3 95 ? 11.515 -5.084 -39.960 1.00 85.48 148 LYS A N 1
ATOM 2375 C CA . LYS C 3 95 ? 11.460 -3.797 -39.269 1.00 86.43 148 LYS A CA 1
ATOM 2376 C C . LYS C 3 95 ? 12.305 -3.796 -37.999 1.00 85.73 148 LYS A C 1
ATOM 2377 O O . LYS C 3 95 ? 12.375 -2.795 -37.292 1.00 86.42 148 LYS A O 1
ATOM 2383 N N . VAL C 3 96 ? 12.964 -4.921 -37.738 1.00 84.40 149 VAL A N 1
ATOM 2384 C CA . VAL C 3 96 ? 13.754 -5.123 -36.530 1.00 82.20 149 VAL A CA 1
ATOM 2385 C C . VAL C 3 96 ? 15.212 -5.293 -36.904 1.00 81.31 149 VAL A C 1
ATOM 2386 O O . VAL C 3 96 ? 16.114 -4.877 -36.173 1.00 80.68 149 VAL A O 1
ATOM 2390 N N . LEU C 3 97 ? 15.426 -5.914 -38.057 1.00 81.38 150 LEU A N 1
ATOM 2391 C CA . LEU C 3 97 ? 16.759 -6.257 -38.519 1.00 61.55 150 LEU A CA 1
ATOM 2392 C C . LEU C 3 97 ? 17.810 -5.117 -38.436 1.00 90.53 150 LEU A C 1
ATOM 2393 O O . LEU C 3 97 ? 18.911 -5.354 -37.934 1.00 88.75 150 LEU A O 1
ATOM 2398 N N . PRO C 3 98 ? 17.481 -3.885 -38.900 1.00 94.58 151 PRO A N 1
ATOM 2399 C CA . PRO C 3 98 ? 18.509 -2.831 -38.821 1.00 98.08 151 PRO A CA 1
ATOM 2400 C C . PRO C 3 98 ? 19.089 -2.701 -37.411 1.00 101.53 151 PRO A C 1
ATOM 2401 O O . PRO C 3 98 ? 20.309 -2.593 -37.256 1.00 102.41 151 PRO A O 1
ATOM 2405 N N . TYR C 3 99 ? 18.216 -2.731 -36.402 1.00 103.76 152 TYR A N 1
ATOM 2406 C CA . TYR C 3 99 ? 18.625 -2.657 -35.003 1.00 105.25 152 TYR A CA 1
ATOM 2407 C C . TYR C 3 99 ? 19.431 -3.875 -34.604 1.00 108.83 152 TYR A C 1
ATOM 2408 O O . TYR C 3 99 ? 20.512 -3.745 -34.033 1.00 109.59 152 TYR A O 1
ATOM 2417 N N . ILE C 3 100 ? 18.904 -5.057 -34.913 1.00 111.38 153 ILE A N 1
ATOM 2418 C CA . ILE C 3 100 ? 19.575 -6.319 -34.583 1.00 113.15 153 ILE A CA 1
ATOM 2419 C C . ILE C 3 100 ? 21.020 -6.281 -35.069 1.00 115.01 153 ILE A C 1
ATOM 2420 O O . ILE C 3 100 ? 21.912 -6.890 -34.474 1.00 114.39 153 ILE A O 1
ATOM 2425 N N . TRP C 3 101 ? 21.240 -5.519 -36.135 1.00 117.35 154 TRP A N 1
ATOM 2426 C CA . TRP C 3 101 ? 22.553 -5.387 -36.720 1.00 119.80 154 TRP A CA 1
ATOM 2427 C C . TRP C 3 101 ? 23.539 -4.691 -35.829 1.00 123.60 154 TRP A C 1
ATOM 2428 O O . TRP C 3 101 ? 24.544 -5.296 -35.425 1.00 123.29 154 TRP A O 1
ATOM 2439 N N . ASN C 3 102 ? 23.254 -3.423 -35.518 1.00 128.95 155 ASN A N 1
ATOM 2440 C CA . ASN C 3 102 ? 24.122 -2.599 -34.674 1.00 131.79 155 ASN A CA 1
ATOM 2441 C C . ASN C 3 102 ? 24.459 -3.233 -33.315 1.00 128.05 155 ASN A C 1
ATOM 2442 O O . ASN C 3 102 ? 25.535 -2.993 -32.768 1.00 128.23 155 ASN A O 1
ATOM 2447 N N . ASP C 3 103 ? 23.534 -4.051 -32.801 1.00 124.16 156 ASP A N 1
ATOM 2448 C CA . ASP C 3 103 ? 23.650 -4.719 -31.500 1.00 119.21 156 ASP A CA 1
ATOM 2449 C C . ASP C 3 103 ? 22.523 -5.748 -31.385 1.00 113.27 156 ASP A C 1
ATOM 2450 O O . ASP C 3 103 ? 21.359 -5.372 -31.272 1.00 111.70 156 ASP A O 1
ATOM 2455 N N . PRO C 3 104 ? 22.869 -7.051 -31.413 1.00 108.07 157 PRO A N 1
ATOM 2456 C CA . PRO C 3 104 ? 21.859 -8.113 -31.317 1.00 104.48 157 PRO A CA 1
ATOM 2457 C C . PRO C 3 104 ? 21.065 -8.128 -30.006 1.00 100.11 157 PRO A C 1
ATOM 2458 O O . PRO C 3 104 ? 19.928 -8.621 -29.983 1.00 99.73 157 PRO A O 1
ATOM 2462 N N . THR C 3 105 ? 21.645 -7.584 -28.937 1.00 97.33 158 THR A N 1
ATOM 2463 C CA . THR C 3 105 ? 20.994 -7.587 -27.621 1.00 93.19 158 THR A CA 1
ATOM 2464 C C . THR C 3 105 ? 20.127 -6.365 -27.389 1.00 89.99 158 THR A C 1
ATOM 2465 O O . THR C 3 105 ? 19.636 -6.158 -26.290 1.00 88.76 158 THR A O 1
ATOM 2469 N N . CYS C 3 106 ? 19.954 -5.557 -28.428 1.00 88.70 159 CYS A N 1
ATOM 2470 C CA . CYS C 3 106 ? 19.142 -4.357 -28.342 1.00 90.84 159 CYS A CA 1
ATOM 2471 C C . CYS C 3 106 ? 17.744 -4.628 -27.867 1.00 93.02 159 CYS A C 1
ATOM 2472 O O . CYS C 3 106 ? 17.163 -5.664 -28.179 1.00 92.32 159 CYS A O 1
ATOM 2475 N N . VAL C 3 107 ? 17.226 -3.692 -27.081 1.00 95.99 160 VAL A N 1
ATOM 2476 C CA . VAL C 3 107 ? 15.795 -3.560 -26.884 1.00 99.57 160 VAL A CA 1
ATOM 2477 C C . VAL C 3 107 ? 15.396 -2.510 -27.900 1.00 104.22 160 VAL A C 1
ATOM 2478 O O . VAL C 3 107 ? 16.181 -1.606 -28.200 1.00 103.99 160 VAL A O 1
ATOM 2482 N N . ILE C 3 108 ? 14.193 -2.624 -28.443 1.00 110.58 161 ILE A N 1
ATOM 2483 C CA . ILE C 3 108 ? 13.787 -1.761 -29.550 1.00 117.65 161 ILE A CA 1
ATOM 2484 C C . ILE C 3 108 ? 12.995 -0.568 -29.038 1.00 126.63 161 ILE A C 1
ATOM 2485 O O . ILE C 3 108 ? 12.049 -0.756 -28.268 1.00 130.75 161 ILE A O 1
ATOM 2490 N N . PRO C 3 109 ? 13.379 0.665 -29.449 1.00 129.38 162 PRO A N 1
ATOM 2491 C CA . PRO C 3 109 ? 12.562 1.853 -29.166 1.00 131.04 162 PRO A CA 1
ATOM 2492 C C . PRO C 3 109 ? 11.179 1.681 -29.766 1.00 133.17 162 PRO A C 1
ATOM 2493 O O . PRO C 3 109 ? 10.654 2.602 -30.399 1.00 133.12 162 PRO A O 1
ATOM 2497 N N . ASP C 3 110 ? 10.623 0.486 -29.541 1.00 136.71 163 ASP A N 1
ATOM 2498 C CA . ASP C 3 110 ? 9.328 0.029 -30.051 1.00 140.73 163 ASP A CA 1
ATOM 2499 C C . ASP C 3 110 ? 8.210 1.003 -29.670 1.00 141.63 163 ASP A C 1
ATOM 2500 O O . ASP C 3 110 ? 7.257 1.174 -30.433 1.00 143.44 163 ASP A O 1
ATOM 2505 N N . LEU C 3 111 ? 8.389 1.673 -28.536 1.00 142.48 164 LEU A N 1
ATOM 2506 C CA . LEU C 3 111 ? 7.437 2.752 -28.204 1.00 143.59 164 LEU A CA 1
ATOM 2507 C C . LEU C 3 111 ? 7.648 3.756 -29.335 1.00 143.68 164 LEU A C 1
ATOM 2508 O O . LEU C 3 111 ? 8.801 4.164 -29.516 1.00 143.41 164 LEU A O 1
ATOM 2513 N N . GLN C 3 112 ? 6.618 4.053 -30.132 1.00 143.79 165 GLN A N 1
ATOM 2514 C CA . GLN C 3 112 ? 6.830 4.977 -31.278 1.00 143.59 165 GLN A CA 1
ATOM 2515 C C . GLN C 3 112 ? 6.118 6.313 -31.053 1.00 146.22 165 GLN A C 1
ATOM 2516 O O . GLN C 3 112 ? 4.900 6.385 -31.263 1.00 146.38 165 GLN A O 1
ATOM 2522 N N . ASN C 3 113 ? 6.916 7.309 -30.666 1.00 149.36 166 ASN A N 1
ATOM 2523 C CA . ASN C 3 113 ? 6.600 8.731 -30.365 1.00 153.65 166 ASN A CA 1
ATOM 2524 C C . ASN C 3 113 ? 5.180 9.157 -30.758 1.00 155.05 166 ASN A C 1
ATOM 2525 O O . ASN C 3 113 ? 5.047 9.832 -31.785 1.00 154.76 166 ASN A O 1
ATOM 2530 N N . PRO C 3 114 ? 4.124 8.875 -29.966 1.00 156.12 167 PRO A N 1
ATOM 2531 C CA . PRO C 3 114 ? 2.783 9.341 -30.303 1.00 158.09 167 PRO A CA 1
ATOM 2532 C C . PRO C 3 114 ? 2.831 10.826 -29.929 1.00 158.28 167 PRO A C 1
ATOM 2533 O O . PRO C 3 114 ? 2.772 11.114 -28.755 1.00 159.89 167 PRO A O 1
ATOM 2537 N N . ALA C 3 115 ? 2.915 11.704 -30.931 1.00 156.16 168 ALA A N 1
ATOM 2538 C CA . ALA C 3 115 ? 3.089 13.146 -30.698 1.00 154.11 168 ALA A CA 1
ATOM 2539 C C . ALA C 3 115 ? 4.169 13.406 -29.652 1.00 152.74 168 ALA A C 1
ATOM 2540 O O . ALA C 3 115 ? 5.359 13.224 -29.931 1.00 151.34 168 ALA A O 1
ATOM 2542 N N . ASP C 3 116 ? 3.745 13.796 -28.449 1.00 154.02 169 ASP A N 1
ATOM 2543 C CA . ASP C 3 116 ? 4.668 14.175 -27.384 1.00 154.92 169 ASP A CA 1
ATOM 2544 C C . ASP C 3 116 ? 4.338 13.094 -26.351 1.00 146.26 169 ASP A C 1
ATOM 2545 O O . ASP C 3 116 ? 3.683 13.376 -25.346 1.00 145.64 169 ASP A O 1
ATOM 2550 N N . GLU C 3 117 ? 4.776 11.862 -26.597 1.00 140.85 170 GLU A N 1
ATOM 2551 C CA . GLU C 3 117 ? 5.140 10.848 -25.621 1.00 135.18 170 GLU A CA 1
ATOM 2552 C C . GLU C 3 117 ? 6.480 11.394 -25.123 1.00 128.58 170 GLU A C 1
ATOM 2553 O O . GLU C 3 117 ? 7.500 11.333 -25.832 1.00 126.01 170 GLU A O 1
ATOM 2559 N N . ASP C 3 118 ? 6.439 11.984 -23.925 1.00 125.63 171 ASP A N 1
ATOM 2560 C CA . ASP C 3 118 ? 7.629 12.385 -23.174 1.00 122.57 171 ASP A CA 1
ATOM 2561 C C . ASP C 3 118 ? 7.831 11.503 -21.961 1.00 119.29 171 ASP A C 1
ATOM 2562 O O . ASP C 3 118 ? 7.590 11.858 -20.798 1.00 119.41 171 ASP A O 1
ATOM 2567 N N . ASP C 3 119 ? 8.215 10.298 -22.353 1.00 116.03 172 ASP A N 1
ATOM 2568 C CA . ASP C 3 119 ? 8.758 9.221 -21.569 1.00 112.29 172 ASP A CA 1
ATOM 2569 C C . ASP C 3 119 ? 8.997 8.170 -22.654 1.00 111.43 172 ASP A C 1
ATOM 2570 O O . ASP C 3 119 ? 8.379 7.101 -22.662 1.00 111.31 172 ASP A O 1
ATOM 2575 N N . LEU C 3 120 ? 9.826 8.509 -23.633 1.00 110.81 173 LEU A N 1
ATOM 2576 C CA . LEU C 3 120 ? 10.048 7.481 -24.670 1.00 109.65 173 LEU A CA 1
ATOM 2577 C C . LEU C 3 120 ? 10.959 6.423 -24.072 1.00 109.53 173 LEU A C 1
ATOM 2578 O O . LEU C 3 120 ? 11.815 6.755 -23.256 1.00 108.09 173 LEU A O 1
ATOM 2583 N N . GLN C 3 121 ? 10.819 5.202 -24.565 1.00 111.48 174 GLN A N 1
ATOM 2584 C CA . GLN C 3 121 ? 11.618 4.022 -24.178 1.00 113.43 174 GLN A CA 1
ATOM 2585 C C . GLN C 3 121 ? 12.851 3.998 -25.095 1.00 117.26 174 GLN A C 1
ATOM 2586 O O . GLN C 3 121 ? 13.042 3.018 -25.802 1.00 116.46 174 GLN A O 1
ATOM 2592 N N . ILE C 3 122 ? 13.685 5.036 -25.019 1.00 122.46 175 ILE A N 1
ATOM 2593 C CA . ILE C 3 122 ? 14.842 5.288 -25.922 1.00 127.38 175 ILE A CA 1
ATOM 2594 C C . ILE C 3 122 ? 15.982 4.321 -25.650 1.00 130.33 175 ILE A C 1
ATOM 2595 O O . ILE C 3 122 ? 16.057 3.807 -24.538 1.00 130.34 175 ILE A O 1
ATOM 2600 N N . GLU C 3 123 ? 16.832 4.160 -26.665 1.00 134.01 176 GLU A N 1
ATOM 2601 C CA . GLU C 3 123 ? 18.062 3.333 -26.637 1.00 134.84 176 GLU A CA 1
ATOM 2602 C C . GLU C 3 123 ? 17.735 1.906 -26.212 1.00 132.59 176 GLU A C 1
ATOM 2603 O O . GLU C 3 123 ? 18.642 1.064 -26.332 1.00 132.80 176 GLU A O 1
ATOM 2609 N N . GLY C 3 124 ? 16.486 1.644 -25.816 1.00 130.81 177 GLY A N 1
ATOM 2610 C CA . GLY C 3 124 ? 16.144 0.314 -25.322 1.00 127.61 177 GLY A CA 1
ATOM 2611 C C . GLY C 3 124 ? 17.148 -0.179 -24.304 1.00 122.09 177 GLY A C 1
ATOM 2612 O O . GLY C 3 124 ? 17.064 0.175 -23.130 1.00 120.86 177 GLY A O 1
ATOM 2613 N N . GLY C 3 125 ? 18.103 -0.986 -24.761 1.00 117.42 178 GLY A N 1
ATOM 2614 C CA . GLY C 3 125 ? 19.195 -1.414 -23.901 1.00 113.58 178 GLY A CA 1
ATOM 2615 C C . GLY C 3 125 ? 19.824 -2.764 -24.162 1.00 109.31 178 GLY A C 1
ATOM 2616 O O . GLY C 3 125 ? 20.382 -3.028 -25.238 1.00 111.03 178 GLY A O 1
ATOM 2617 N N . LYS C 3 126 ? 19.760 -3.613 -23.147 1.00 102.75 179 LYS A N 1
ATOM 2618 C CA . LYS C 3 126 ? 20.337 -4.931 -23.253 1.00 95.48 179 LYS A CA 1
ATOM 2619 C C . LYS C 3 126 ? 19.366 -5.986 -22.743 1.00 92.53 179 LYS A C 1
ATOM 2620 O O . LYS C 3 126 ? 18.693 -5.791 -21.732 1.00 91.12 179 LYS A O 1
ATOM 2626 N N . ILE C 3 127 ? 19.274 -7.080 -23.495 1.00 90.93 180 ILE A N 1
ATOM 2627 C CA . ILE C 3 127 ? 18.573 -8.292 -23.080 1.00 90.32 180 ILE A CA 1
ATOM 2628 C C . ILE C 3 127 ? 19.619 -9.391 -23.096 1.00 90.88 180 ILE A C 1
ATOM 2629 O O . ILE C 3 127 ? 20.660 -9.250 -23.754 1.00 90.33 180 ILE A O 1
ATOM 2634 N N . GLU C 3 128 ? 19.371 -10.477 -22.375 1.00 93.31 181 GLU A N 1
ATOM 2635 C CA . GLU C 3 128 ? 20.328 -11.578 -22.411 1.00 95.82 181 GLU A CA 1
ATOM 2636 C C . GLU C 3 128 ? 19.824 -12.714 -23.294 1.00 92.87 181 GLU A C 1
ATOM 2637 O O . GLU C 3 128 ? 18.634 -13.024 -23.312 1.00 92.07 181 GLU A O 1
ATOM 2643 N N . LEU C 3 129 ? 20.740 -13.308 -24.049 1.00 91.00 182 LEU A N 1
ATOM 2644 C CA . LEU C 3 129 ? 20.376 -14.262 -25.089 1.00 89.21 182 LEU A CA 1
ATOM 2645 C C . LEU C 3 129 ? 20.559 -15.708 -24.645 1.00 85.46 182 LEU A C 1
ATOM 2646 O O . LEU C 3 129 ? 21.023 -16.556 -25.411 1.00 83.22 182 LEU A O 1
ATOM 2651 N N . THR C 3 130 ? 20.189 -15.973 -23.395 1.00 85.28 183 THR A N 1
ATOM 2652 C CA . THR C 3 130 ? 20.235 -17.314 -22.821 1.00 83.58 183 THR A CA 1
ATOM 2653 C C . THR C 3 130 ? 18.809 -17.697 -22.437 1.00 82.30 183 THR A C 1
ATOM 2654 O O . THR C 3 130 ? 18.092 -16.896 -21.833 1.00 82.50 183 THR A O 1
ATOM 2658 N N . CYS C 3 131 ? 18.379 -18.898 -22.802 1.00 78.85 184 CYS A N 1
ATOM 2659 C CA . CYS C 3 131 ? 17.056 -19.367 -22.392 1.00 76.87 184 CYS A CA 1
ATOM 2660 C C . CYS C 3 131 ? 16.949 -19.449 -20.878 1.00 76.60 184 CYS A C 1
ATOM 2661 O O . CYS C 3 131 ? 17.822 -20.019 -20.228 1.00 76.55 184 CYS A O 1
ATOM 2664 N N . PRO C 3 132 ? 15.861 -18.906 -20.313 1.00 76.28 185 PRO A N 1
ATOM 2665 C CA . PRO C 3 132 ? 15.641 -18.878 -18.868 1.00 75.25 185 PRO A CA 1
ATOM 2666 C C . PRO C 3 132 ? 15.544 -20.245 -18.239 1.00 72.82 185 PRO A C 1
ATOM 2667 O O . PRO C 3 132 ? 15.806 -20.386 -17.051 1.00 72.65 185 PRO A O 1
ATOM 2671 N N . ILE C 3 133 ? 15.162 -21.240 -19.021 1.00 71.29 186 ILE A N 1
ATOM 2672 C CA . ILE C 3 133 ? 14.987 -22.559 -18.467 1.00 69.66 186 ILE A CA 1
ATOM 2673 C C . ILE C 3 133 ? 16.245 -23.395 -18.562 1.00 70.39 186 ILE A C 1
ATOM 2674 O O . ILE C 3 133 ? 16.682 -23.981 -17.572 1.00 71.03 186 ILE A O 1
ATOM 2679 N N . THR C 3 134 ? 16.820 -23.466 -19.755 1.00 70.68 187 THR A N 1
ATOM 2680 C CA . THR C 3 134 ? 17.977 -24.314 -19.962 1.00 71.27 187 THR A CA 1
ATOM 2681 C C . THR C 3 134 ? 19.160 -23.625 -19.343 1.00 72.19 187 THR A C 1
ATOM 2682 O O . THR C 3 134 ? 20.135 -24.276 -18.974 1.00 72.83 187 THR A O 1
ATOM 2686 N N . CYS C 3 135 ? 19.044 -22.301 -19.224 1.00 72.78 188 CYS A N 1
ATOM 2687 C CA . CYS C 3 135 ? 20.110 -21.408 -18.751 1.00 74.20 188 CYS A CA 1
ATOM 2688 C C . CYS C 3 135 ? 21.338 -21.429 -19.656 1.00 77.80 188 CYS A C 1
ATOM 2689 O O . CYS C 3 135 ? 22.358 -20.782 -19.369 1.00 77.10 188 CYS A O 1
ATOM 2692 N N . LYS C 3 136 ? 21.211 -22.163 -20.760 1.00 81.71 189 LYS A N 1
ATOM 2693 C CA . LYS C 3 136 ?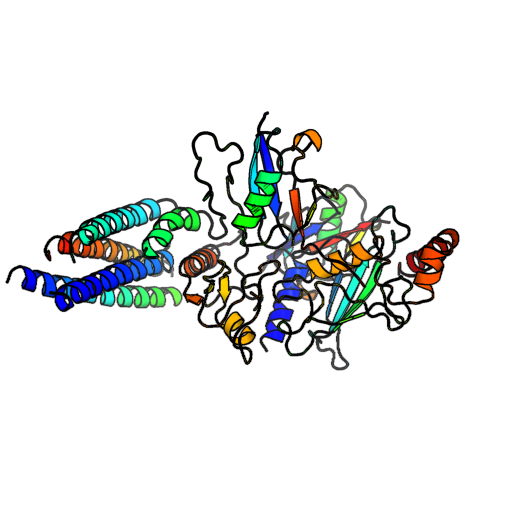 22.168 -22.131 -21.858 1.00 83.08 189 LYS A CA 1
ATOM 2694 C C . LYS C 3 136 ? 21.685 -21.125 -22.904 1.00 84.74 189 LYS A C 1
ATOM 2695 O O . LYS C 3 136 ? 20.501 -20.753 -22.899 1.00 84.02 189 LYS A O 1
ATOM 2701 N N . PRO C 3 137 ? 22.589 -20.674 -23.805 1.00 86.61 190 PRO A N 1
ATOM 2702 C CA . PRO C 3 137 ? 22.146 -19.839 -24.924 1.00 87.53 190 PRO A CA 1
ATOM 2703 C C . PRO C 3 137 ? 21.175 -20.596 -25.832 1.00 87.74 190 PRO A C 1
ATOM 2704 O O . PRO C 3 137 ? 21.016 -21.809 -25.690 1.00 87.45 190 PRO A O 1
ATOM 2708 N N . TYR C 3 138 ? 20.525 -19.879 -26.743 1.00 88.26 191 TYR A N 1
ATOM 2709 C CA . TYR C 3 138 ? 19.451 -20.445 -27.539 1.00 89.11 191 TYR A CA 1
ATOM 2710 C C . TYR C 3 138 ? 19.944 -21.262 -28.706 1.00 92.37 191 TYR A C 1
ATOM 2711 O O . TYR C 3 138 ? 20.757 -20.790 -29.490 1.00 90.52 191 TYR A O 1
ATOM 2720 N N . GLU C 3 139 ? 19.436 -22.478 -28.837 1.00 99.00 192 GLU A N 1
ATOM 2721 C CA . GLU C 3 139 ? 19.697 -23.257 -30.036 1.00 104.07 192 GLU A CA 1
ATOM 2722 C C . GLU C 3 139 ? 18.423 -23.464 -30.843 1.00 101.68 192 GLU A C 1
ATOM 2723 O O . GLU C 3 139 ? 18.477 -23.940 -31.974 1.00 103.04 192 GLU A O 1
ATOM 2729 N N . ALA C 3 140 ? 17.281 -23.088 -30.272 1.00 96.98 193 ALA A N 1
ATOM 2730 C CA . ALA C 3 140 ? 15.990 -23.224 -30.957 1.00 93.03 193 ALA A CA 1
ATOM 2731 C C . ALA C 3 140 ? 14.870 -22.442 -30.268 1.00 90.89 193 ALA A C 1
ATOM 2732 O O . ALA C 3 140 ? 13.991 -23.040 -29.638 1.00 90.39 193 ALA A O 1
ATOM 2734 N N . PRO C 3 141 ? 14.889 -21.103 -30.396 1.00 89.81 194 PRO A N 1
ATOM 2735 C CA . PRO C 3 141 ? 13.892 -20.228 -29.765 1.00 89.02 194 PRO A CA 1
ATOM 2736 C C . PRO C 3 141 ? 12.473 -20.604 -30.135 1.00 88.45 194 PRO A C 1
ATOM 2737 O O . PRO C 3 141 ? 12.204 -20.988 -31.278 1.00 89.64 194 PRO A O 1
ATOM 2741 N N . LEU C 3 142 ? 11.579 -20.488 -29.163 1.00 86.95 195 LEU A N 1
ATOM 2742 C CA . LEU C 3 142 ? 10.189 -20.869 -29.349 1.00 86.81 195 LEU A CA 1
ATOM 2743 C C . LEU C 3 142 ? 9.241 -19.921 -28.625 1.00 86.37 195 LEU A C 1
ATOM 2744 O O . LEU C 3 142 ? 8.831 -20.188 -27.498 1.00 85.59 195 LEU A O 1
ATOM 2749 N N . ILE C 3 143 ? 8.886 -18.823 -29.284 1.00 87.65 196 ILE A N 1
ATOM 2750 C CA . ILE C 3 143 ? 8.079 -17.765 -28.674 1.00 90.18 196 ILE A CA 1
ATOM 2751 C C . ILE C 3 143 ? 6.648 -18.193 -28.322 1.00 94.25 196 ILE A C 1
ATOM 2752 O O . ILE C 3 143 ? 5.973 -18.835 -29.130 1.00 94.77 196 ILE A O 1
ATOM 2757 N N . SER C 3 144 ? 6.201 -17.842 -27.111 1.00 97.55 197 SER A N 1
ATOM 2758 C CA . SER C 3 144 ? 4.815 -18.077 -26.685 1.00 101.41 197 SER A CA 1
ATOM 2759 C C . SER C 3 144 ? 3.893 -17.083 -27.356 1.00 106.10 197 SER A C 1
ATOM 2760 O O . SER C 3 144 ? 4.339 -16.057 -27.869 1.00 106.10 197 SER A O 1
ATOM 2763 N N . ARG C 3 145 ? 2.601 -17.383 -27.339 1.00 110.30 198 ARG A N 1
ATOM 2764 C CA . ARG C 3 145 ? 1.642 -16.545 -28.034 1.00 111.45 198 ARG A CA 1
ATOM 2765 C C . ARG C 3 145 ? 0.612 -15.945 -27.099 1.00 111.42 198 ARG A C 1
ATOM 2766 O O . ARG C 3 145 ? -0.048 -14.975 -27.462 1.00 112.40 198 ARG A O 1
ATOM 2774 N N . LYS C 3 146 ? 0.479 -16.511 -25.901 1.00 109.23 199 LYS A N 1
ATOM 2775 C CA . LYS C 3 146 ? -0.400 -15.926 -24.889 1.00 107.17 199 LYS A CA 1
ATOM 2776 C C . LYS C 3 146 ? 0.291 -14.729 -24.254 1.00 104.10 199 LYS A C 1
ATOM 2777 O O . LYS C 3 146 ? -0.329 -13.683 -24.066 1.00 104.67 199 LYS A O 1
ATOM 2783 N N . CYS C 3 147 ? 1.573 -14.894 -23.929 1.00 100.62 200 CYS A N 1
ATOM 2784 C CA . CYS C 3 147 ? 2.481 -13.775 -23.669 1.00 97.28 200 CYS A CA 1
ATOM 2785 C C . CYS C 3 147 ? 3.421 -13.734 -24.867 1.00 94.32 200 CYS A C 1
ATOM 2786 O O . CYS C 3 147 ? 3.052 -14.204 -25.943 1.00 94.41 200 CYS A O 1
ATOM 2789 N N . ASN C 3 148 ? 4.626 -13.199 -24.698 1.00 91.47 201 ASN A N 1
ATOM 2790 C CA . ASN C 3 148 ? 5.631 -13.289 -25.759 1.00 88.99 201 ASN A CA 1
ATOM 2791 C C . ASN C 3 148 ? 6.921 -13.924 -25.310 1.00 85.30 201 ASN A C 1
ATOM 2792 O O . ASN C 3 148 ? 7.990 -13.595 -25.836 1.00 83.84 201 ASN A O 1
ATOM 2797 N N . HIS C 3 149 ? 6.836 -14.831 -24.345 1.00 83.84 202 HIS A N 1
ATOM 2798 C CA . HIS C 3 149 ? 8.044 -15.291 -23.674 1.00 82.01 202 HIS A CA 1
ATOM 2799 C C . HIS C 3 149 ? 8.788 -16.307 -24.465 1.00 81.32 202 HIS A C 1
ATOM 2800 O O . HIS C 3 149 ? 8.251 -17.343 -24.822 1.00 81.65 202 HIS A O 1
ATOM 2807 N N . VAL C 3 150 ? 10.034 -15.999 -24.775 1.00 81.03 203 VAL A N 1
ATOM 2808 C CA . VAL C 3 150 ? 10.800 -16.857 -25.654 1.00 81.88 203 VAL A CA 1
ATOM 2809 C C . VAL C 3 150 ? 11.584 -17.875 -24.818 1.00 83.69 203 VAL A C 1
ATOM 2810 O O . VAL C 3 150 ? 12.388 -17.508 -23.955 1.00 83.39 203 VAL A O 1
ATOM 2814 N N . PHE C 3 151 ? 11.318 -19.155 -25.058 1.00 85.92 204 PHE A N 1
ATOM 2815 C CA . PHE C 3 151 ? 12.067 -20.226 -24.408 1.00 87.79 204 PHE A CA 1
ATOM 2816 C C . PHE C 3 151 ? 12.604 -21.203 -25.446 1.00 90.80 204 PHE A C 1
ATOM 2817 O O . PHE C 3 151 ? 12.015 -21.366 -26.521 1.00 91.10 204 PHE A O 1
ATOM 2825 N N . ASP C 3 152 ? 13.725 -21.847 -25.128 1.00 93.48 205 ASP A N 1
ATOM 2826 C CA . ASP C 3 152 ? 14.298 -22.836 -26.020 1.00 96.80 205 ASP A CA 1
ATOM 2827 C C . ASP C 3 152 ? 13.326 -24.016 -26.140 1.00 100.31 205 ASP A C 1
ATOM 2828 O O . ASP C 3 152 ? 12.608 -24.341 -25.186 1.00 100.92 205 ASP A O 1
ATOM 2833 N N . ARG C 3 153 ? 13.280 -24.623 -27.323 1.00 103.10 206 ARG A N 1
ATOM 2834 C CA . ARG C 3 153 ? 12.391 -25.751 -27.585 1.00 106.55 206 ARG A CA 1
ATOM 2835 C C . ARG C 3 153 ? 12.563 -26.828 -26.510 1.00 110.02 206 ARG A C 1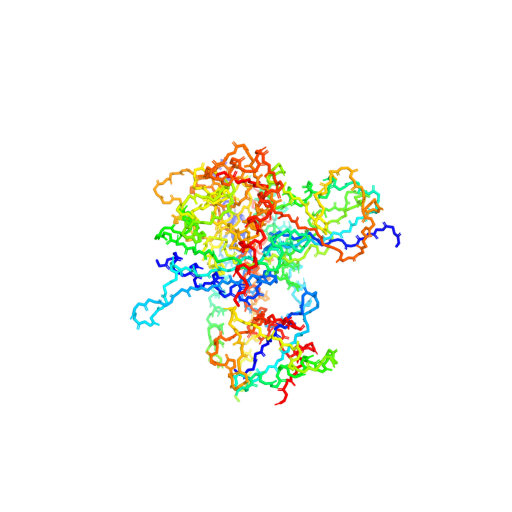
ATOM 2836 O O . ARG C 3 153 ? 11.582 -27.277 -25.898 1.00 109.60 206 ARG A O 1
ATOM 2844 N N . ASP C 3 154 ? 13.820 -27.197 -26.265 1.00 114.54 207 ASP A N 1
ATOM 2845 C CA . ASP C 3 154 ? 14.153 -28.233 -25.303 1.00 121.12 207 ASP A CA 1
ATOM 2846 C C . ASP C 3 154 ? 13.645 -27.915 -23.914 1.00 121.50 207 ASP A C 1
ATOM 2847 O O . ASP C 3 154 ? 13.206 -28.810 -23.198 1.00 122.05 207 ASP A O 1
ATOM 2852 N N . GLY C 3 155 ? 13.703 -26.636 -23.551 1.00 121.20 208 GLY A N 1
ATOM 2853 C CA . GLY C 3 155 ? 13.127 -26.151 -22.302 1.00 119.90 208 GLY A CA 1
ATOM 2854 C C . GLY C 3 155 ? 11.634 -26.296 -22.078 1.00 117.58 208 GLY A C 1
ATOM 2855 O O . GLY C 3 155 ? 11.198 -26.935 -21.116 1.00 115.64 208 GLY A O 1
ATOM 2856 N N . ILE C 3 156 ? 10.846 -25.728 -22.984 1.00 117.04 209 ILE A N 1
ATOM 2857 C CA . ILE C 3 156 ? 9.396 -25.903 -22.963 1.00 118.35 209 ILE A CA 1
ATOM 2858 C C . ILE C 3 156 ? 8.979 -27.371 -23.054 1.00 117.61 209 ILE A C 1
ATOM 2859 O O . ILE C 3 156 ? 8.094 -27.813 -22.320 1.00 117.10 209 ILE A O 1
ATOM 2864 N N . GLN C 3 157 ? 9.630 -28.122 -23.936 1.00 118.72 210 GLN A N 1
ATOM 2865 C CA . GLN C 3 157 ? 9.289 -29.527 -24.117 1.00 119.16 210 GLN A CA 1
ATOM 2866 C C . GLN C 3 157 ? 9.501 -30.334 -22.851 1.00 119.31 210 GLN A C 1
ATOM 2867 O O . GLN C 3 157 ? 8.680 -31.191 -22.523 1.00 119.11 210 GLN A O 1
ATOM 2873 N N . ASN C 3 158 ? 10.589 -30.048 -22.140 1.00 119.25 211 ASN A N 1
ATOM 2874 C CA . ASN C 3 158 ? 10.862 -30.700 -20.864 1.00 120.63 211 ASN A CA 1
ATOM 2875 C C . ASN C 3 158 ? 9.940 -30.204 -19.769 1.00 119.01 211 ASN A C 1
ATOM 2876 O O . ASN C 3 158 ? 9.529 -30.967 -18.902 1.00 119.26 211 ASN A O 1
ATOM 2881 N N . TYR C 3 159 ? 9.612 -28.921 -19.816 1.00 117.52 212 TYR A N 1
ATOM 2882 C CA . TYR C 3 159 ? 8.701 -28.342 -18.847 1.00 116.51 212 TYR A CA 1
ATOM 2883 C C . TYR C 3 159 ? 7.259 -28.839 -19.045 1.00 117.41 212 TYR A C 1
ATOM 2884 O O . TYR C 3 159 ? 6.581 -29.197 -18.081 1.00 117.77 212 TYR A O 1
ATOM 2893 N N . LEU C 3 160 ? 6.804 -28.892 -20.292 1.00 118.42 213 LEU A N 1
ATOM 2894 C CA . LEU C 3 160 ? 5.439 -29.320 -20.578 1.00 120.38 213 LEU A CA 1
ATOM 2895 C C . LEU C 3 160 ? 5.307 -30.834 -20.692 1.00 123.75 213 LEU A C 1
ATOM 2896 O O . LEU C 3 160 ? 4.306 -31.345 -21.197 1.00 125.28 213 LEU A O 1
ATOM 2901 N N . GLN C 3 161 ? 6.317 -31.551 -20.215 1.00 125.07 214 GLN A N 1
ATOM 2902 C CA . GLN C 3 161 ? 6.271 -33.005 -20.203 1.00 127.86 214 GLN A CA 1
ATOM 2903 C C . GLN C 3 161 ? 5.323 -33.477 -19.101 1.00 129.02 214 GLN A C 1
ATOM 2904 O O . GLN C 3 161 ? 5.375 -32.988 -17.967 1.00 128.21 214 GLN A O 1
ATOM 2910 N N . GLY C 3 162 ? 4.452 -34.420 -19.447 1.00 131.03 215 GLY A N 1
ATOM 2911 C CA . GLY C 3 162 ? 3.453 -34.919 -18.512 1.00 132.71 215 GLY A CA 1
ATOM 2912 C C . GLY C 3 162 ? 2.267 -33.981 -18.474 1.00 133.95 215 GLY A C 1
ATOM 2913 O O . GLY C 3 162 ? 1.254 -34.228 -19.136 1.00 135.90 215 GLY A O 1
ATOM 2914 N N . TYR C 3 163 ? 2.398 -32.901 -17.703 1.00 133.43 216 TYR A N 1
ATOM 2915 C CA . TYR C 3 163 ? 1.370 -31.862 -17.628 1.00 133.41 216 TYR A CA 1
ATOM 2916 C C . TYR C 3 163 ? 1.060 -31.318 -19.026 1.00 130.41 216 TYR A C 1
ATOM 2917 O O . TYR C 3 163 ? 1.974 -31.064 -19.806 1.00 130.38 216 TYR A O 1
ATOM 2926 N N . THR C 3 164 ? -0.224 -31.168 -19.347 1.00 132.04 217 THR A N 1
ATOM 2927 C CA . THR C 3 164 ? -0.634 -30.627 -20.649 1.00 131.02 217 THR A CA 1
ATOM 2928 C C . THR C 3 164 ? -0.683 -29.102 -20.620 1.00 125.91 217 THR A C 1
ATOM 2929 O O . THR C 3 164 ? -0.505 -28.456 -21.656 1.00 123.94 217 THR A O 1
ATOM 2933 N N . THR C 3 165 ? -0.953 -28.540 -19.438 1.00 120.17 218 THR A N 1
ATOM 2934 C CA . THR C 3 165 ? -0.955 -27.090 -19.239 1.00 115.68 218 THR A CA 1
ATOM 2935 C C . THR C 3 165 ? -0.333 -26.710 -17.900 1.00 111.84 218 THR A C 1
ATOM 2936 O O . THR C 3 165 ? -0.630 -27.308 -16.858 1.00 113.09 218 THR A O 1
ATOM 2940 N N . ARG C 3 166 ? 0.529 -25.701 -17.950 1.00 108.64 219 ARG A N 1
ATOM 2941 C CA . ARG C 3 166 ? 1.201 -25.177 -16.775 1.00 105.29 219 ARG A CA 1
ATOM 2942 C C . ARG C 3 166 ? 1.280 -23.674 -16.910 1.00 102.75 219 ARG A C 1
ATOM 2943 O O . ARG C 3 166 ? 1.170 -23.153 -18.020 1.00 101.87 219 ARG A O 1
ATOM 2951 N N . ASP C 3 167 ? 1.479 -22.982 -15.788 1.00 102.26 220 ASP A N 1
ATOM 2952 C CA . ASP C 3 167 ? 1.733 -21.535 -15.800 1.00 102.84 220 ASP A CA 1
ATOM 2953 C C . ASP C 3 167 ? 2.985 -21.259 -16.625 1.00 101.30 220 ASP A C 1
ATOM 2954 O O . ASP C 3 167 ? 3.931 -22.042 -16.581 1.00 101.99 220 ASP A O 1
ATOM 2959 N N . CYS C 3 168 ? 2.998 -20.162 -17.378 1.00 97.39 221 CYS A N 1
ATOM 2960 C CA . CYS C 3 168 ? 4.202 -19.772 -18.114 1.00 93.00 221 CYS A CA 1
ATOM 2961 C C . CYS C 3 168 ? 5.413 -19.823 -17.170 1.00 92.38 221 CYS A C 1
ATOM 2962 O O . CYS C 3 168 ? 5.331 -19.349 -16.032 1.00 92.51 221 CYS A O 1
ATOM 2965 N N . PRO C 3 169 ? 6.528 -20.431 -17.623 1.00 91.16 222 PRO A N 1
ATOM 2966 C CA . PRO C 3 169 ? 7.729 -20.556 -16.792 1.00 90.19 222 PRO A CA 1
ATOM 2967 C C . PRO C 3 169 ? 8.477 -19.246 -16.547 1.00 87.26 222 PRO A C 1
ATOM 2968 O O . PRO C 3 169 ? 9.431 -19.228 -15.775 1.00 87.26 222 PRO A O 1
ATOM 2972 N N . GLN C 3 170 ? 8.064 -18.166 -17.198 1.00 85.59 223 GLN A N 1
ATOM 2973 C CA . GLN C 3 170 ? 8.584 -16.858 -16.860 1.00 83.70 223 GLN A CA 1
ATOM 2974 C C . GLN C 3 170 ? 7.898 -16.402 -15.585 1.00 83.58 223 GLN A C 1
ATOM 2975 O O . GLN C 3 170 ? 6.703 -16.647 -15.396 1.00 83.37 223 GLN A O 1
ATOM 2981 N N . ALA C 3 171 ? 8.649 -15.740 -14.713 1.00 83.43 224 ALA A N 1
ATOM 2982 C CA . ALA C 3 171 ? 8.093 -15.253 -13.459 1.00 84.19 224 ALA A CA 1
ATOM 2983 C C . ALA C 3 171 ? 7.207 -14.049 -13.696 1.00 85.62 224 ALA A C 1
ATOM 2984 O O . ALA C 3 171 ? 7.458 -13.249 -14.605 1.00 86.24 224 ALA A O 1
ATOM 2986 N N . ALA C 3 172 ? 6.172 -13.939 -12.865 1.00 86.85 225 ALA A N 1
ATOM 2987 C CA . ALA C 3 172 ? 5.195 -12.852 -12.919 1.00 89.71 225 ALA A CA 1
ATOM 2988 C C . ALA C 3 172 ? 4.452 -12.786 -14.241 1.00 92.10 225 ALA A C 1
ATOM 2989 O O . ALA C 3 172 ? 4.175 -11.695 -14.733 1.00 93.10 225 ALA A O 1
ATOM 2991 N N . CYS C 3 173 ? 4.153 -13.953 -14.816 1.00 92.99 226 CYS A N 1
ATOM 2992 C CA . CYS C 3 173 ? 3.265 -14.060 -15.982 1.00 93.29 226 CYS A CA 1
ATOM 2993 C C . CYS C 3 173 ? 2.096 -15.006 -15.721 1.00 94.60 226 CYS A C 1
ATOM 2994 O O . CYS C 3 173 ? 2.270 -16.188 -15.416 1.00 94.33 226 CYS A O 1
ATOM 2997 N N . SER C 3 174 ? 0.897 -14.481 -15.855 1.00 96.79 227 SER A N 1
ATOM 2998 C CA . SER C 3 174 ? -0.263 -15.208 -15.380 1.00 100.61 227 SER A CA 1
ATOM 2999 C C . SER C 3 174 ? -0.887 -16.133 -16.412 1.00 101.41 227 SER A C 1
ATOM 3000 O O . SER C 3 174 ? -1.500 -17.128 -16.041 1.00 102.74 227 SER A O 1
ATOM 3003 N N . GLN C 3 175 ? -0.742 -15.805 -17.695 1.00 101.05 228 GLN A N 1
ATOM 3004 C CA . GLN C 3 175 ? -1.301 -16.638 -18.756 1.00 100.88 228 GLN A CA 1
ATOM 3005 C C . GLN C 3 175 ? -0.800 -18.063 -18.566 1.00 101.01 228 GLN A C 1
ATOM 3006 O O . GLN C 3 175 ? 0.397 -18.277 -18.321 1.00 100.07 228 GLN A O 1
ATOM 3012 N N . VAL C 3 176 ? -1.737 -19.015 -18.616 1.00 102.33 229 VAL A N 1
ATOM 3013 C CA . VAL C 3 176 ? -1.418 -20.449 -18.622 1.00 102.16 229 VAL A CA 1
ATOM 3014 C C . VAL C 3 176 ? -1.160 -20.882 -20.051 1.00 101.85 229 VAL A C 1
ATOM 3015 O O . VAL C 3 176 ? -1.692 -20.294 -20.997 1.00 101.96 229 VAL A O 1
ATOM 3019 N N . VAL C 3 177 ? -0.364 -21.933 -20.190 1.00 101.42 230 VAL A N 1
ATOM 3020 C CA . VAL C 3 177 ? 0.300 -22.241 -21.444 1.00 101.36 230 VAL A CA 1
ATOM 3021 C C . VAL C 3 177 ? 0.445 -23.752 -21.619 1.00 101.88 230 VAL A C 1
ATOM 3022 O O . VAL C 3 177 ? 0.843 -24.457 -20.680 1.00 101.42 230 VAL A O 1
ATOM 3026 N N . SER C 3 178 ? 0.105 -24.236 -22.816 1.00 103.01 231 SER A N 1
ATOM 3027 C CA . SER C 3 178 ? 0.335 -25.633 -23.212 1.00 103.12 231 SER A CA 1
ATOM 3028 C C . SER C 3 178 ? 1.424 -25.707 -24.278 1.00 101.91 231 SER A C 1
ATOM 3029 O O . SER C 3 178 ? 1.895 -24.679 -24.766 1.00 101.10 231 SER A O 1
ATOM 3032 N N . MET C 3 179 ? 1.803 -26.921 -24.662 1.00 101.09 232 MET A N 1
ATOM 3033 C CA . MET C 3 179 ? 2.820 -27.085 -25.687 1.00 99.87 232 MET A CA 1
ATOM 3034 C C . MET C 3 179 ? 2.356 -26.506 -27.029 1.00 100.26 232 MET A C 1
ATOM 3035 O O . MET C 3 179 ? 3.170 -26.114 -27.870 1.00 99.45 232 MET A O 1
ATOM 3040 N N . ARG C 3 180 ? 1.038 -26.417 -27.187 1.00 101.30 233 ARG A N 1
ATOM 3041 C CA . ARG C 3 180 ? 0.383 -25.991 -28.426 1.00 101.51 233 ARG A CA 1
ATOM 3042 C C . ARG C 3 180 ? 0.469 -24.470 -28.694 1.00 99.00 233 ARG A C 1
ATOM 3043 O O . ARG C 3 180 ? 0.033 -23.997 -29.736 1.00 98.53 233 ARG A O 1
ATOM 3051 N N . ASP C 3 181 ? 1.049 -23.708 -27.769 1.00 97.76 234 ASP A N 1
ATOM 3052 C CA . ASP C 3 181 ? 1.016 -22.234 -27.860 1.00 96.78 234 ASP A CA 1
ATOM 3053 C C . ASP C 3 181 ? 2.302 -21.599 -28.421 1.00 94.79 234 ASP A C 1
ATOM 3054 O O . ASP C 3 181 ? 2.475 -20.379 -28.361 1.00 94.40 234 ASP A O 1
ATOM 3059 N N . PHE C 3 182 ? 3.197 -22.412 -28.969 1.00 93.59 235 PHE A N 1
ATOM 3060 C CA . PHE C 3 182 ? 4.503 -21.895 -29.368 1.00 92.16 235 PHE A CA 1
ATOM 3061 C C . PHE C 3 182 ? 4.765 -21.989 -30.857 1.00 93.01 235 PHE A C 1
ATOM 3062 O O . PHE C 3 182 ? 4.406 -22.976 -31.488 1.00 94.15 235 PHE A O 1
ATOM 3070 N N . VAL C 3 183 ? 5.383 -20.948 -31.408 1.00 92.29 236 VAL A N 1
ATOM 3071 C CA . VAL C 3 183 ? 5.780 -20.911 -32.815 1.00 91.73 236 VAL A CA 1
ATOM 3072 C C . VAL C 3 183 ? 7.282 -20.689 -32.832 1.00 90.70 236 VAL A C 1
ATOM 3073 O O . VAL C 3 183 ? 7.825 -20.087 -31.907 1.00 90.03 236 VAL A O 1
ATOM 3077 N N . ARG C 3 184 ? 7.952 -21.194 -33.863 1.00 91.17 237 ARG A N 1
ATOM 3078 C CA . ARG C 3 184 ? 9.395 -21.016 -34.015 1.00 91.96 237 ARG A CA 1
ATOM 3079 C C . ARG C 3 184 ? 9.723 -19.521 -34.150 1.00 91.16 237 ARG A C 1
ATOM 3080 O O . ARG C 3 184 ? 9.308 -18.893 -35.120 1.00 92.34 237 ARG A O 1
ATOM 3088 N N . ASP C 3 185 ? 10.437 -18.946 -33.176 1.00 89.66 238 ASP A N 1
ATOM 3089 C CA . ASP C 3 185 ? 10.760 -17.513 -33.228 1.00 87.76 238 ASP A CA 1
ATOM 3090 C C . ASP C 3 185 ? 11.949 -17.197 -34.133 1.00 87.69 238 ASP A C 1
ATOM 3091 O O . ASP C 3 185 ? 13.054 -17.673 -33.885 1.00 88.73 238 ASP A O 1
ATOM 3096 N N . PRO C 3 186 ? 11.726 -16.366 -35.168 1.00 86.01 239 PRO A N 1
ATOM 3097 C CA . PRO C 3 186 ? 12.806 -15.954 -36.063 1.00 85.87 239 PRO A CA 1
ATOM 3098 C C . PRO C 3 186 ? 13.662 -14.828 -35.479 1.00 86.70 239 PRO A C 1
ATOM 3099 O O . PRO C 3 186 ? 14.876 -14.807 -35.696 1.00 86.63 239 PRO A O 1
ATOM 3103 N N . ILE C 3 187 ? 13.029 -13.908 -34.752 1.00 87.51 240 ILE A N 1
ATOM 3104 C CA . ILE C 3 187 ? 13.702 -12.755 -34.154 1.00 87.82 240 ILE A CA 1
ATOM 3105 C C . ILE C 3 187 ? 14.907 -13.202 -33.348 1.00 88.26 240 ILE A C 1
ATOM 3106 O O . ILE C 3 187 ? 16.012 -12.678 -33.526 1.00 89.01 240 ILE A O 1
ATOM 3111 N N . MET C 3 188 ? 14.682 -14.174 -32.468 1.00 87.76 241 MET A N 1
ATOM 3112 C CA . MET C 3 188 ? 15.727 -14.647 -31.588 1.00 87.47 241 MET A CA 1
ATOM 3113 C C . MET C 3 188 ? 16.822 -15.325 -32.390 1.00 88.07 241 MET A C 1
ATOM 3114 O O . MET C 3 188 ? 18.004 -15.090 -32.139 1.00 88.17 241 MET A O 1
ATOM 3119 N N . GLU C 3 189 ? 16.422 -16.143 -33.363 1.00 89.08 242 GLU A N 1
ATOM 3120 C CA . GLU C 3 189 ? 17.371 -16.847 -34.223 1.00 90.30 242 GLU A CA 1
ATOM 3121 C C . GLU C 3 189 ? 18.347 -15.875 -34.864 1.00 89.00 242 GLU A C 1
ATOM 3122 O O . GLU C 3 189 ? 19.544 -16.147 -34.973 1.00 89.32 242 GLU A O 1
ATOM 3128 N N . LEU C 3 190 ? 17.833 -14.728 -35.268 1.00 87.52 243 LEU A N 1
ATOM 3129 C CA . LEU C 3 190 ? 18.689 -13.705 -35.812 1.00 86.28 243 LEU A CA 1
ATOM 3130 C C . LEU C 3 190 ? 19.592 -13.179 -34.736 1.00 84.81 243 LEU A C 1
ATOM 3131 O O . LEU C 3 190 ? 20.797 -13.380 -34.805 1.00 85.09 243 LEU A O 1
ATOM 3136 N N . ARG C 3 191 ? 18.995 -12.537 -33.733 1.00 83.27 244 ARG A N 1
ATOM 3137 C CA . ARG C 3 191 ? 19.729 -11.994 -32.605 1.00 81.66 244 ARG A CA 1
ATOM 3138 C C . ARG C 3 191 ? 20.820 -12.894 -32.072 1.00 81.83 244 ARG A C 1
ATOM 3139 O O . ARG C 3 191 ? 21.863 -12.415 -31.655 1.00 81.67 244 ARG A O 1
ATOM 3147 N N . CYS C 3 192 ? 20.573 -14.201 -32.116 1.00 83.10 245 CYS A N 1
ATOM 3148 C CA . CYS C 3 192 ? 21.564 -15.219 -31.766 1.00 85.01 245 CYS A CA 1
ATOM 3149 C C . CYS C 3 192 ? 22.598 -15.443 -32.860 1.00 86.57 245 CYS A C 1
ATOM 3150 O O . CYS C 3 192 ? 23.789 -15.576 -32.571 1.00 87.27 245 CYS A O 1
ATOM 3153 N N . LYS C 3 193 ? 22.141 -15.504 -34.109 1.00 87.18 246 LYS A N 1
ATOM 3154 C CA . LYS C 3 193 ? 23.054 -15.669 -35.228 1.00 89.40 246 LYS A CA 1
ATOM 3155 C C . LYS C 3 193 ? 23.956 -14.455 -35.334 1.00 91.05 246 LYS A C 1
ATOM 3156 O O . LYS C 3 193 ? 25.175 -14.599 -35.363 1.00 90.24 246 LYS A O 1
ATOM 3162 N N . ILE C 3 194 ? 23.358 -13.265 -35.350 1.00 93.91 247 ILE A N 1
ATOM 3163 C CA . ILE C 3 194 ? 24.117 -12.012 -35.267 1.00 96.28 247 ILE A CA 1
ATOM 3164 C C . ILE C 3 194 ? 25.157 -12.114 -34.154 1.00 97.39 247 ILE A C 1
ATOM 3165 O O . ILE C 3 194 ? 26.347 -12.017 -34.409 1.00 97.83 247 ILE A O 1
ATOM 3170 N N . ALA C 3 195 ? 24.690 -12.336 -32.929 1.00 97.27 248 ALA A N 1
ATOM 3171 C CA . ALA C 3 195 ? 25.544 -12.317 -31.743 1.00 96.74 248 ALA A CA 1
ATOM 3172 C C . ALA C 3 195 ? 26.731 -13.285 -31.809 1.00 99.59 248 ALA A C 1
ATOM 3173 O O . ALA C 3 195 ? 27.842 -12.920 -31.413 1.00 99.30 248 ALA A O 1
ATOM 3175 N N . LYS C 3 196 ? 26.496 -14.502 -32.311 1.00 103.05 249 LYS A N 1
ATOM 3176 C CA . LYS C 3 196 ? 27.563 -15.500 -32.460 1.00 106.00 249 LYS A CA 1
ATOM 3177 C C . LYS C 3 196 ? 28.563 -15.116 -33.539 1.00 108.06 249 LYS A C 1
ATOM 3178 O O . LYS C 3 196 ? 29.735 -15.470 -33.449 1.00 108.20 249 LYS A O 1
ATOM 3184 N N . MET C 3 197 ? 28.096 -14.387 -34.549 1.00 110.70 250 MET A N 1
ATOM 3185 C CA . MET C 3 197 ? 28.985 -13.806 -35.550 1.00 113.50 250 MET A CA 1
ATOM 3186 C C . MET C 3 197 ? 29.713 -12.625 -34.914 1.00 117.33 250 MET A C 1
ATOM 3187 O O . MET C 3 197 ? 30.929 -12.492 -35.060 1.00 117.65 250 MET A O 1
ATOM 3192 N N . LYS C 3 198 ? 28.956 -11.798 -34.183 1.00 120.33 251 LYS A N 1
ATOM 3193 C CA . LYS C 3 198 ? 29.437 -10.539 -33.584 1.00 123.96 251 LYS A CA 1
ATOM 3194 C C . LYS C 3 198 ? 30.197 -11.012 -32.341 1.00 128.36 251 LYS A C 1
ATOM 3195 O O . LYS C 3 198 ? 29.985 -10.529 -31.226 1.00 128.68 251 LYS A O 1
ATOM 3201 N N . GLU C 3 199 ? 31.094 -11.964 -32.554 1.00 132.53 252 GLU A N 1
ATOM 3202 C CA . GLU C 3 199 ? 32.095 -12.363 -31.588 1.00 137.14 252 GLU A CA 1
ATOM 3203 C C . GLU C 3 199 ? 33.040 -13.368 -32.225 1.00 142.63 252 GLU A C 1
ATOM 3204 O O . GLU C 3 199 ? 34.164 -13.549 -31.750 1.00 141.87 252 GLU A O 1
ATOM 3210 N N . SER C 3 200 ? 32.577 -14.015 -33.299 1.00 149.36 253 SER A N 1
ATOM 3211 C CA . SER C 3 200 ? 33.400 -14.948 -34.071 1.00 155.24 253 SER A CA 1
ATOM 3212 C C . SER C 3 200 ? 34.760 -14.327 -34.325 1.00 159.32 253 SER A C 1
ATOM 3213 O O . SER C 3 200 ? 35.790 -14.988 -34.188 1.00 160.10 253 SER A O 1
ATOM 3216 N N . GLN C 3 201 ? 34.745 -13.046 -34.688 1.00 161.29 254 GLN A N 1
ATOM 3217 C CA . GLN C 3 201 ? 35.963 -12.288 -34.908 1.00 164.52 254 GLN A CA 1
ATOM 3218 C C . GLN C 3 201 ? 36.504 -11.787 -33.575 1.00 167.06 254 GLN A C 1
ATOM 3219 O O . GLN C 3 201 ? 37.550 -12.259 -33.111 1.00 166.57 254 GLN A O 1
ATOM 3225 N N . GLU C 3 202 ? 35.779 -10.851 -32.962 1.00 169.90 255 GLU A N 1
ATOM 3226 C CA . GLU C 3 202 ? 36.118 -10.340 -31.635 1.00 171.15 255 GLU A CA 1
ATOM 3227 C C . GLU C 3 202 ? 34.916 -9.772 -30.906 1.00 168.08 255 GLU A C 1
ATOM 3228 O O . GLU C 3 202 ? 34.113 -9.028 -31.474 1.00 166.97 255 GLU A O 1
ATOM 3234 N N . GLN C 3 203 ? 34.818 -10.143 -29.635 1.00 165.92 256 GLN A N 1
ATOM 3235 C CA . GLN C 3 203 ? 33.725 -9.740 -28.763 1.00 162.67 256 GLN A CA 1
ATOM 3236 C C . GLN C 3 203 ? 34.051 -8.393 -28.154 1.00 159.72 256 GLN A C 1
ATOM 3237 O O . GLN C 3 203 ? 33.356 -7.413 -28.407 1.00 159.01 256 GLN A O 1
ATOM 3243 N N . ASP C 3 204 ? 35.119 -8.357 -27.358 1.00 158.65 257 ASP A N 1
ATOM 3244 C CA . ASP C 3 204 ? 35.517 -7.146 -26.648 1.00 157.62 257 ASP A CA 1
ATOM 3245 C C . ASP C 3 204 ? 36.922 -6.671 -27.030 1.00 159.11 257 ASP A C 1
ATOM 3246 O O . ASP C 3 204 ? 37.304 -5.541 -26.710 1.00 158.57 257 ASP A O 1
ATOM 3251 N N . LYS C 3 205 ? 37.676 -7.533 -27.717 1.00 160.57 258 LYS A N 1
ATOM 3252 C CA . LYS C 3 205 ? 39.039 -7.221 -28.164 1.00 162.87 258 LYS A CA 1
ATOM 3253 C C . LYS C 3 205 ? 39.978 -6.928 -26.991 1.00 164.68 258 LYS A C 1
ATOM 3254 O O . LYS C 3 205 ? 39.881 -7.549 -25.928 1.00 165.43 258 LYS A O 1
ATOM 3260 N N . ARG C 3 206 ? 40.893 -5.981 -27.209 1.00 165.19 259 ARG A N 1
ATOM 3261 C CA . ARG C 3 206 ? 41.781 -5.458 -26.170 1.00 165.39 259 ARG A CA 1
ATOM 3262 C C . ARG C 3 206 ? 41.118 -4.243 -25.509 1.00 166.44 259 ARG A C 1
ATOM 3263 O O . ARG C 3 206 ? 41.509 -3.098 -25.778 1.00 165.67 259 ARG A O 1
ATOM 3271 N N . SER C 3 207 ? 40.118 -4.502 -24.658 1.00 169.90 260 SER A N 1
ATOM 3272 C CA . SER C 3 207 ? 39.339 -3.450 -23.979 1.00 171.28 260 SER A CA 1
ATOM 3273 C C . SER C 3 207 ? 40.243 -2.371 -23.390 1.00 175.07 260 SER A C 1
ATOM 3274 O O . SER C 3 207 ? 41.115 -2.673 -22.571 1.00 176.39 260 SER A O 1
ATOM 3277 N N . SER C 3 208 ? 40.032 -1.122 -23.813 1.00 176.41 261 SER A N 1
ATOM 3278 C CA . SER C 3 208 ? 40.816 0.026 -23.330 1.00 177.84 261 SER A CA 1
ATOM 3279 C C . SER C 3 208 ? 40.796 0.129 -21.805 1.00 177.47 261 SER A C 1
ATOM 3280 O O . SER C 3 208 ? 41.737 0.649 -21.196 1.00 178.13 261 SER A O 1
ATOM 3283 N N . GLN C 3 209 ? 39.719 -0.382 -21.206 1.00 175.96 262 GLN A N 1
ATOM 3284 C CA . GLN C 3 209 ? 39.552 -0.448 -19.754 1.00 174.23 262 GLN A CA 1
ATOM 3285 C C . GLN C 3 209 ? 40.166 -1.683 -19.070 1.00 174.53 262 GLN A C 1
ATOM 3286 O O . GLN C 3 209 ? 40.064 -1.838 -17.845 1.00 173.51 262 GLN A O 1
ATOM 3292 N N . ALA C 3 210 ? 40.790 -2.548 -19.875 1.00 179.69 263 ALA A N 1
ATOM 3293 C CA . ALA C 3 210 ? 41.426 -3.785 -19.361 1.00 183.91 263 ALA A CA 1
ATOM 3294 C C . ALA C 3 210 ? 42.900 -3.513 -19.041 1.00 186.97 263 ALA A C 1
ATOM 3295 O O . ALA C 3 210 ? 43.759 -3.832 -19.887 1.00 187.91 263 ALA A O 1
ATOM 3297 N N . ILE C 3 211 ? 43.171 -2.945 -17.861 1.00 186.98 264 ILE A N 1
ATOM 3298 C CA . ILE C 3 211 ? 44.568 -2.633 -17.434 1.00 185.73 264 ILE A CA 1
ATOM 3299 C C . ILE C 3 211 ? 45.224 -4.010 -17.594 1.00 176.40 264 ILE A C 1
ATOM 3300 O O . ILE C 3 211 ? 44.835 -4.939 -16.859 1.00 175.67 264 ILE A O 1
ATOM 3305 N N . ASP C 3 212 ? 46.179 -4.124 -18.522 1.00 169.29 265 ASP A N 1
ATOM 3306 C CA . ASP C 3 212 ? 47.021 -5.343 -18.667 1.00 167.45 265 ASP A CA 1
ATOM 3307 C C . ASP C 3 212 ? 48.085 -5.359 -17.564 1.00 164.21 265 ASP A C 1
ATOM 3308 O O . ASP C 3 212 ? 49.047 -4.571 -17.658 1.00 166.89 265 ASP A O 1
ATOM 3313 N N . VAL C 3 213 ? 47.909 -6.227 -16.562 1.00 164.24 266 VAL A N 1
ATOM 3314 C CA . VAL C 3 213 ? 48.848 -6.339 -15.466 1.00 164.05 266 VAL A CA 1
ATOM 3315 C C . VAL C 3 213 ? 50.072 -7.114 -15.924 1.00 158.21 266 VAL A C 1
ATOM 3316 O O . VAL C 3 213 ? 49.979 -8.280 -16.328 1.00 156.81 266 VAL A O 1
ATOM 3320 N N . LEU C 3 214 ? 51.213 -6.435 -15.866 1.00 153.41 267 LEU A N 1
ATOM 3321 C CA . LEU C 3 214 ? 52.487 -6.998 -16.277 1.00 149.80 267 LEU A CA 1
ATOM 3322 C C . LEU C 3 214 ? 53.043 -7.840 -15.127 1.00 149.10 267 LEU A C 1
ATOM 3323 O O . LEU C 3 214 ? 53.378 -9.019 -15.266 1.00 149.24 267 LEU A O 1
ATOM 3329 N N . THR D 4 45 ? 44.604 -17.807 -23.370 1.00 94.21 22 THR E N 1
ATOM 3330 C CA . THR D 4 45 ? 45.621 -16.763 -23.677 1.00 95.25 22 THR E CA 1
ATOM 3331 C C . THR D 4 45 ? 45.767 -15.732 -22.528 1.00 103.61 22 THR E C 1
ATOM 3332 O O . THR D 4 45 ? 46.757 -15.762 -21.791 1.00 104.27 22 THR E O 1
ATOM 3336 N N . HIS D 4 46 ? 44.761 -14.861 -22.373 1.00 102.81 23 HIS E N 1
ATOM 3337 C CA . HIS D 4 46 ? 44.786 -13.697 -21.467 1.00 103.00 23 HIS E CA 1
ATOM 3338 C C . HIS D 4 46 ? 43.389 -13.263 -21.140 1.00 101.26 23 HIS E C 1
ATOM 3339 O O . HIS D 4 46 ? 42.655 -12.838 -22.036 1.00 101.61 23 HIS E O 1
ATOM 3346 N N . ILE D 4 47 ? 43.011 -13.313 -19.863 1.00 99.15 24 ILE E N 1
ATOM 3347 C CA . ILE D 4 47 ? 41.605 -13.058 -19.479 1.00 95.92 24 ILE E CA 1
ATOM 3348 C C . ILE D 4 47 ? 41.325 -11.741 -18.754 1.00 92.50 24 ILE E C 1
ATOM 3349 O O . ILE D 4 47 ? 42.243 -11.049 -18.312 1.00 91.80 24 ILE E O 1
ATOM 3354 N N . ASN D 4 48 ? 40.037 -11.433 -18.617 1.00 90.05 25 ASN E N 1
ATOM 3355 C CA . ASN D 4 48 ? 39.578 -10.151 -18.101 1.00 89.11 25 ASN E CA 1
ATOM 3356 C C . ASN D 4 48 ? 38.841 -10.271 -16.766 1.00 86.37 25 ASN E C 1
ATOM 3357 O O . ASN D 4 48 ? 37.840 -10.989 -16.667 1.00 85.26 25 ASN E O 1
ATOM 3362 N N . LEU D 4 49 ? 39.321 -9.553 -15.750 1.00 85.99 26 LEU E N 1
ATOM 3363 C CA . LEU D 4 49 ? 38.801 -9.697 -14.376 1.00 84.88 26 LEU E CA 1
ATOM 3364 C C . LEU D 4 49 ? 38.229 -8.417 -13.749 1.00 84.63 26 LEU E C 1
ATOM 3365 O O . LEU D 4 49 ? 38.949 -7.438 -13.540 1.00 85.23 26 LEU E O 1
ATOM 3370 N N . LYS D 4 50 ? 36.941 -8.441 -13.429 1.00 84.09 27 LYS E N 1
ATOM 3371 C CA . LYS D 4 50 ? 36.281 -7.300 -12.811 1.00 85.47 27 LYS E CA 1
ATOM 3372 C C . LYS D 4 50 ? 36.543 -7.326 -11.309 1.00 88.99 27 LYS E C 1
ATOM 3373 O O . LYS D 4 50 ? 36.120 -8.258 -10.631 1.00 89.89 27 LYS E O 1
ATOM 3379 N N . VAL D 4 51 ? 37.253 -6.330 -10.782 1.00 91.53 28 VAL E N 1
ATOM 3380 C CA . VAL D 4 51 ? 37.464 -6.266 -9.331 1.00 93.79 28 VAL E CA 1
ATOM 3381 C C . VAL D 4 51 ? 36.572 -5.239 -8.655 1.00 97.16 28 VAL E C 1
ATOM 3382 O O . VAL D 4 51 ? 36.713 -4.041 -8.876 1.00 97.38 28 VAL E O 1
ATOM 3386 N N . SER D 4 52 ? 35.669 -5.712 -7.805 1.00 100.16 29 SER E N 1
ATOM 3387 C CA . SER D 4 52 ? 34.690 -4.824 -7.201 1.00 102.28 29 SER E CA 1
ATOM 3388 C C . SER D 4 52 ? 35.013 -4.412 -5.771 1.00 103.97 29 SER E C 1
ATOM 3389 O O . SER D 4 52 ? 35.207 -5.256 -4.881 1.00 101.99 29 SER E O 1
ATOM 3392 N N . ASP D 4 53 ? 35.053 -3.099 -5.574 1.00 109.65 30 ASP E N 1
ATOM 3393 C CA . ASP D 4 53 ? 35.250 -2.518 -4.261 1.00 114.97 30 ASP E CA 1
ATOM 3394 C C . ASP D 4 53 ? 33.969 -2.668 -3.471 1.00 115.53 30 ASP E C 1
ATOM 3395 O O . ASP D 4 53 ? 33.981 -3.083 -2.322 1.00 115.47 30 ASP E O 1
ATOM 3400 N N . GLY D 4 54 ? 32.863 -2.339 -4.110 1.00 116.19 31 GLY E N 1
ATOM 3401 C CA . GLY D 4 54 ? 31.572 -2.321 -3.456 1.00 116.81 31 GLY E CA 1
ATOM 3402 C C . GLY D 4 54 ? 30.683 -1.478 -4.340 1.00 117.02 31 GLY E C 1
ATOM 3403 O O . GLY D 4 54 ? 29.579 -1.891 -4.704 1.00 116.29 31 GLY E O 1
ATOM 3404 N N . SER D 4 55 ? 31.175 -0.295 -4.694 1.00 117.99 32 SER E N 1
ATOM 3405 C CA . SER D 4 55 ? 30.531 0.509 -5.714 1.00 118.63 32 SER E CA 1
ATOM 3406 C C . SER D 4 55 ? 31.284 0.344 -7.027 1.00 118.31 32 SER E C 1
ATOM 3407 O O . SER D 4 55 ? 30.788 -0.297 -7.954 1.00 117.27 32 SER E O 1
ATOM 3410 N N . SER D 4 56 ? 32.494 0.892 -7.095 1.00 118.65 33 SER E N 1
ATOM 3411 C CA . SER D 4 56 ? 33.259 0.866 -8.336 1.00 118.80 33 SER E CA 1
ATOM 3412 C C . SER D 4 56 ? 33.937 -0.474 -8.605 1.00 117.25 33 SER E C 1
ATOM 3413 O O . SER D 4 56 ? 34.401 -1.165 -7.687 1.00 116.70 33 SER E O 1
ATOM 3416 N N . GLU D 4 57 ? 33.997 -0.811 -9.889 1.00 117.30 34 GLU E N 1
ATOM 3417 C CA . GLU D 4 57 ? 34.496 -2.095 -10.355 1.00 117.70 34 GLU E CA 1
ATOM 3418 C C . GLU D 4 57 ? 35.600 -1.933 -11.421 1.00 116.35 34 GLU E C 1
ATOM 3419 O O . GLU D 4 57 ? 35.420 -2.263 -12.598 1.00 116.25 34 GLU E O 1
ATOM 3425 N N . ILE D 4 58 ? 36.744 -1.411 -10.985 1.00 115.65 35 ILE E N 1
ATOM 3426 C CA . ILE D 4 58 ? 37.950 -1.322 -11.816 1.00 114.42 35 ILE E CA 1
ATOM 3427 C C . ILE D 4 58 ? 38.297 -2.697 -12.400 1.00 111.08 35 ILE E C 1
ATOM 3428 O O . ILE D 4 58 ? 38.405 -3.693 -11.673 1.00 109.15 35 ILE E O 1
ATOM 3433 N N . PHE D 4 59 ? 38.482 -2.737 -13.713 1.00 108.35 36 PHE E N 1
ATOM 3434 C CA . PHE D 4 59 ? 38.436 -3.988 -14.458 1.00 106.65 36 PHE E CA 1
ATOM 3435 C C . PHE D 4 59 ? 39.762 -4.259 -15.196 1.00 104.84 36 PHE E C 1
ATOM 3436 O O . PHE D 4 59 ? 40.245 -3.400 -15.926 1.00 106.05 36 PHE E O 1
ATOM 3444 N N . PHE D 4 60 ? 40.351 -5.443 -14.970 1.00 102.00 37 PHE E N 1
ATOM 3445 C CA . PHE D 4 60 ? 41.760 -5.760 -15.351 1.00 99.19 37 PHE E CA 1
ATOM 3446 C C . PHE D 4 60 ? 41.941 -6.903 -16.346 1.00 96.56 37 PHE E C 1
ATOM 3447 O O . PHE D 4 60 ? 40.998 -7.627 -16.670 1.00 94.88 37 PHE E O 1
ATOM 3455 N N . LYS D 4 61 ? 43.181 -7.083 -16.793 1.00 96.60 38 LYS E N 1
ATOM 3456 C CA . LYS D 4 61 ? 43.508 -8.131 -17.747 1.00 96.95 38 LYS E CA 1
ATOM 3457 C C . LYS D 4 61 ? 44.816 -8.831 -17.381 1.00 98.36 38 LYS E C 1
ATOM 3458 O O . LYS D 4 61 ? 45.864 -8.188 -17.298 1.00 100.06 38 LYS E O 1
ATOM 3464 N N . ILE D 4 62 ? 44.763 -10.144 -17.162 1.00 97.36 39 ILE E N 1
ATOM 3465 C CA . ILE D 4 62 ? 45.996 -10.892 -16.917 1.00 97.55 39 ILE E CA 1
ATOM 3466 C C . ILE D 4 62 ? 46.155 -12.188 -17.705 1.00 96.18 39 ILE E C 1
ATOM 3467 O O . ILE D 4 62 ? 45.168 -12.835 -18.093 1.00 95.10 39 ILE E O 1
ATOM 3472 N N . LYS D 4 63 ? 47.425 -12.537 -17.928 1.00 95.75 40 LYS E N 1
ATOM 3473 C CA . LYS D 4 63 ? 47.820 -13.813 -18.483 1.00 96.51 40 LYS E CA 1
ATOM 3474 C C . LYS D 4 63 ? 47.139 -14.720 -17.480 1.00 94.91 40 LYS E C 1
ATOM 3475 O O . LYS D 4 63 ? 47.092 -14.406 -16.285 1.00 95.13 40 LYS E O 1
ATOM 3481 N N . LYS D 4 64 ? 46.597 -15.826 -17.982 1.00 93.21 41 LYS E N 1
ATOM 3482 C CA . LYS D 4 64 ? 46.064 -16.913 -17.164 1.00 91.76 41 LYS E CA 1
ATOM 3483 C C . LYS D 4 64 ? 47.070 -17.522 -16.182 1.00 92.12 41 LYS E C 1
ATOM 3484 O O . LYS D 4 64 ? 46.693 -18.159 -15.190 1.00 90.90 41 LYS E O 1
ATOM 3490 N N . THR D 4 65 ? 48.347 -17.301 -16.451 1.00 93.95 42 THR E N 1
ATOM 3491 C CA . THR D 4 65 ? 49.388 -17.965 -15.710 1.00 71.25 42 THR E CA 1
ATOM 3492 C C . THR D 4 65 ? 50.103 -17.039 -14.724 1.00 100.50 42 THR E C 1
ATOM 3493 O O . THR D 4 65 ? 51.182 -17.366 -14.228 1.00 100.83 42 THR E O 1
ATOM 3497 N N . THR D 4 66 ? 49.501 -15.892 -14.426 1.00 101.81 43 THR E N 1
ATOM 3498 C CA . THR D 4 66 ? 50.157 -14.901 -13.581 1.00 104.80 43 THR E CA 1
ATOM 3499 C C . THR D 4 66 ? 49.634 -14.937 -12.148 1.00 105.65 43 THR E C 1
ATOM 3500 O O . THR D 4 66 ? 48.428 -14.773 -11.931 1.00 104.97 43 THR E O 1
ATOM 3504 N N . PRO D 4 67 ? 50.537 -15.158 -11.164 1.00 105.99 44 PRO E N 1
ATOM 3505 C CA . PRO D 4 67 ? 50.184 -15.069 -9.738 1.00 104.01 44 PRO E CA 1
ATOM 3506 C C . PRO D 4 67 ? 49.382 -13.806 -9.410 1.00 103.40 44 PRO E C 1
ATOM 3507 O O . PRO D 4 67 ? 49.770 -12.697 -9.786 1.00 103.16 44 PRO E O 1
ATOM 3511 N N . LEU D 4 68 ? 48.260 -13.994 -8.722 1.00 100.95 45 LEU E N 1
ATOM 3512 C CA . LEU D 4 68 ? 47.293 -12.920 -8.490 1.00 99.66 45 LEU E CA 1
ATOM 3513 C C . LEU D 4 68 ? 47.769 -11.828 -7.530 1.00 100.34 45 LEU E C 1
ATOM 3514 O O . LEU D 4 68 ? 47.022 -10.902 -7.223 1.00 99.45 45 LEU E O 1
ATOM 3519 N N . ARG D 4 69 ? 49.011 -11.940 -7.065 1.00 101.86 46 ARG E N 1
ATOM 3520 C CA . ARG D 4 69 ? 49.664 -10.854 -6.338 1.00 102.89 46 ARG E CA 1
ATOM 3521 C C . ARG D 4 69 ? 49.562 -9.569 -7.144 1.00 101.92 46 ARG E C 1
ATOM 3522 O O . ARG D 4 69 ? 49.092 -8.551 -6.642 1.00 101.60 46 ARG E O 1
ATOM 3530 N N . ARG D 4 70 ? 49.987 -9.651 -8.405 1.00 102.16 47 ARG E N 1
ATOM 3531 C CA . ARG D 4 70 ? 50.133 -8.491 -9.286 1.00 103.08 47 ARG E CA 1
ATOM 3532 C C . ARG D 4 70 ? 48.829 -7.695 -9.420 1.00 101.91 47 ARG E C 1
ATOM 3533 O O . ARG D 4 70 ? 48.803 -6.485 -9.192 1.00 102.46 47 ARG E O 1
ATOM 3541 N N . LEU D 4 71 ? 47.750 -8.386 -9.769 1.00 100.68 48 LEU E N 1
ATOM 3542 C CA . LEU D 4 71 ? 46.430 -7.776 -9.843 1.00 99.12 48 LEU E CA 1
ATOM 3543 C C . LEU D 4 71 ? 46.068 -7.131 -8.511 1.00 99.59 48 LEU E C 1
ATOM 3544 O O . LEU D 4 71 ? 45.556 -6.013 -8.480 1.00 99.55 48 LEU E O 1
ATOM 3549 N N . MET D 4 72 ? 46.339 -7.847 -7.420 1.00 100.26 49 MET E N 1
ATOM 3550 C CA . MET D 4 72 ? 46.000 -7.380 -6.084 1.00 100.61 49 MET E CA 1
ATOM 3551 C C . MET D 4 72 ? 46.589 -6.010 -5.800 1.00 102.43 49 MET E C 1
ATOM 3552 O O . MET D 4 72 ? 45.877 -5.105 -5.369 1.00 102.25 49 MET E O 1
ATOM 3557 N N . GLU D 4 73 ? 47.881 -5.848 -6.055 1.00 104.58 50 GLU E N 1
ATOM 3558 C CA . GLU D 4 73 ? 48.527 -4.567 -5.804 1.00 106.65 50 GLU E CA 1
ATOM 3559 C C . GLU D 4 73 ? 48.130 -3.526 -6.839 1.00 106.26 50 GLU E C 1
ATOM 3560 O O . GLU D 4 73 ? 47.989 -2.347 -6.510 1.00 106.58 50 GLU E O 1
ATOM 3566 N N . ALA D 4 74 ? 47.931 -3.966 -8.079 1.00 105.43 51 ALA E N 1
ATOM 3567 C CA . ALA D 4 74 ? 47.509 -3.064 -9.140 1.00 104.85 51 ALA E CA 1
ATOM 3568 C C . ALA D 4 74 ? 46.284 -2.300 -8.671 1.00 103.80 51 ALA E C 1
ATOM 3569 O O . ALA D 4 74 ? 46.280 -1.065 -8.630 1.00 105.06 51 ALA E O 1
ATOM 3571 N N . PHE D 4 75 ? 45.261 -3.055 -8.284 1.00 101.85 52 PHE E N 1
ATOM 3572 C CA . PHE D 4 75 ? 44.065 -2.495 -7.676 1.00 100.29 52 PHE E CA 1
ATOM 3573 C C . PHE D 4 75 ? 44.407 -1.654 -6.448 1.00 100.09 52 PHE E C 1
ATOM 3574 O O . PHE D 4 75 ? 43.992 -0.494 -6.343 1.00 100.49 52 PHE E O 1
ATOM 3582 N N . ALA D 4 76 ? 45.173 -2.251 -5.536 1.00 99.11 53 ALA E N 1
ATOM 3583 C CA . ALA D 4 76 ? 45.524 -1.615 -4.275 1.00 98.60 53 ALA E CA 1
ATOM 3584 C C . ALA D 4 76 ? 45.999 -0.189 -4.496 1.00 99.92 53 ALA E C 1
ATOM 3585 O O . ALA D 4 76 ? 45.381 0.762 -4.003 1.00 100.22 53 ALA E O 1
ATOM 3587 N N . LYS D 4 77 ? 47.080 -0.034 -5.253 1.00 101.29 54 LYS E N 1
ATOM 3588 C CA . LYS D 4 77 ? 47.628 1.297 -5.446 1.00 102.87 54 LYS E CA 1
ATOM 3589 C C . LYS D 4 77 ? 46.926 2.124 -6.532 1.00 102.82 54 LYS E C 1
ATOM 3590 O O . LYS D 4 77 ? 47.178 3.323 -6.637 1.00 104.09 54 LYS E O 1
ATOM 3596 N N . ARG D 4 78 ? 46.035 1.516 -7.315 1.00 101.60 55 ARG E N 1
ATOM 3597 C CA . ARG D 4 78 ? 45.105 2.333 -8.099 1.00 101.86 55 ARG E CA 1
ATOM 3598 C C . ARG D 4 78 ? 44.097 2.969 -7.129 1.00 103.30 55 ARG E C 1
ATOM 3599 O O . ARG D 4 78 ? 43.458 3.979 -7.447 1.00 103.28 55 ARG E O 1
ATOM 3607 N N . GLN D 4 79 ? 43.988 2.373 -5.939 1.00 104.99 56 GLN E N 1
ATOM 3608 C CA . GLN D 4 79 ? 43.153 2.895 -4.860 1.00 106.37 56 GLN E CA 1
ATOM 3609 C C . GLN D 4 79 ? 43.961 3.690 -3.858 1.00 109.27 56 GLN E C 1
ATOM 3610 O O . GLN D 4 79 ? 43.405 4.418 -3.043 1.00 109.75 56 GLN E O 1
ATOM 3616 N N . GLY D 4 80 ? 45.274 3.540 -3.904 1.00 111.55 57 GLY E N 1
ATOM 3617 C CA . GLY D 4 80 ? 46.120 4.246 -2.963 1.00 113.77 57 GLY E CA 1
ATOM 3618 C C . GLY D 4 80 ? 46.195 3.533 -1.630 1.00 113.36 57 GLY E C 1
ATOM 3619 O O . GLY D 4 80 ? 47.210 3.628 -0.940 1.00 114.15 57 GLY E O 1
ATOM 3620 N N . LYS D 4 81 ? 45.120 2.828 -1.271 1.00 111.81 58 LYS E N 1
ATOM 3621 C CA . LYS D 4 81 ? 45.106 1.935 -0.109 1.00 111.49 58 LYS E CA 1
ATOM 3622 C C . LYS D 4 81 ? 46.295 0.981 -0.161 1.00 112.90 58 LYS E C 1
ATOM 3623 O O . LYS D 4 81 ? 46.717 0.581 -1.246 1.00 112.36 58 LYS E O 1
ATOM 3629 N N . GLU D 4 82 ? 46.857 0.626 0.991 1.00 115.91 59 GLU E N 1
ATOM 3630 C CA . GLU D 4 82 ? 47.979 -0.307 0.969 1.00 119.61 59 GLU E CA 1
ATOM 3631 C C . GLU D 4 82 ? 47.482 -1.733 1.129 1.00 119.95 59 GLU E C 1
ATOM 3632 O O . GLU D 4 82 ? 46.398 -1.944 1.671 1.00 118.53 59 GLU E O 1
ATOM 3638 N N . MET D 4 83 ? 48.270 -2.698 0.649 1.00 121.80 60 MET E N 1
ATOM 3639 C CA . MET D 4 83 ? 47.763 -4.055 0.380 1.00 122.29 60 MET E CA 1
ATOM 3640 C C . MET D 4 83 ? 47.133 -4.820 1.538 1.00 122.15 60 MET E C 1
ATOM 3641 O O . MET D 4 83 ? 45.993 -5.285 1.431 1.00 121.24 60 MET E O 1
ATOM 3646 N N . ASP D 4 84 ? 47.891 -4.987 2.620 1.00 122.85 61 ASP E N 1
ATOM 3647 C CA . ASP D 4 84 ? 47.422 -5.765 3.761 1.00 122.48 61 ASP E CA 1
ATOM 3648 C C . ASP D 4 84 ? 46.295 -5.049 4.502 1.00 121.38 61 ASP E C 1
ATOM 3649 O O . ASP D 4 84 ? 45.822 -5.501 5.541 1.00 121.27 61 ASP E O 1
ATOM 3654 N N . SER D 4 85 ? 45.870 -3.927 3.934 1.00 121.11 62 SER E N 1
ATOM 3655 C CA . SER D 4 85 ? 44.636 -3.260 4.314 1.00 118.64 62 SER E CA 1
ATOM 3656 C C . SER D 4 85 ? 43.429 -3.941 3.630 1.00 113.60 62 SER E C 1
ATOM 3657 O O . SER D 4 85 ? 42.275 -3.735 4.030 1.00 112.58 62 SER E O 1
ATOM 3660 N N . LEU D 4 86 ? 43.713 -4.777 2.626 1.00 112.41 63 LEU E N 1
ATOM 3661 C CA . LEU D 4 86 ? 42.684 -5.361 1.758 1.00 109.63 63 LEU E CA 1
ATOM 3662 C C . LEU D 4 86 ? 42.606 -6.891 1.731 1.00 104.58 63 LEU E C 1
ATOM 3663 O O . LEU D 4 86 ? 43.616 -7.575 1.908 1.00 102.90 63 LEU E O 1
ATOM 3668 N N . ARG D 4 87 ? 41.392 -7.401 1.496 1.00 100.77 64 ARG E N 1
ATOM 3669 C CA . ARG D 4 87 ? 41.093 -8.838 1.378 1.00 101.07 64 ARG E CA 1
ATOM 3670 C C . ARG D 4 87 ? 40.384 -9.123 0.058 1.00 95.36 64 ARG E C 1
ATOM 3671 O O . ARG D 4 87 ? 39.319 -8.570 -0.210 1.00 96.12 64 ARG E O 1
ATOM 3679 N N . PHE D 4 88 ? 40.961 -9.984 -0.768 1.00 89.66 65 PHE E N 1
ATOM 3680 C CA . PHE D 4 88 ? 40.370 -10.254 -2.074 1.00 82.94 65 PHE E CA 1
ATOM 3681 C C . PHE D 4 88 ? 39.689 -11.613 -2.106 1.00 78.17 65 PHE E C 1
ATOM 3682 O O . PHE D 4 88 ? 40.303 -12.640 -1.826 1.00 77.84 65 PHE E O 1
ATOM 3690 N N . LEU D 4 89 ? 38.418 -11.626 -2.459 1.00 74.06 66 LEU E N 1
ATOM 3691 C CA . LEU D 4 89 ? 37.687 -12.874 -2.484 1.00 71.67 66 LEU E CA 1
ATOM 3692 C C . LEU D 4 89 ? 37.274 -13.331 -3.872 1.00 72.39 66 LEU E C 1
ATOM 3693 O O . LEU D 4 89 ? 37.216 -12.540 -4.823 1.00 73.93 66 LEU E O 1
ATOM 3698 N N . TYR D 4 90 ? 36.959 -14.621 -3.949 1.00 70.98 67 TYR E N 1
ATOM 3699 C CA . TYR D 4 90 ? 36.452 -15.273 -5.135 1.00 69.39 67 TYR E CA 1
ATOM 3700 C C . TYR D 4 90 ? 35.838 -16.530 -4.608 1.00 68.09 67 TYR E C 1
ATOM 3701 O O . TYR D 4 90 ? 36.456 -17.224 -3.816 1.00 68.27 67 TYR E O 1
ATOM 3710 N N . ASP D 4 91 ? 34.619 -16.815 -5.038 1.00 67.20 68 ASP E N 1
ATOM 3711 C CA . ASP D 4 91 ? 33.834 -17.911 -4.477 1.00 66.37 68 ASP E CA 1
ATOM 3712 C C . ASP D 4 91 ? 33.910 -17.954 -2.946 1.00 66.32 68 ASP E C 1
ATOM 3713 O O . ASP D 4 91 ? 33.942 -19.030 -2.339 1.00 65.76 68 ASP E O 1
ATOM 3718 N N . GLY D 4 92 ? 33.944 -16.772 -2.335 1.00 66.71 69 GLY E N 1
ATOM 3719 C CA . GLY D 4 92 ? 33.965 -16.652 -0.884 1.00 59.64 69 GLY E CA 1
ATOM 3720 C C . GLY D 4 92 ? 35.232 -17.203 -0.256 1.00 94.19 69 GLY E C 1
ATOM 3721 O O . GLY D 4 92 ? 35.292 -17.444 0.940 1.00 94.55 69 GLY E O 1
ATOM 3722 N N . ILE D 4 93 ? 36.248 -17.419 -1.070 1.00 94.13 70 ILE E N 1
ATOM 3723 C CA . ILE D 4 93 ? 37.495 -17.960 -0.568 1.00 9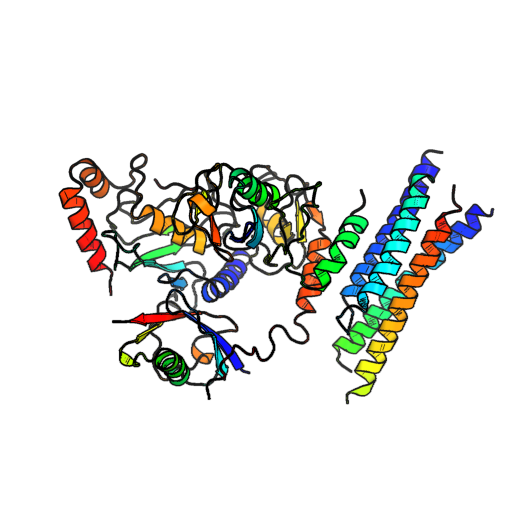5.00 70 ILE E CA 1
ATOM 3724 C C . ILE D 4 93 ? 38.565 -16.893 -0.692 1.00 94.54 70 ILE E C 1
ATOM 3725 O O . ILE D 4 93 ? 38.733 -16.291 -1.749 1.00 94.28 70 ILE E O 1
ATOM 3730 N N . ARG D 4 94 ? 39.271 -16.650 0.403 1.00 95.65 71 ARG E N 1
ATOM 3731 C CA . ARG D 4 94 ? 40.350 -15.678 0.402 1.00 99.03 71 ARG E CA 1
ATOM 3732 C C . ARG D 4 94 ? 41.414 -16.159 -0.575 1.00 99.05 71 ARG E C 1
ATOM 3733 O O . ARG D 4 94 ? 41.914 -17.279 -0.463 1.00 99.15 71 ARG E O 1
ATOM 3741 N N . ILE D 4 95 ? 41.699 -15.323 -1.567 1.00 102.16 72 ILE E N 1
ATOM 3742 C CA . ILE D 4 95 ? 42.698 -15.612 -2.587 1.00 105.63 72 ILE E CA 1
ATOM 3743 C C . ILE D 4 95 ? 44.081 -15.401 -1.999 1.00 104.30 72 ILE E C 1
ATOM 3744 O O . ILE D 4 95 ? 44.330 -14.373 -1.363 1.00 101.36 72 ILE E O 1
ATOM 3749 N N . GLN D 4 96 ? 44.983 -16.354 -2.226 1.00 106.88 73 GLN E N 1
ATOM 3750 C CA . GLN D 4 96 ? 46.332 -16.250 -1.675 1.00 109.28 73 GLN E CA 1
ATOM 3751 C C . GLN D 4 96 ? 47.448 -16.085 -2.716 1.00 108.09 73 GLN E C 1
ATOM 3752 O O . GLN D 4 96 ? 47.740 -17.005 -3.477 1.00 109.02 73 GLN E O 1
ATOM 3758 N N . ALA D 4 97 ? 48.017 -14.879 -2.761 1.00 106.31 74 ALA E N 1
ATOM 3759 C CA . ALA D 4 97 ? 49.358 -14.635 -3.293 1.00 104.87 74 ALA E CA 1
ATOM 3760 C C . ALA D 4 97 ? 49.671 -15.324 -4.621 1.00 103.37 74 ALA E C 1
ATOM 3761 O O . ALA D 4 97 ? 49.326 -14.823 -5.687 1.00 103.31 74 ALA E O 1
ATOM 3763 N N . ASP D 4 98 ? 50.321 -16.481 -4.523 1.00 102.98 75 ASP E N 1
ATOM 3764 C CA . ASP D 4 98 ? 50.805 -17.276 -5.654 1.00 102.13 75 ASP E CA 1
ATOM 3765 C C . ASP D 4 98 ? 49.745 -17.872 -6.604 1.00 100.49 75 ASP E C 1
ATOM 3766 O O . ASP D 4 98 ? 50.088 -18.355 -7.687 1.00 101.16 75 ASP E O 1
ATOM 3771 N N . GLN D 4 99 ? 48.477 -17.865 -6.201 1.00 97.74 76 GLN E N 1
ATOM 3772 C CA . GLN D 4 99 ? 47.425 -18.515 -6.979 1.00 95.10 76 GLN E CA 1
ATOM 3773 C C . GLN D 4 99 ? 47.258 -17.886 -8.356 1.00 94.69 76 GLN E C 1
ATOM 3774 O O . GLN D 4 99 ? 46.849 -16.733 -8.448 1.00 94.06 76 GLN E O 1
ATOM 3780 N N . THR D 4 100 ? 47.571 -18.624 -9.423 1.00 95.25 77 THR E N 1
ATOM 3781 C CA . THR D 4 100 ? 47.285 -18.121 -10.782 1.00 96.41 77 THR E CA 1
ATOM 3782 C C . THR D 4 100 ? 45.819 -18.352 -11.126 1.00 99.24 77 THR E C 1
ATOM 3783 O O . THR D 4 100 ? 45.225 -19.324 -10.667 1.00 99.77 77 THR E O 1
ATOM 3787 N N . PRO D 4 101 ? 45.230 -17.456 -11.934 1.00 101.34 78 PRO E N 1
ATOM 3788 C CA . PRO D 4 101 ? 43.814 -17.565 -12.326 1.00 101.43 78 PRO E CA 1
ATOM 3789 C C . PRO D 4 101 ? 43.491 -18.869 -13.046 1.00 101.33 78 PRO E C 1
ATOM 3790 O O . PRO D 4 101 ? 42.333 -19.323 -13.027 1.00 99.46 78 PRO E O 1
ATOM 3794 N N . GLU D 4 102 ? 44.517 -19.451 -13.672 1.00 102.96 79 GLU E N 1
ATOM 3795 C CA . GLU D 4 102 ? 44.410 -20.744 -14.331 1.00 104.30 79 GLU E CA 1
ATOM 3796 C C . GLU D 4 102 ? 43.989 -21.787 -13.316 1.00 105.12 79 GLU E C 1
ATOM 3797 O O . GLU D 4 102 ? 43.142 -22.624 -13.610 1.00 104.94 79 GLU E O 1
ATOM 3803 N N . ASP D 4 103 ? 44.578 -21.718 -12.120 1.00 105.29 80 ASP E N 1
ATOM 3804 C CA . ASP D 4 103 ? 44.155 -22.550 -10.995 1.00 103.77 80 ASP E CA 1
ATOM 3805 C C . ASP D 4 103 ? 42.650 -22.452 -10.808 1.00 101.43 80 ASP E C 1
ATOM 3806 O O . ASP D 4 103 ? 41.928 -23.436 -10.949 1.00 103.66 80 ASP E O 1
ATOM 3811 N N . LEU D 4 104 ? 42.179 -21.244 -10.533 1.00 99.51 81 LEU E N 1
ATOM 3812 C CA . LEU D 4 104 ? 40.830 -21.054 -10.043 1.00 97.01 81 LEU E CA 1
ATOM 3813 C C . LEU D 4 104 ? 39.751 -21.118 -11.110 1.00 96.00 81 LEU E C 1
ATOM 3814 O O . LEU D 4 104 ? 38.608 -20.748 -10.841 1.00 94.78 81 LEU E O 1
ATOM 3819 N N . ASP D 4 105 ? 40.090 -21.590 -12.308 1.00 96.71 82 ASP E N 1
ATOM 3820 C CA . ASP D 4 105 ? 39.099 -21.707 -13.386 1.00 96.40 82 ASP E CA 1
ATOM 3821 C C . ASP D 4 105 ? 38.334 -20.402 -13.590 1.00 94.17 82 ASP E C 1
ATOM 3822 O O . ASP D 4 105 ? 37.099 -20.381 -13.592 1.00 91.14 82 ASP E O 1
ATOM 3827 N N . MET D 4 106 ? 39.079 -19.314 -13.745 1.00 96.51 83 MET E N 1
ATOM 3828 C CA . MET D 4 106 ? 38.475 -18.019 -14.001 1.00 98.66 83 MET E CA 1
ATOM 3829 C C . MET D 4 106 ? 38.245 -17.854 -15.489 1.00 100.74 83 MET E C 1
ATOM 3830 O O . MET D 4 106 ? 38.806 -18.596 -16.302 1.00 102.18 83 MET E O 1
ATOM 3835 N N . GLU D 4 107 ? 37.418 -16.872 -15.835 1.00 101.15 84 GLU E N 1
ATOM 3836 C CA . GLU D 4 107 ? 37.119 -16.568 -17.225 1.00 102.49 84 GLU E CA 1
ATOM 3837 C C . GLU D 4 107 ? 36.947 -15.061 -17.413 1.00 104.35 84 GLU E C 1
ATOM 3838 O O . GLU D 4 107 ? 36.957 -14.290 -16.451 1.00 103.07 84 GLU E O 1
ATOM 3844 N N . ASP D 4 108 ? 36.806 -14.664 -18.674 1.00 108.16 85 ASP E N 1
ATOM 3845 C CA . ASP D 4 108 ? 36.395 -13.335 -19.088 1.00 110.62 85 ASP E CA 1
ATOM 3846 C C . ASP D 4 108 ? 35.167 -12.855 -18.308 1.00 106.07 85 ASP E C 1
ATOM 3847 O O . ASP D 4 108 ? 34.118 -13.495 -18.338 1.00 105.58 85 ASP E O 1
ATOM 3852 N N . ASN D 4 109 ? 35.327 -11.750 -17.588 1.00 102.88 86 ASN E N 1
ATOM 3853 C CA . ASN D 4 109 ? 34.229 -11.100 -16.867 1.00 99.47 86 ASN E CA 1
ATOM 3854 C C . ASN D 4 109 ? 33.865 -11.642 -15.489 1.00 95.41 86 ASN E C 1
ATOM 3855 O O . ASN D 4 109 ? 32.818 -11.284 -14.942 1.00 94.50 86 ASN E O 1
ATOM 3860 N N . ASP D 4 110 ? 34.711 -12.497 -14.922 1.00 92.43 87 ASP E N 1
ATOM 3861 C CA . ASP D 4 110 ? 34.493 -12.966 -13.552 1.00 87.38 87 ASP E CA 1
ATOM 3862 C C . ASP D 4 110 ? 34.785 -11.846 -12.558 1.00 83.71 87 ASP E C 1
ATOM 3863 O O . ASP D 4 110 ? 35.521 -10.905 -12.867 1.00 83.87 87 ASP E O 1
ATOM 3868 N N . ILE D 4 111 ? 34.200 -11.949 -11.371 1.00 81.23 88 ILE E N 1
ATOM 3869 C CA . ILE D 4 111 ? 34.211 -10.847 -10.406 1.00 80.00 88 ILE E CA 1
ATOM 3870 C C . ILE D 4 111 ? 35.050 -11.195 -9.175 1.00 79.44 88 ILE E C 1
ATOM 3871 O O . ILE D 4 111 ? 34.997 -12.313 -8.667 1.00 79.27 88 ILE E O 1
ATOM 3876 N N . ILE D 4 112 ? 35.855 -10.251 -8.717 1.00 79.29 89 ILE E N 1
ATOM 3877 C CA . ILE D 4 112 ? 36.672 -10.499 -7.553 1.00 79.37 89 ILE E CA 1
ATOM 3878 C C . ILE D 4 112 ? 36.366 -9.427 -6.534 1.00 79.31 89 ILE E C 1
ATOM 3879 O O . ILE D 4 112 ? 36.613 -8.247 -6.770 1.00 79.29 89 ILE E O 1
ATOM 3884 N N . GLU D 4 113 ? 35.794 -9.840 -5.412 1.00 79.84 90 GLU E N 1
ATOM 3885 C CA . GLU D 4 113 ? 35.371 -8.886 -4.398 1.00 81.31 90 GLU E CA 1
ATOM 3886 C C . GLU D 4 113 ? 36.589 -8.419 -3.634 1.00 82.86 90 GLU E C 1
ATOM 3887 O O . GLU D 4 113 ? 37.571 -9.153 -3.523 1.00 83.71 90 GLU E O 1
ATOM 3893 N N . ALA D 4 114 ? 36.540 -7.188 -3.135 1.00 83.63 91 ALA E N 1
ATOM 3894 C CA . ALA D 4 114 ? 37.642 -6.645 -2.359 1.00 84.14 91 ALA E CA 1
ATOM 3895 C C . ALA D 4 114 ? 37.127 -5.983 -1.089 1.00 84.56 91 ALA E C 1
ATOM 3896 O O . ALA D 4 114 ? 36.515 -4.921 -1.149 1.00 84.43 91 ALA E O 1
ATOM 3898 N N . HIS D 4 115 ? 37.371 -6.620 0.054 1.00 85.31 92 HIS E N 1
ATOM 3899 C CA . HIS D 4 115 ? 36.969 -6.089 1.365 1.00 86.26 92 HIS E CA 1
ATOM 3900 C C . HIS D 4 115 ? 38.150 -5.546 2.137 1.00 89.93 92 HIS E C 1
ATOM 3901 O O . HIS D 4 115 ? 39.286 -5.631 1.670 1.00 90.38 92 HIS E O 1
ATOM 3908 N N . ARG D 4 116 ? 37.908 -4.981 3.319 1.00 93.49 93 ARG E N 1
ATOM 3909 C CA . ARG D 4 116 ? 38.977 -4.318 4.067 1.00 98.79 93 ARG E CA 1
ATOM 3910 C C . ARG D 4 116 ? 39.267 -4.956 5.417 1.00 101.59 93 ARG E C 1
ATOM 3911 O O . ARG D 4 116 ? 39.033 -6.144 5.618 1.00 101.52 93 ARG E O 1
ATOM 3919 N N . GLU D 4 117 ? 39.827 -4.153 6.316 1.00 104.78 94 GLU E N 1
ATOM 3920 C CA . GLU D 4 117 ? 39.776 -4.401 7.754 1.00 106.95 94 GLU E CA 1
ATOM 3921 C C . GLU D 4 117 ? 40.448 -3.253 8.496 1.00 108.17 94 GLU E C 1
ATOM 3922 O O . GLU D 4 117 ? 39.784 -2.467 9.174 1.00 107.84 94 GLU E O 1
ATOM 3928 N N . GLU E 4 44 ? 18.776 19.119 -16.800 1.00 142.65 21 GLU D N 1
ATOM 3929 C CA . GLU E 4 44 ? 17.881 19.748 -17.805 1.00 143.25 21 GLU D CA 1
ATOM 3930 C C . GLU E 4 44 ? 16.426 19.575 -17.351 1.00 141.20 21 GLU D C 1
ATOM 3931 O O . GLU E 4 44 ? 16.066 20.055 -16.271 1.00 141.93 21 GLU D O 1
ATOM 3937 N N . THR E 4 45 ? 15.600 18.897 -18.157 1.00 135.79 22 THR D N 1
ATOM 3938 C CA . THR E 4 45 ? 14.208 18.577 -17.781 1.00 130.40 22 THR D CA 1
ATOM 3939 C C . THR E 4 45 ? 13.921 17.077 -17.865 1.00 124.63 22 THR D C 1
ATOM 3940 O O . THR E 4 45 ? 13.190 16.534 -17.035 1.00 125.35 22 THR D O 1
ATOM 3944 N N . HIS E 4 46 ? 14.480 16.419 -18.878 1.00 119.65 23 HIS D N 1
ATOM 3945 C CA . HIS E 4 46 ? 14.398 14.965 -18.988 1.00 113.55 23 HIS D CA 1
ATOM 3946 C C . HIS E 4 46 ? 15.587 14.347 -18.323 1.00 108.88 23 HIS D C 1
ATOM 3947 O O . HIS E 4 46 ? 16.597 15.019 -18.104 1.00 108.16 23 HIS D O 1
ATOM 3954 N N . ILE E 4 47 ? 15.489 13.062 -17.995 1.00 105.39 24 ILE D N 1
ATOM 3955 C CA . ILE E 4 47 ? 16.577 12.371 -17.309 1.00 103.34 24 ILE D CA 1
ATOM 3956 C C . ILE E 4 47 ? 16.725 10.974 -17.894 1.00 101.48 24 ILE D C 1
ATOM 3957 O O . ILE E 4 47 ? 15.769 10.440 -18.454 1.00 102.67 24 ILE D O 1
ATOM 3962 N N . ASN E 4 48 ? 17.914 10.391 -17.803 1.00 98.71 25 ASN D N 1
ATOM 3963 C CA . ASN E 4 48 ? 18.102 9.038 -18.316 1.00 95.94 25 ASN D CA 1
ATOM 3964 C C . ASN E 4 48 ? 18.120 7.942 -17.256 1.00 91.86 25 ASN D C 1
ATOM 3965 O O . ASN E 4 48 ? 19.106 7.794 -16.545 1.00 91.64 25 ASN D O 1
ATOM 3970 N N . LEU E 4 49 ? 17.040 7.162 -17.164 1.00 89.02 26 LEU D N 1
ATOM 3971 C CA . LEU E 4 49 ? 16.939 6.090 -16.156 1.00 85.23 26 LEU D CA 1
ATOM 3972 C C . LEU E 4 49 ? 17.144 4.705 -16.730 1.00 82.29 26 LEU D C 1
ATOM 3973 O O . LEU E 4 49 ? 16.637 4.377 -17.799 1.00 81.01 26 LEU D O 1
ATOM 3978 N N . LYS E 4 50 ? 17.863 3.881 -15.992 1.00 80.21 27 LYS D N 1
ATOM 3979 C CA . LYS E 4 50 ? 18.064 2.507 -16.375 1.00 79.75 27 LYS D CA 1
ATOM 3980 C C . LYS E 4 50 ? 17.176 1.647 -15.467 1.00 81.59 27 LYS D C 1
ATOM 3981 O O . LYS E 4 50 ? 17.143 1.841 -14.245 1.00 82.69 27 LYS D O 1
ATOM 3987 N N . VAL E 4 51 ? 16.415 0.736 -16.072 1.00 82.75 28 VAL D N 1
ATOM 3988 C CA . VAL E 4 51 ? 15.478 -0.099 -15.326 1.00 83.39 28 VAL D CA 1
ATOM 3989 C C . VAL E 4 51 ? 15.714 -1.554 -15.666 1.00 85.60 28 VAL D C 1
ATOM 3990 O O . VAL E 4 51 ? 15.200 -2.041 -16.672 1.00 85.22 28 VAL D O 1
ATOM 3994 N N . SER E 4 52 ? 16.488 -2.238 -14.826 1.00 88.27 29 SER D N 1
ATOM 3995 C CA . SER E 4 52 ? 16.794 -3.656 -15.013 1.00 92.32 29 SER D CA 1
ATOM 3996 C C . SER E 4 52 ? 16.070 -4.539 -14.007 1.00 97.01 29 SER D C 1
ATOM 3997 O O . SER E 4 52 ? 15.592 -4.056 -12.971 1.00 98.39 29 SER D O 1
ATOM 4000 N N . ASP E 4 53 ? 16.035 -5.840 -14.297 1.00 100.33 30 ASP D N 1
ATOM 4001 C CA . ASP E 4 53 ? 15.361 -6.808 -13.431 1.00 104.55 30 ASP D CA 1
ATOM 4002 C C . ASP E 4 53 ? 16.224 -8.026 -13.105 1.00 105.87 30 ASP D C 1
ATOM 4003 O O . ASP E 4 53 ? 15.730 -9.024 -12.574 1.00 106.40 30 ASP D O 1
ATOM 4008 N N . GLY E 4 54 ? 17.509 -7.944 -13.429 1.00 107.16 31 GLY D N 1
ATOM 4009 C CA . GLY E 4 54 ? 18.437 -9.009 -13.090 1.00 109.82 31 GLY D CA 1
ATOM 4010 C C . GLY E 4 54 ? 18.831 -9.848 -14.283 1.00 112.93 31 GLY D C 1
ATOM 4011 O O . GLY E 4 54 ? 19.648 -10.760 -14.164 1.00 113.34 31 GLY D O 1
ATOM 4012 N N . SER E 4 55 ? 18.242 -9.549 -15.433 1.00 115.51 32 SER D N 1
ATOM 4013 C CA . SER E 4 55 ? 18.529 -10.296 -16.644 1.00 112.52 32 SER D CA 1
ATOM 4014 C C . SER E 4 55 ? 18.649 -9.354 -17.811 1.00 108.74 32 SER D C 1
ATOM 4015 O O . SER E 4 55 ? 19.717 -9.218 -18.406 1.00 108.34 32 SER D O 1
ATOM 4018 N N . SER E 4 56 ? 17.542 -8.693 -18.121 1.00 108.93 33 SER D N 1
ATOM 4019 C CA . SER E 4 56 ? 17.525 -7.672 -19.147 1.00 107.77 33 SER D CA 1
ATOM 4020 C C . SER E 4 56 ? 17.284 -6.302 -18.521 1.00 104.93 33 SER D C 1
ATOM 4021 O O . SER E 4 56 ? 16.690 -6.199 -17.446 1.00 104.55 33 SER D O 1
ATOM 4024 N N . GLU E 4 57 ? 17.768 -5.258 -19.190 1.00 101.34 34 GLU D N 1
ATOM 4025 C CA . GLU E 4 57 ? 17.598 -3.892 -18.712 1.00 99.45 34 GLU D CA 1
ATOM 4026 C C . GLU E 4 57 ? 17.151 -2.951 -19.817 1.00 97.90 34 GLU D C 1
ATOM 4027 O O . GLU E 4 57 ? 17.478 -3.148 -20.992 1.00 96.93 34 GLU D O 1
ATOM 4033 N N . ILE E 4 58 ? 16.407 -1.923 -19.422 1.00 98.87 35 ILE D N 1
ATOM 4034 C CA . ILE E 4 58 ? 15.796 -1.019 -20.368 1.00 60.28 35 ILE D CA 1
ATOM 4035 C C . ILE E 4 58 ? 16.054 0.400 -19.966 1.00 72.54 35 ILE D C 1
ATOM 4036 O O . ILE E 4 58 ? 15.612 0.836 -18.902 1.00 73.01 35 ILE D O 1
ATOM 4041 N N . PHE E 4 59 ? 16.755 1.116 -20.839 1.00 73.00 36 PHE D N 1
ATOM 4042 C CA . PHE E 4 59 ? 16.996 2.540 -20.668 1.00 73.86 36 PHE D CA 1
ATOM 4043 C C . PHE E 4 59 ? 15.728 3.326 -20.998 1.00 74.46 36 PHE D C 1
ATOM 4044 O O . PHE E 4 59 ? 14.884 2.858 -21.766 1.00 74.97 36 PHE D O 1
ATOM 4052 N N . PHE E 4 60 ? 15.603 4.511 -20.403 1.00 74.52 37 PHE D N 1
ATOM 4053 C CA . PHE E 4 60 ? 14.426 5.362 -20.543 1.00 74.93 37 PHE D CA 1
ATOM 4054 C C . PHE E 4 60 ? 14.828 6.827 -20.583 1.00 78.53 37 PHE D C 1
ATOM 4055 O O . PHE E 4 60 ? 15.845 7.221 -20.001 1.00 77.78 37 PHE D O 1
ATOM 4063 N N . LYS E 4 61 ? 14.019 7.637 -21.251 1.00 83.19 38 LYS D N 1
ATOM 4064 C CA . LYS E 4 61 ? 14.122 9.078 -21.111 1.00 88.65 38 LYS D CA 1
ATOM 4065 C C . LYS E 4 61 ? 12.806 9.512 -20.492 1.00 91.87 38 LYS D C 1
ATOM 4066 O O . LYS E 4 61 ? 11.747 9.041 -20.905 1.00 91.68 38 LYS D O 1
ATOM 4072 N N . ILE E 4 62 ? 12.867 10.385 -19.488 1.00 95.36 39 ILE D N 1
ATOM 4073 C CA . ILE E 4 62 ? 11.659 10.779 -18.754 1.00 97.81 39 ILE D CA 1
ATOM 4074 C C . ILE E 4 62 ? 11.699 12.228 -18.301 1.00 97.46 39 ILE D C 1
ATOM 4075 O O . ILE E 4 62 ? 12.677 12.665 -17.692 1.00 95.34 39 ILE D O 1
ATOM 4080 N N . LYS E 4 63 ? 10.631 12.963 -18.620 1.00 100.66 40 LYS D N 1
ATOM 4081 C CA . LYS E 4 63 ? 10.429 14.323 -18.114 1.00 103.61 40 LYS D CA 1
ATOM 4082 C C . LYS E 4 63 ? 10.511 14.019 -16.619 1.00 102.88 40 LYS D C 1
ATOM 4083 O O . LYS E 4 63 ? 10.015 12.987 -16.157 1.00 102.42 40 LYS D O 1
ATOM 4089 N N . LYS E 4 64 ? 11.166 14.912 -15.881 1.00 101.87 41 LYS D N 1
ATOM 4090 C CA . LYS E 4 64 ? 11.227 14.846 -14.426 1.00 100.18 41 LYS D CA 1
ATOM 4091 C C . LYS E 4 64 ? 9.862 14.874 -13.758 1.00 98.22 41 LYS D C 1
ATOM 4092 O O . LYS E 4 64 ? 9.710 14.436 -12.622 1.00 97.15 41 LYS D O 1
ATOM 4098 N N . THR E 4 65 ? 8.866 15.366 -14.480 1.00 97.52 42 THR D N 1
ATOM 4099 C CA . THR E 4 65 ? 7.527 15.495 -13.940 1.00 97.15 42 THR D CA 1
ATOM 4100 C C . THR E 4 65 ? 6.538 14.381 -14.359 1.00 94.23 42 THR D C 1
ATOM 4101 O O . THR E 4 65 ? 5.364 14.409 -13.978 1.00 95.10 42 THR D O 1
ATOM 4105 N N . THR E 4 66 ? 7.002 13.402 -15.130 1.00 90.71 43 THR D N 1
ATOM 4106 C CA . THR E 4 66 ? 6.169 12.243 -15.453 1.00 88.06 43 THR D CA 1
ATOM 4107 C C . THR E 4 66 ? 6.046 11.345 -14.225 1.00 86.69 43 THR D C 1
ATOM 4108 O O . THR E 4 66 ? 7.063 10.889 -13.701 1.00 85.91 43 THR D O 1
ATOM 4112 N N . PRO E 4 67 ? 4.812 11.075 -13.762 1.00 86.84 44 PRO D N 1
ATOM 4113 C CA . PRO E 4 67 ? 4.686 10.150 -12.634 1.00 86.19 44 PRO D CA 1
ATOM 4114 C C . PRO E 4 67 ? 5.081 8.730 -13.047 1.00 85.09 44 PRO D C 1
ATOM 4115 O O . PRO E 4 67 ? 4.700 8.253 -14.123 1.00 84.73 44 PRO D O 1
ATOM 4119 N N . LEU E 4 68 ? 5.852 8.075 -12.189 1.00 84.82 45 LEU D N 1
ATOM 4120 C CA . LEU E 4 68 ? 6.433 6.768 -12.484 1.00 84.30 45 LEU D CA 1
ATOM 4121 C C . LEU E 4 68 ? 5.427 5.631 -12.724 1.00 85.62 45 LEU D C 1
ATOM 4122 O O . LEU E 4 68 ? 5.833 4.502 -13.023 1.00 83.99 45 LEU D O 1
ATOM 4127 N N . ARG E 4 69 ? 4.131 5.926 -12.589 1.00 87.88 46 ARG D N 1
ATOM 4128 C CA . ARG E 4 69 ? 3.069 4.995 -12.962 1.00 90.45 46 ARG D CA 1
ATOM 4129 C C . ARG E 4 69 ? 3.394 4.509 -14.357 1.00 91.64 46 ARG D C 1
ATOM 4130 O O . ARG E 4 69 ? 3.645 3.320 -14.568 1.00 91.41 46 ARG D O 1
ATOM 4138 N N . ARG E 4 70 ? 3.457 5.457 -15.290 1.00 93.52 47 ARG D N 1
ATOM 4139 C CA . ARG E 4 70 ? 3.621 5.158 -16.705 1.00 94.17 47 ARG D CA 1
ATOM 4140 C C . ARG E 4 70 ? 4.941 4.457 -17.043 1.00 90.51 47 ARG D C 1
ATOM 4141 O O . ARG E 4 70 ? 5.044 3.818 -18.084 1.00 89.53 47 ARG D O 1
ATOM 4149 N N . LEU E 4 71 ? 5.937 4.563 -16.165 1.00 87.55 48 LEU D N 1
ATOM 4150 C CA . LEU E 4 71 ? 7.215 3.877 -16.375 1.00 84.22 48 LEU D CA 1
ATOM 4151 C C . LEU E 4 71 ? 7.129 2.427 -15.941 1.00 82.02 48 LEU D C 1
ATOM 4152 O O . LEU E 4 71 ? 7.622 1.522 -16.622 1.00 80.59 48 LEU D O 1
ATOM 4157 N N . MET E 4 72 ? 6.530 2.213 -14.783 1.00 82.58 49 MET D N 1
ATOM 4158 C CA . MET E 4 72 ? 6.347 0.874 -14.289 1.00 83.41 49 MET D CA 1
ATOM 4159 C C . MET E 4 72 ? 5.516 0.123 -15.312 1.00 84.23 49 MET D C 1
ATOM 4160 O O . MET E 4 72 ? 5.967 -0.889 -15.872 1.00 84.18 49 MET D O 1
ATOM 4165 N N . GLU E 4 73 ? 4.332 0.668 -15.590 1.00 84.85 50 GLU D N 1
ATOM 4166 C CA . GLU E 4 73 ? 3.435 0.134 -16.605 1.00 84.29 50 GLU D CA 1
ATOM 4167 C C . GLU E 4 73 ? 4.209 -0.215 -17.865 1.00 81.09 50 GLU D C 1
ATOM 4168 O O . GLU E 4 73 ? 4.092 -1.331 -18.374 1.00 79.67 50 GLU D O 1
ATOM 4174 N N . ALA E 4 74 ? 5.024 0.730 -18.337 1.00 80.32 51 ALA D N 1
ATOM 4175 C CA . ALA E 4 74 ? 5.893 0.499 -19.486 1.00 64.76 51 ALA D CA 1
ATOM 4176 C C . ALA E 4 74 ? 6.850 -0.673 -19.420 1.00 80.33 51 ALA D C 1
ATOM 4177 O O . ALA E 4 74 ? 6.820 -1.558 -20.279 1.00 80.36 51 ALA D O 1
ATOM 4179 N N . PHE E 4 75 ? 7.676 -0.697 -18.382 1.00 79.77 52 PHE D N 1
ATOM 4180 C CA . PHE E 4 75 ? 8.544 -1.830 -18.155 1.00 79.54 52 PHE D CA 1
ATOM 4181 C C . PHE E 4 75 ? 7.751 -3.130 -18.070 1.00 80.18 52 PHE D C 1
ATOM 4182 O O . PHE E 4 75 ? 8.173 -4.147 -18.608 1.00 80.40 52 PHE D O 1
ATOM 4190 N N . ALA E 4 76 ? 6.600 -3.085 -17.408 1.00 80.81 53 ALA D N 1
ATOM 4191 C CA . ALA E 4 76 ? 5.803 -4.287 -17.195 1.00 80.67 53 ALA D CA 1
ATOM 4192 C C . ALA E 4 76 ? 5.212 -4.822 -18.491 1.00 81.22 53 ALA D C 1
ATOM 4193 O O . ALA E 4 76 ? 5.623 -5.881 -18.966 1.00 80.23 53 ALA D O 1
ATOM 4195 N N . LYS E 4 77 ? 4.258 -4.073 -19.050 1.00 83.12 54 LYS D N 1
ATOM 4196 C CA . LYS E 4 77 ? 3.628 -4.380 -20.338 1.00 84.83 54 LYS D CA 1
ATOM 4197 C C . LYS E 4 77 ? 4.677 -4.620 -21.426 1.00 84.07 54 LYS D C 1
ATOM 4198 O O . LYS E 4 77 ? 4.418 -5.311 -22.409 1.00 84.39 54 LYS D O 1
ATOM 4204 N N . ARG E 4 78 ? 5.865 -4.066 -21.229 1.00 83.13 55 ARG D N 1
ATOM 4205 C CA . ARG E 4 78 ? 6.962 -4.308 -22.135 1.00 81.95 55 ARG D CA 1
ATOM 4206 C C . ARG E 4 78 ? 7.624 -5.646 -21.877 1.00 81.41 55 ARG D C 1
ATOM 4207 O O . ARG E 4 78 ? 8.063 -6.288 -22.809 1.00 80.42 55 ARG D O 1
ATOM 4215 N N . GLN E 4 79 ? 7.738 -6.052 -20.618 1.00 82.47 56 GLN D N 1
ATOM 4216 C CA . GLN E 4 79 ? 8.423 -7.307 -20.296 1.00 83.87 56 GLN D CA 1
ATOM 4217 C C . GLN E 4 79 ? 7.532 -8.514 -20.511 1.00 85.22 56 GLN D C 1
ATOM 4218 O O . GLN E 4 79 ? 8.015 -9.630 -20.745 1.00 85.55 56 GLN D O 1
ATOM 4224 N N . GLY E 4 80 ? 6.228 -8.274 -20.449 1.00 86.16 57 GLY D N 1
ATOM 4225 C CA . GLY E 4 80 ? 5.257 -9.345 -20.525 1.00 87.17 57 GLY D CA 1
ATOM 4226 C C . GLY E 4 80 ? 5.012 -9.872 -19.130 1.00 87.18 57 GLY D C 1
ATOM 4227 O O . GLY E 4 80 ? 4.781 -11.063 -18.939 1.00 85.76 57 GLY D O 1
ATOM 4228 N N . LYS E 4 81 ? 5.069 -8.967 -18.153 1.00 88.65 58 LYS D N 1
ATOM 4229 C CA . LYS E 4 81 ? 4.913 -9.311 -16.742 1.00 90.90 58 LYS D CA 1
ATOM 4230 C C . LYS E 4 81 ? 3.756 -8.550 -16.099 1.00 93.58 58 LYS D C 1
ATOM 4231 O O . LYS E 4 81 ? 3.350 -7.481 -16.585 1.00 94.77 58 LYS D O 1
ATOM 4237 N N . GLU E 4 82 ? 3.217 -9.119 -15.020 1.00 94.62 59 GLU D N 1
ATOM 4238 C CA . GLU E 4 82 ? 2.061 -8.540 -14.364 1.00 96.02 59 GLU D CA 1
ATOM 4239 C C . GLU E 4 82 ? 2.449 -7.584 -13.252 1.00 97.57 59 GLU D C 1
ATOM 4240 O O . GLU E 4 82 ? 3.342 -7.881 -12.448 1.00 97.07 59 GLU D O 1
ATOM 4246 N N . MET E 4 83 ? 1.741 -6.452 -13.211 1.00 99.72 60 MET D N 1
ATOM 4247 C CA . MET E 4 83 ? 2.078 -5.311 -12.355 1.00 101.39 60 MET D CA 1
ATOM 4248 C C . MET E 4 83 ? 2.202 -5.663 -10.872 1.00 102.79 60 MET D C 1
ATOM 4249 O O . MET E 4 83 ? 3.252 -5.439 -10.251 1.00 102.95 60 MET D O 1
ATOM 4254 N N . ASP E 4 84 ? 1.131 -6.223 -10.320 1.00 104.02 61 ASP D N 1
ATOM 4255 C CA . ASP E 4 84 ? 1.060 -6.514 -8.894 1.00 105.23 61 ASP D CA 1
ATOM 4256 C C . ASP E 4 84 ? 2.120 -7.529 -8.482 1.00 104.08 61 ASP D C 1
ATOM 4257 O O . ASP E 4 84 ? 2.546 -7.563 -7.325 1.00 104.57 61 ASP D O 1
ATOM 4262 N N . SER E 4 85 ? 2.570 -8.318 -9.453 1.00 102.35 62 SER D N 1
ATOM 4263 C CA . SER E 4 85 ? 3.610 -9.314 -9.236 1.00 100.22 62 SER D CA 1
ATOM 4264 C C . SER E 4 85 ? 4.907 -8.604 -9.612 1.00 97.56 62 SER D C 1
ATOM 4265 O O . SER E 4 85 ? 5.665 -9.094 -10.442 1.00 96.38 62 SER D O 1
ATOM 4268 N N . LEU E 4 86 ? 5.165 -7.456 -8.992 1.00 97.37 63 LEU D N 1
ATOM 4269 C CA . LEU E 4 86 ? 6.458 -6.781 -9.067 1.00 95.96 63 LEU D CA 1
ATOM 4270 C C . LEU E 4 86 ? 6.590 -5.738 -7.989 1.00 96.90 63 LEU D C 1
ATOM 4271 O O . LEU E 4 86 ? 5.599 -5.127 -7.589 1.00 97.80 63 LEU D O 1
ATOM 4276 N N . ARG E 4 87 ? 7.815 -5.528 -7.526 1.00 96.53 64 ARG D N 1
ATOM 4277 C CA . ARG E 4 87 ? 8.119 -4.349 -6.735 1.00 98.20 64 ARG D CA 1
ATOM 4278 C C . ARG E 4 87 ? 9.363 -3.678 -7.289 1.00 94.56 64 ARG D C 1
ATOM 4279 O O . ARG E 4 87 ? 10.285 -4.338 -7.769 1.00 94.19 64 ARG D O 1
ATOM 4287 N N . PHE E 4 88 ? 9.362 -2.354 -7.245 1.00 91.99 65 PHE D N 1
ATOM 4288 C CA . PHE E 4 88 ? 10.424 -1.566 -7.849 1.00 88.15 65 PHE D CA 1
ATOM 4289 C C . PHE E 4 88 ? 11.224 -0.824 -6.799 1.00 84.45 65 PHE D C 1
ATOM 4290 O O . PHE E 4 88 ? 10.661 -0.235 -5.876 1.00 84.60 65 PHE D O 1
ATOM 4298 N N . LEU E 4 89 ? 12.536 -0.807 -6.972 1.00 81.82 66 LEU D N 1
ATOM 4299 C CA . LEU E 4 89 ? 13.404 -0.180 -5.989 1.00 80.27 66 LEU D CA 1
ATOM 4300 C C . LEU E 4 89 ? 14.372 0.830 -6.583 1.00 79.23 66 LEU D C 1
ATOM 4301 O O . LEU E 4 89 ? 15.283 0.481 -7.349 1.00 78.84 66 LEU D O 1
ATOM 4306 N N . TYR E 4 90 ? 14.172 2.085 -6.212 1.00 79.11 67 TYR D N 1
ATOM 4307 C CA . TYR E 4 90 ? 15.174 3.097 -6.468 1.00 78.98 67 TYR D CA 1
ATOM 4308 C C . TYR E 4 90 ? 15.977 3.341 -5.186 1.00 80.94 67 TYR D C 1
ATOM 4309 O O . TYR E 4 90 ? 15.455 3.887 -4.208 1.00 80.28 67 TYR D O 1
ATOM 4318 N N . ASP E 4 91 ? 17.235 2.908 -5.192 1.00 82.66 68 ASP D N 1
ATOM 4319 C CA . ASP E 4 91 ? 18.123 3.091 -4.040 1.00 85.54 68 ASP D CA 1
ATOM 4320 C C . ASP E 4 91 ? 17.525 2.587 -2.738 1.00 84.86 68 ASP D C 1
ATOM 4321 O O . ASP E 4 91 ? 17.627 3.242 -1.702 1.00 85.48 68 ASP D O 1
ATOM 4326 N N . GLY E 4 92 ? 16.887 1.428 -2.800 1.00 84.55 69 GLY D N 1
ATOM 4327 C CA . GLY E 4 92 ? 16.319 0.818 -1.614 1.00 85.56 69 GLY D CA 1
ATOM 4328 C C . GLY E 4 92 ? 15.028 1.454 -1.145 1.00 87.40 69 GLY D C 1
ATOM 4329 O O . GLY E 4 92 ? 14.593 1.223 -0.019 1.00 87.69 69 GLY D O 1
ATOM 4330 N N . ILE E 4 93 ? 14.406 2.258 -1.997 1.00 87.92 70 ILE D N 1
ATOM 4331 C CA . ILE E 4 93 ? 13.079 2.773 -1.689 1.00 88.55 70 ILE D CA 1
ATOM 4332 C C . ILE E 4 93 ? 12.021 2.046 -2.504 1.00 87.48 70 ILE D C 1
ATOM 4333 O O . ILE E 4 93 ? 12.102 1.961 -3.726 1.00 85.79 70 ILE D O 1
ATOM 4338 N N . ARG E 4 94 ? 11.029 1.511 -1.821 1.00 88.50 71 ARG D N 1
ATOM 4339 C CA . ARG E 4 94 ? 9.889 0.971 -2.514 1.00 91.11 71 ARG D CA 1
ATOM 4340 C C . ARG E 4 94 ? 9.133 2.169 -3.122 1.00 91.55 71 ARG D C 1
ATOM 4341 O O . ARG E 4 94 ? 8.427 2.896 -2.430 1.00 93.14 71 ARG D O 1
ATOM 4349 N N . ILE E 4 95 ? 9.342 2.399 -4.416 1.00 91.09 72 ILE D N 1
ATOM 4350 C CA . ILE E 4 95 ? 8.723 3.515 -5.125 1.00 91.95 72 ILE D CA 1
ATOM 4351 C C . ILE E 4 95 ? 7.210 3.419 -5.144 1.00 95.49 72 ILE D C 1
ATOM 4352 O O . ILE E 4 95 ? 6.652 2.347 -5.369 1.00 95.17 72 ILE D O 1
ATOM 4357 N N . GLN E 4 96 ? 6.546 4.549 -4.943 1.00 100.37 73 GLN D N 1
ATOM 4358 C CA . GLN E 4 96 ? 5.102 4.602 -5.098 1.00 104.95 73 GLN D CA 1
ATOM 4359 C C . GLN E 4 96 ? 4.732 5.139 -6.494 1.00 105.98 73 GLN D C 1
ATOM 4360 O O . GLN E 4 96 ? 5.410 6.008 -7.035 1.00 106.17 73 GLN D O 1
ATOM 4366 N N . ALA E 4 97 ? 3.640 4.614 -7.052 1.00 106.20 74 ALA D N 1
ATOM 4367 C CA . ALA E 4 97 ? 3.243 4.818 -8.459 1.00 105.96 74 ALA D CA 1
ATOM 4368 C C . ALA E 4 97 ? 3.215 6.255 -8.988 1.00 108.31 74 ALA D C 1
ATOM 4369 O O . ALA E 4 97 ? 3.698 6.518 -10.086 1.00 107.87 74 ALA D O 1
ATOM 4371 N N . ASP E 4 98 ? 2.649 7.184 -8.233 1.00 111.63 75 ASP D N 1
ATOM 4372 C CA . ASP E 4 98 ? 2.488 8.544 -8.746 1.00 113.43 75 ASP D CA 1
ATOM 4373 C C . ASP E 4 98 ? 3.510 9.516 -8.158 1.00 111.23 75 ASP D C 1
ATOM 4374 O O . ASP E 4 98 ? 3.211 10.671 -7.862 1.00 112.28 75 ASP D O 1
ATOM 4379 N N . GLN E 4 99 ? 4.731 9.035 -8.009 1.00 108.81 76 GLN D N 1
ATOM 4380 C CA . GLN E 4 99 ? 5.793 9.814 -7.423 1.00 107.50 76 GLN D CA 1
ATOM 4381 C C . GLN E 4 99 ? 6.778 10.141 -8.538 1.00 104.98 76 GLN D C 1
ATOM 4382 O O . GLN E 4 99 ? 7.400 9.240 -9.093 1.00 103.30 76 GLN D O 1
ATOM 4388 N N . THR E 4 100 ? 6.924 11.421 -8.869 1.00 104.66 77 THR D N 1
ATOM 4389 C CA . THR E 4 100 ? 7.758 11.850 -10.005 1.00 103.40 77 THR D CA 1
ATOM 4390 C C . THR E 4 100 ? 9.262 11.904 -9.694 1.00 104.15 77 THR D C 1
ATOM 4391 O O . THR E 4 100 ? 9.647 12.126 -8.553 1.00 106.14 77 THR D O 1
ATOM 4395 N N . PRO E 4 101 ? 10.116 11.724 -10.722 1.00 103.07 78 PRO D N 1
ATOM 4396 C CA . PRO E 4 101 ? 11.570 11.585 -10.570 1.00 101.58 78 PRO D CA 1
ATOM 4397 C C . PRO E 4 101 ? 12.320 12.662 -9.790 1.00 102.45 78 PRO D C 1
ATOM 4398 O O . PRO E 4 101 ? 13.389 12.371 -9.265 1.00 101.70 78 PRO D O 1
ATOM 4402 N N . GLU E 4 102 ? 11.811 13.884 -9.717 1.00 104.16 79 GLU D N 1
ATOM 4403 C CA . GLU E 4 102 ? 12.516 14.918 -8.954 1.00 104.81 79 GLU D CA 1
ATOM 4404 C C . GLU E 4 102 ? 11.990 15.004 -7.520 1.00 102.15 79 GLU D C 1
ATOM 4405 O O . GLU E 4 102 ? 12.537 15.732 -6.681 1.00 100.75 79 GLU D O 1
ATOM 4411 N N . ASP E 4 103 ? 10.924 14.250 -7.254 1.00 100.60 80 ASP D N 1
ATOM 4412 C CA . ASP E 4 103 ? 10.475 13.996 -5.892 1.00 99.65 80 ASP D CA 1
ATOM 4413 C C . ASP E 4 103 ? 11.490 13.105 -5.208 1.00 97.73 80 ASP D C 1
ATOM 4414 O O . ASP E 4 103 ? 11.702 13.204 -4.004 1.00 97.71 80 ASP D O 1
ATOM 4419 N N . LEU E 4 104 ? 12.111 12.233 -5.996 1.00 96.82 81 LEU D N 1
ATOM 4420 C CA . LEU E 4 104 ? 13.114 11.313 -5.499 1.00 96.14 81 LEU D CA 1
ATOM 4421 C C . LEU E 4 104 ? 14.500 11.835 -5.788 1.00 97.46 81 LEU D C 1
ATOM 4422 O O . LEU E 4 104 ? 15.479 11.157 -5.526 1.00 96.07 81 LEU D O 1
ATOM 4427 N N . ASP E 4 105 ? 14.578 13.047 -6.326 1.00 100.54 82 ASP D N 1
ATOM 4428 C CA . ASP E 4 105 ? 15.850 13.664 -6.694 1.00 104.18 82 ASP D CA 1
ATOM 4429 C C . ASP E 4 105 ? 16.743 12.701 -7.466 1.00 103.91 82 ASP D C 1
ATOM 4430 O O . ASP E 4 105 ? 17.935 12.570 -7.180 1.00 104.11 82 ASP D O 1
ATOM 4435 N N . MET E 4 106 ? 16.139 12.012 -8.431 1.00 103.76 83 MET D N 1
ATOM 4436 C CA . MET E 4 106 ? 16.869 11.190 -9.382 1.00 102.38 83 MET D CA 1
ATOM 4437 C C . MET E 4 106 ? 17.725 12.064 -10.259 1.00 103.17 83 MET D C 1
ATOM 4438 O O . MET E 4 106 ? 17.523 13.279 -10.342 1.00 103.72 83 MET D O 1
ATOM 4443 N N . GLU E 4 107 ? 18.677 11.415 -10.918 1.00 103.65 84 GLU D N 1
ATOM 4444 C CA . GLU E 4 107 ? 19.619 12.051 -11.823 1.00 105.64 84 GLU D CA 1
ATOM 4445 C C . GLU E 4 107 ? 19.713 11.095 -12.985 1.00 107.31 84 GLU D C 1
ATOM 4446 O O . GLU E 4 107 ? 19.079 10.038 -12.961 1.00 106.01 84 GLU D O 1
ATOM 4452 N N . ASP E 4 108 ? 20.479 11.446 -14.011 1.00 110.54 85 ASP D N 1
ATOM 4453 C CA . ASP E 4 108 ? 20.594 10.541 -15.147 1.00 112.95 85 ASP D CA 1
ATOM 4454 C C . ASP E 4 108 ? 21.522 9.378 -14.808 1.00 108.51 85 ASP D C 1
ATOM 4455 O O . ASP E 4 108 ? 22.364 9.482 -13.916 1.00 107.87 85 ASP D O 1
ATOM 4460 N N . ASN E 4 109 ? 21.304 8.262 -15.501 1.00 104.87 86 ASN D N 1
ATOM 4461 C CA . ASN E 4 109 ? 21.997 6.987 -15.282 1.00 101.03 86 ASN D CA 1
ATOM 4462 C C . ASN E 4 109 ? 21.778 6.339 -13.911 1.00 96.94 86 ASN D C 1
ATOM 4463 O O . ASN E 4 109 ? 22.542 5.462 -13.504 1.00 95.31 86 ASN D O 1
ATOM 4468 N N . ASP E 4 110 ? 20.724 6.764 -13.217 1.00 95.77 87 ASP D N 1
ATOM 4469 C CA . ASP E 4 110 ? 20.265 6.087 -12.003 1.00 94.96 87 ASP D CA 1
ATOM 4470 C C . ASP E 4 110 ? 19.529 4.801 -12.359 1.00 94.69 87 ASP D C 1
ATOM 4471 O O . ASP E 4 110 ? 19.071 4.631 -13.492 1.00 95.25 87 ASP D O 1
ATOM 4476 N N . ILE E 4 111 ? 19.418 3.897 -11.388 1.00 94.91 88 ILE D N 1
ATOM 4477 C CA . ILE E 4 111 ? 18.869 2.567 -11.649 1.00 94.06 88 ILE D CA 1
ATOM 4478 C C . ILE E 4 111 ? 17.632 2.243 -10.820 1.00 92.95 88 ILE D C 1
ATOM 4479 O O . ILE E 4 111 ? 17.548 2.554 -9.619 1.00 91.84 88 ILE D O 1
ATOM 4484 N N . ILE E 4 112 ? 16.680 1.598 -11.477 1.00 61.48 89 ILE D N 1
ATOM 4485 C CA . ILE E 4 112 ? 15.542 1.045 -10.789 1.00 61.54 89 ILE D CA 1
ATOM 4486 C C . ILE E 4 112 ? 15.595 -0.472 -10.952 1.00 86.92 89 ILE D C 1
ATOM 4487 O O . ILE E 4 112 ? 15.857 -0.976 -12.039 1.00 86.27 89 ILE D O 1
ATOM 4492 N N . GLU E 4 113 ? 15.385 -1.199 -9.868 1.00 88.38 90 GLU D N 1
ATOM 4493 C CA . GLU E 4 113 ? 15.389 -2.646 -9.952 1.00 90.78 90 GLU D CA 1
ATOM 4494 C C . GLU E 4 113 ? 13.971 -3.148 -9.845 1.00 89.74 90 GLU D C 1
ATOM 4495 O O . GLU E 4 113 ? 13.207 -2.705 -8.987 1.00 91.42 90 GLU D O 1
ATOM 4501 N N . ALA E 4 114 ? 13.614 -4.072 -10.718 1.00 85.81 91 ALA D N 1
ATOM 4502 C CA . ALA E 4 114 ? 12.317 -4.696 -10.622 1.00 81.77 91 ALA D CA 1
ATOM 4503 C C . ALA E 4 114 ? 12.474 -6.115 -10.101 1.00 78.33 91 ALA D C 1
ATOM 4504 O O . ALA E 4 114 ? 12.904 -7.004 -10.837 1.00 77.94 91 ALA D O 1
ATOM 4506 N N . HIS E 4 115 ? 12.153 -6.322 -8.829 1.00 75.44 92 HIS D N 1
ATOM 4507 C CA . HIS E 4 115 ? 12.146 -7.670 -8.273 1.00 73.51 92 HIS D CA 1
ATOM 4508 C C . HIS E 4 115 ? 10.767 -8.229 -8.269 1.00 73.92 92 HIS D C 1
ATOM 4509 O O . HIS E 4 115 ? 9.792 -7.501 -8.437 1.00 74.31 92 HIS D O 1
ATOM 4516 N N . ARG E 4 116 ? 10.675 -9.536 -8.055 1.00 74.79 93 ARG D N 1
ATOM 4517 C CA . ARG E 4 116 ? 9.394 -10.227 -7.927 1.00 77.12 93 ARG D CA 1
ATOM 4518 C C . ARG E 4 116 ? 8.791 -9.937 -6.555 1.00 81.34 93 ARG D C 1
ATOM 4519 O O . ARG E 4 116 ? 9.414 -10.231 -5.539 1.00 80.80 93 ARG D O 1
ATOM 4527 N N . GLU E 4 117 ? 7.591 -9.363 -6.515 1.00 85.97 94 GLU D N 1
ATOM 4528 C CA . GLU E 4 117 ? 6.910 -9.167 -5.237 1.00 90.10 94 GLU D CA 1
ATOM 4529 C C . GLU E 4 117 ? 6.758 -10.541 -4.588 1.00 88.56 94 GLU D C 1
ATOM 4530 O O . GLU E 4 117 ? 6.119 -11.428 -5.144 1.00 88.80 94 GLU D O 1
ATOM 4536 N N . GLN E 4 118 ? 7.389 -10.722 -3.434 1.00 86.64 95 GLN D N 1
ATOM 4537 C CA . GLN E 4 118 ? 7.402 -12.017 -2.754 1.00 84.93 95 GLN D CA 1
ATOM 4538 C C . GLN E 4 118 ? 7.103 -11.844 -1.276 1.00 86.17 95 GLN D C 1
ATOM 4539 O O . GLN E 4 118 ? 6.998 -10.717 -0.789 1.00 85.81 95 GLN D O 1
ATOM 4545 N N . ILE E 4 119 ? 6.969 -12.965 -0.570 1.00 87.82 96 ILE D N 1
ATOM 4546 C CA . ILE E 4 119 ? 6.788 -12.946 0.874 1.00 89.41 96 ILE D CA 1
ATOM 4547 C C . ILE E 4 119 ? 7.366 -14.208 1.509 1.00 88.79 96 ILE D C 1
ATOM 4548 O O . ILE E 4 119 ? 7.633 -15.196 0.813 1.00 87.65 96 ILE D O 1
ATOM 4553 N N . GLY E 4 120 ? 7.531 -14.251 2.935 1.00 90.30 97 GLY D N 1
ATOM 4554 C CA . GLY E 4 120 ? 8.084 -15.376 3.677 1.00 93.26 97 GLY D CA 1
ATOM 4555 C C . GLY E 4 120 ? 7.047 -16.089 4.513 1.00 97.31 97 GLY D C 1
ATOM 4556 O O . GLY E 4 120 ? 5.980 -15.545 4.808 1.00 99.13 97 GLY D O 1
ATOM 4557 N N . GLY E 4 121 ? 7.134 -17.259 5.102 1.00 96.82 98 GLY D N 1
ATOM 4558 C CA . GLY E 4 121 ? 6.401 -17.956 6.134 1.00 96.42 98 GLY D CA 1
ATOM 4559 C C . GLY E 4 121 ? 6.835 -19.402 6.156 1.00 94.52 98 GLY D C 1
ATOM 4560 O O . GLY E 4 121 ? 7.834 -19.642 5.866 1.00 93.32 98 GLY D O 1
#

InterPro domains:
  IPR004181 Zinc finger, MIZ-type [PF11789] (171-227)
  IPR004181 Zinc finger, MIZ-type [PS51044] (169-256)
  IPR004181 Zinc finger, MIZ-type [cd16651] (182-246)
  IPR013083 Zinc finger, RING/FYVE/PHD-type [G3DSA:3.30.40.10] (184-237)
  IPR026846 E3 SUMO-protein ligase Nse2 (Mms21) [PTHR21330] (33-257)
  IPR054753 E3 SUMO-protein ligase MMS21, N-terminal domain [PF22326] (62-163)

Organism: Saccharomyces cerevisiae (strain ATCC 204508 / S288c) (NCBI:txid559292)

Foldseek 3Di:
DLLVVLVVVLVVLVVVLVVLVVVLVVLVVVCVVVPVPPVNVVSVVVSVVSVVVNVVSVVCNVVSVVPND/DVLQVVLVVLVVVCVVDADPPKDKDFDQDPVSDGDSQKMWMWAQADPPALLHQAIFIKMWGHDPPPPLQATWIFTDCQDQAQQQANRRTHDDQCRDNVHNPDNVQRVNNVSVRVSVCRVVPDLVHGRYDVNNCCVPVPVPCSSVVSNCNSVVHND/DVCQLVVVVVVLVVVLVVLLVVVLVPLLDDDDADCVCVVVLVVSVVVVVVSVVVVVVPSPDCSNVCSVCVVVCRVALQWDDLVVDCPPPPPVGCPRRDGDDQAFPQVSHGEPWWKAFDVDGHTHHLVRLCVVQPPPQKDAPPDPPGGDIDGNVGIDGDPSSVSSVSSVCVCPVPHPQPPPPPPPPDD/DKAKEFEDAPPDTDIDMGDQQDFCPVVQVVVCVVVPHDRLQKFKDDPNDTRDGRDGNVNVVDHHYGYIYMDGD/DQWAWEWEEAVPDIDIDIGGQQAFCLVVLVVVAVVVVHDRVQKFKDFPNDRDDRRQGNVNVPDHHPGYMYIYGDDDDD

Nearest PDB structures (foldseek):
  5d6j-assembly1_B  TM=9.643E-01  e=7.976E-14  Saccharomyces cerevisiae S288C
  5jne-assembly1_A  TM=9.860E-01  e=3.359E-13  Saccharomyces cerevisiae S288C
  2eke-assembly2_D  TM=9.818E-01  e=4.972E-13  Saccharomyces cerevisiae
  5klx-assembly1_A  TM=9.856E-01  e=4.657E-13  Saccharomyces cerevisiae S288C
  5jne-assembly2_E  TM=9.847E-01  e=6.048E-13  Saccharomyces cerevisiae S288C

GO terms:
  GO:0005635 nuclear envelope (C, IDA)
  GO:0030915 Smc5-Smc6 complex (C, IDA)
  GO:0019789 SUMO transferase activity (F, IDA)
  GO:0005634 nucleus (C, HDA)
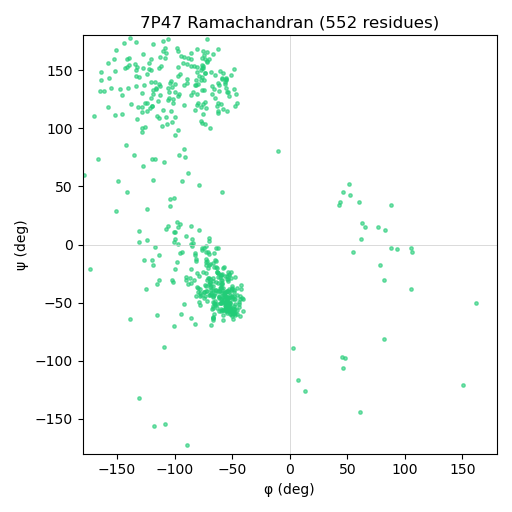  GO:0005737 cytoplasm (C, HDA)
  GO:0030291 protein serine/threonine kinase inhibitor activity (F, IMP)
  GO:1990683 DNA double-strand break attachment to nuclear envelope (P, IMP)
  GO:0006281 DNA repair (P, IMP)
  GO:0019789 SUMO transferase activity (F, IMP)
  GO:0005634 nucleus (C, EXP)
  GO:0005515 protein binding (F, IPI)

Radius of gyration: 27.98 Å; Cα contacts (8 Å, |Δi|>4): 900; chains: 5; bounding box: 65×58×95 Å

B-factor: mean 98.82, std 23.26, range [57.74, 198.58]

Secondary structure (DSSP, 8-state):
-HHHHHHHHHHHHHHHHHHHHHHHHHHTT----SSHHHHHHHHHHHHHHHHHHHHHH----HHHHHHHHHHHHHH-TTPPP--S---SS-SS--TT-EE---B-TTT-SBPSSEEEESSS--EEEHHHHHHHTSS-SEEE-SSTT---EEEGGGEEE-HHHHHHHHHHHHHHHS-SS-S-TT-EE--/-HHHHHHHHHHHHHHHHHHHHHHHHHHHHHHHTT---HHHHHHHHHHHHHHHHHHHHHHHHHHHGGG--/-HHHHHHHHHHHHHTTS--TT-EEEEEE-TTS-EEEEEEEEEEEPPTTSTTTT-EEEEEEE--TTTTTSPPEEE--TT--STTB-TTSEE-BGGG-TTTT--TT--HHHHHHHHHHHHT---TTS---SHHHHHHHH-HHHHHHHHHHHHHHT--/--EEEEEEE-SS-EEEEEEETTS-THHHHHHHHHHHT--TTS-EEEETTEE--TT--TTTTT--TTEEEEEEPP--B-/-EEEEEEE-SS---EEEEETTS-THHHHHHHHHHHT--GGG-EEEETTEE--TT--TTTTT--TTEEEEEE--

Solvent-accessible surface area: 30114 Å² total; per-residue (Å²): 124,130,72,102,129,16,76,115,92,3,76,93,6,20,115,95,0,76,82,15,23,87,79,1,89,120,40,48,86,89,27,122,143,151,130,192,74,131,146,47,123,64,26,14,88,72,4,57,111,32,4,83,101,0,21,92,16,0,37,92,0,0,47,19,3,141,58,8,199,105,44,11,76,76,3,0,95,46,11,34,70,64,11,27,78,77,21,23,72,22,7,41,0,46,7,54,132,99,116,118,42,49,93,37,39,50,84,2,64,0,0,0,22,8,89,150,82,32,56,10,28,48,1,56,0,24,0,43,2,90,12,39,118,90,6,10,36,94,17,3,131,1,68,5,39,90,60,1,27,2,1,2,1,74,82,66,0,14,13,53,4,8,0,11,36,52,134,106,37,8,36,2,26,1,33,8,40,34,4,0,44,5,4,22,58,21,5,70,60,20,23,72,142,33,51,45,12,100,74,0,93,147,32,32,78,193,55,103,79,114,11,52,108,126,1,56,94,16,2,184,115,24,77,214,201,162,146,59,25,175,39,2,23,75,26,1,90,72,0,9,126,10,0,34,73,1,3,41,12,7,1,26,12,34,33,92,52,98,139,52,14,56,117,35,12,57,45,1,54,67,10,13,138,64,0,35,61,40,41,93,127,23,90,151,34,56,3,57,110,8,5,137,21,1,49,82,0,15,105,47,10,19,17,12,24,30,85,38,125,88,79,100,132,20,64,1,23,0,50,110,0,7,122,34,73,23,37,0,31,4,2,6,54,55,23,104,35,5,5,46,2,157,105,15,107,13,25,1,1,96,78,0,0,76,76,13,16,140,73,145,112,67,36,56,0,0,29,10,9,11,73,88,74,1,27,71,192,22,24,75,150,4,29,35,16,26,8,20,20,58,1,21,126,65,76,74,85,138,102,128,80,144,215,18,115,127,10,70,71,16,176,137,75,20,8,0,69,0,9,32,42,102,50,76,31,37,1,32,1,104,76,66,18,53,1,124,111,2,23,78,28,1,4,168,139,72,59,84,147,46,149,38,16,103,5,38,12,16,34,84,146,11,103,24,94,44,25,1,100,92,37,104,15,52,60,70,0,14,0,8,5,54,133,168,174,62,45,20,45,1,61,0,22,13,31,61,13,35,0,50,0,77,0,90,64,74,18,57,0,115,100,1,14,77,18,0,2,181,66,37,27,33,81,67,122,27,18,53,13,37,12,111,68,85,162,19,91,24,78,59,21,0,72,85,22,108,11,107,82,118,26,75,0,76,4,41,27,60,35,100,4,9

Sequence (562 aa):
DEFLKAKEKINEIFEKLNTIRDEVIKKKNQNEYYRVSQKIKDIDDQIQQLLLKQRHLLSKMASSMKSLKSLCLQRLQEERKKWRKDHPFGFYAKPVKKADGSMDLQKWEAGIPGKEGTNWAGGVYPITVEYPNEYPSKPPKVKFPAGFYHPNVYPSGTICLSILNEDQDWRPAITLKQIVLGVQDLLDSPNPNSPKQEPAWRSFSRNKAEYDKKVLLQARQYSKHMLEARDLSNIYQQCYKQIDETINQLVDSTSPSTIGIEEQVADITSTYKLLSTYESESNNTDTLKILKVLPYIWNDPTCVIPDLQNPADEDDLQIEGGKIELTCPITCKPYEAPLISRKCNHVFDRDGIQNYLQGYTTRDCPQAACSQVVSMRDFVRDPIMELRCKIAKMKESQEQDKRSSQAIDVLTHINLKVSDGSSEIFFKIKKTTPLRRLMEAFAKRQGKEMDSLRFLYDGIRIQADQTPEDLDMEDNDIIEAHREETHINLKVSDGSSEIFFKIKKTTPLRRLMEAFAKRQGKEMDSLRFLYDGIRIQADQTPEDLDMEDNDIIEAHREQIGG